Protein AF-B9LVD5-F1 (afdb_monomer)

Radius of gyration: 23.21 Å; Cα contacts (8 Å, |Δi|>4): 620; chains: 1; bounding box: 56×57×73 Å

Structure (mmCIF, N/CA/C/O backbone):
data_AF-B9LVD5-F1
#
_entry.id   AF-B9LVD5-F1
#
loop_
_atom_site.group_PDB
_atom_site.id
_atom_site.type_symbol
_atom_site.label_atom_id
_atom_site.label_alt_id
_atom_site.label_comp_id
_atom_site.label_asym_id
_atom_site.label_entity_id
_atom_site.label_seq_id
_atom_site.pdbx_PDB_ins_code
_atom_site.Cartn_x
_atom_site.Cartn_y
_atom_site.Cartn_z
_atom_site.occupancy
_atom_site.B_iso_or_equiv
_atom_site.auth_seq_id
_atom_site.auth_comp_id
_atom_site.auth_asym_id
_atom_site.auth_atom_id
_atom_site.pdbx_PDB_model_num
ATOM 1 N N . MET A 1 1 ? -1.605 -4.683 48.285 1.00 43.66 1 MET A N 1
ATOM 2 C CA . MET A 1 1 ? -1.103 -5.514 47.175 1.00 43.66 1 MET A CA 1
ATOM 3 C C . MET A 1 1 ? -0.164 -4.641 46.377 1.00 43.66 1 MET A C 1
ATOM 5 O O . MET A 1 1 ? -0.597 -3.600 45.903 1.00 43.66 1 MET A O 1
ATOM 9 N N . THR A 1 2 ? 1.121 -4.975 46.368 1.00 40.72 2 THR A N 1
ATOM 10 C CA . THR A 1 2 ? 2.119 -4.308 45.528 1.00 40.72 2 THR A CA 1
ATOM 11 C C . THR A 1 2 ? 1.838 -4.645 44.053 1.00 40.72 2 THR A C 1
ATOM 13 O O . THR A 1 2 ? 1.336 -5.735 43.780 1.00 40.72 2 THR A O 1
ATOM 16 N N . PRO A 1 3 ? 2.132 -3.749 43.094 1.00 53.78 3 PRO A N 1
ATOM 17 C CA . PRO A 1 3 ? 1.898 -3.981 41.660 1.00 53.78 3 PRO A CA 1
ATOM 18 C C . PRO A 1 3 ? 2.677 -5.166 41.053 1.00 53.78 3 PRO A C 1
ATOM 20 O O . PRO A 1 3 ? 2.445 -5.523 39.902 1.00 53.78 3 PRO A O 1
ATOM 23 N N . GLU A 1 4 ? 3.600 -5.766 41.809 1.00 55.09 4 GLU A N 1
ATOM 24 C CA . GLU A 1 4 ? 4.576 -6.754 41.332 1.00 55.09 4 GLU A CA 1
ATOM 25 C C . GLU A 1 4 ? 4.024 -8.184 41.165 1.00 55.09 4 GLU A C 1
ATOM 27 O O . GLU A 1 4 ? 4.672 -8.997 40.514 1.00 55.09 4 GLU A O 1
ATOM 32 N N . ASP A 1 5 ? 2.814 -8.487 41.656 1.00 57.00 5 ASP A N 1
ATOM 33 C CA . ASP A 1 5 ? 2.265 -9.858 41.693 1.00 57.00 5 ASP A CA 1
ATOM 34 C C . ASP A 1 5 ? 0.988 -10.053 40.851 1.00 57.00 5 ASP A C 1
ATOM 36 O O . ASP A 1 5 ? 0.112 -10.849 41.200 1.00 57.00 5 ASP A O 1
ATOM 40 N N . THR A 1 6 ? 0.828 -9.336 39.735 1.00 61.34 6 THR A N 1
ATOM 41 C CA . THR A 1 6 ? -0.291 -9.627 38.819 1.00 61.34 6 THR A CA 1
ATOM 42 C C . THR A 1 6 ? 0.095 -10.818 37.930 1.00 61.34 6 THR A C 1
ATOM 44 O O . THR A 1 6 ? 1.022 -10.686 37.129 1.00 61.34 6 THR A O 1
ATOM 47 N N . PRO A 1 7 ? -0.554 -11.995 38.039 1.00 77.69 7 PRO A N 1
ATOM 48 C CA . PRO A 1 7 ? -0.164 -13.162 37.258 1.00 77.69 7 PRO A CA 1
ATOM 49 C C . PRO A 1 7 ? -0.415 -12.907 35.768 1.00 77.69 7 PRO A C 1
ATOM 51 O O . PRO A 1 7 ? -1.550 -12.705 35.334 1.00 77.69 7 PRO A O 1
ATOM 54 N N . PHE A 1 8 ? 0.650 -12.933 34.968 1.00 81.19 8 PHE A N 1
ATOM 55 C CA . PHE A 1 8 ? 0.532 -12.849 33.517 1.00 81.19 8 PHE A CA 1
ATOM 56 C C . PHE A 1 8 ? -0.168 -14.097 32.979 1.00 81.19 8 PHE A C 1
ATOM 58 O O . PHE A 1 8 ? 0.230 -15.227 33.262 1.00 81.19 8 PHE A O 1
ATOM 65 N N . THR A 1 9 ? -1.204 -13.892 32.168 1.00 84.81 9 THR A N 1
ATOM 66 C CA . THR A 1 9 ? -1.872 -14.981 31.452 1.00 84.81 9 THR A CA 1
ATOM 67 C C . THR A 1 9 ? -1.320 -15.050 30.036 1.00 84.81 9 THR A C 1
ATOM 69 O O . THR A 1 9 ? -1.501 -14.125 29.248 1.00 84.81 9 THR A O 1
ATOM 72 N N . LEU A 1 10 ? -0.655 -16.156 29.700 1.00 87.00 10 LEU A N 1
ATOM 73 C CA . LEU A 1 10 ? -0.240 -16.431 28.328 1.00 87.00 10 LEU A CA 1
ATOM 74 C C . LEU A 1 10 ? -1.420 -17.027 27.558 1.00 87.00 10 LEU A C 1
ATOM 76 O O . LEU A 1 10 ? -1.945 -18.077 27.930 1.00 87.00 10 LEU A O 1
ATOM 80 N N . ARG A 1 11 ? -1.810 -16.384 26.456 1.00 90.06 11 ARG A N 1
ATOM 81 C CA . ARG A 1 11 ? -2.826 -16.901 25.537 1.00 90.06 11 ARG A CA 1
ATOM 82 C C . ARG A 1 11 ? -2.262 -16.966 24.123 1.00 90.06 11 ARG A C 1
ATOM 84 O O . ARG A 1 11 ? -1.772 -15.967 23.609 1.00 90.06 11 ARG A O 1
ATOM 91 N N . HIS A 1 12 ? -2.373 -18.132 23.492 1.00 88.50 12 HIS A N 1
ATOM 92 C CA . HIS A 1 12 ? -2.153 -18.276 22.056 1.00 88.50 12 HIS A CA 1
ATOM 93 C C . HIS A 1 12 ? -3.402 -17.790 21.314 1.00 88.50 12 HIS A C 1
ATOM 95 O O . HIS A 1 12 ? -4.514 -18.235 21.614 1.00 88.50 12 HIS A O 1
ATOM 101 N N . ILE A 1 13 ? -3.225 -16.847 20.392 1.00 88.38 13 ILE A N 1
ATOM 102 C CA . ILE A 1 13 ? -4.281 -16.386 19.491 1.00 88.38 13 ILE A CA 1
ATOM 103 C C . ILE A 1 13 ? -4.056 -17.094 18.158 1.00 88.38 13 ILE A C 1
ATOM 105 O O . ILE A 1 13 ? -2.978 -16.981 17.581 1.00 88.38 13 ILE A O 1
ATOM 109 N N . GLU A 1 14 ? -5.065 -17.827 17.695 1.00 86.31 14 GLU A N 1
ATOM 110 C CA . GLU A 1 14 ? -5.019 -18.511 16.402 1.00 86.31 14 GLU A CA 1
ATOM 111 C C . GLU A 1 14 ? -4.915 -17.509 15.243 1.00 86.31 14 GLU A C 1
ATOM 113 O O . GLU A 1 14 ? -5.445 -16.396 15.319 1.00 86.31 14 GLU A O 1
ATOM 118 N N . GLU A 1 15 ? -4.252 -17.912 14.155 1.00 85.00 15 GLU A N 1
ATOM 119 C CA . GLU A 1 15 ? -4.123 -17.067 12.967 1.00 85.00 15 GLU A CA 1
ATOM 120 C C . GLU A 1 15 ? -5.511 -16.701 12.412 1.00 85.00 15 GLU A C 1
ATOM 122 O O . GLU A 1 15 ? -6.329 -17.590 12.149 1.00 85.00 15 GLU A O 1
ATOM 127 N N . PRO A 1 16 ? -5.803 -15.405 12.204 1.00 85.00 16 PRO A N 1
ATOM 128 C CA . PRO A 1 16 ? -7.103 -14.994 11.708 1.00 85.00 16 PRO A CA 1
ATOM 129 C C . PRO A 1 16 ? -7.286 -15.421 10.251 1.00 85.00 16 PRO A C 1
ATOM 131 O O . PRO A 1 16 ? -6.414 -15.231 9.401 1.00 85.00 16 PRO A O 1
ATOM 134 N N . GLU A 1 17 ? -8.469 -15.940 9.938 1.00 87.38 17 GLU A N 1
ATOM 135 C CA . GLU A 1 17 ? -8.855 -16.195 8.557 1.00 87.38 17 GLU A CA 1
ATOM 136 C C . GLU A 1 17 ? -9.124 -14.889 7.797 1.00 87.38 17 GLU A C 1
ATOM 138 O O . GLU A 1 17 ? -9.754 -13.954 8.305 1.00 87.38 17 GLU A O 1
ATOM 143 N N . ILE A 1 18 ? -8.714 -14.855 6.531 1.00 87.56 18 ILE A N 1
ATOM 144 C CA . ILE A 1 18 ? -9.042 -13.792 5.578 1.00 87.56 18 ILE A CA 1
ATOM 145 C C . ILE A 1 18 ? -9.936 -14.334 4.462 1.00 87.56 18 ILE A C 1
ATOM 147 O O . ILE A 1 18 ? -9.870 -15.504 4.087 1.00 87.56 18 ILE A O 1
ATOM 151 N N . GLN A 1 19 ? -10.804 -13.471 3.944 1.00 86.81 19 GLN A N 1
ATOM 152 C CA . GLN A 1 19 ? -11.858 -13.810 2.997 1.00 86.81 19 GLN A CA 1
ATOM 153 C C . GLN A 1 19 ? -11.480 -13.447 1.554 1.00 86.81 19 GLN A C 1
ATOM 155 O O . GLN A 1 19 ? -11.113 -12.308 1.250 1.00 86.81 19 GLN A O 1
ATOM 160 N N . PHE A 1 20 ? -11.692 -14.406 0.658 1.00 89.00 20 PHE A N 1
ATOM 161 C CA . PHE A 1 20 ? -11.558 -14.309 -0.796 1.00 89.00 20 PHE A CA 1
ATOM 162 C C . PHE A 1 20 ? -12.936 -14.396 -1.464 1.00 89.00 20 PHE A C 1
ATOM 164 O O . PHE A 1 20 ? -13.962 -14.343 -0.786 1.00 89.00 20 PHE A O 1
ATOM 171 N N . GLU A 1 21 ? -12.985 -14.486 -2.793 1.00 78.94 21 GLU A N 1
ATOM 172 C CA . GLU A 1 21 ? -14.253 -14.603 -3.524 1.00 78.94 21 GLU A CA 1
ATOM 173 C C . GLU A 1 21 ? -14.959 -15.933 -3.227 1.00 78.94 21 GLU A C 1
ATOM 175 O O . GLU A 1 21 ? -16.149 -15.944 -2.922 1.00 78.94 21 GLU A O 1
ATOM 180 N N . GLY A 1 22 ? -14.204 -17.037 -3.231 1.00 82.12 22 GLY A N 1
ATOM 181 C CA . GLY A 1 22 ? -14.736 -18.395 -3.076 1.00 82.12 22 GLY A CA 1
ATOM 182 C C . GLY A 1 22 ? -14.527 -19.066 -1.714 1.00 82.12 22 GLY A C 1
ATOM 183 O O . GLY A 1 22 ? -14.902 -20.227 -1.570 1.00 82.12 22 GLY A O 1
ATOM 184 N N . GLY A 1 23 ? -13.916 -18.404 -0.723 1.00 87.75 23 GLY A N 1
ATOM 185 C CA . GLY A 1 23 ? -13.647 -19.033 0.577 1.00 87.75 23 GLY A CA 1
ATOM 186 C C . GLY A 1 23 ? -12.746 -18.233 1.516 1.00 87.75 23 GLY A C 1
ATOM 187 O O . GLY A 1 23 ? -12.463 -17.056 1.277 1.00 87.75 23 GLY A O 1
ATOM 188 N N . THR A 1 24 ? -12.307 -18.879 2.596 1.00 89.19 24 THR A N 1
ATOM 189 C CA . THR A 1 24 ? -11.373 -18.333 3.591 1.00 89.19 24 THR A CA 1
ATOM 190 C C . THR A 1 24 ? -10.056 -19.103 3.611 1.00 89.19 24 THR A C 1
ATOM 192 O O . THR A 1 24 ? -9.988 -20.270 3.218 1.00 89.19 24 THR A O 1
ATOM 195 N N . GLU A 1 25 ? -8.984 -18.426 4.014 1.00 91.25 25 GLU A N 1
ATOM 196 C CA . GLU A 1 25 ? -7.650 -19.007 4.182 1.00 91.25 25 GLU A CA 1
ATOM 197 C C . GLU A 1 25 ? -6.858 -18.178 5.205 1.00 91.25 25 GLU A C 1
ATOM 199 O O . GLU A 1 25 ? -7.120 -16.986 5.349 1.00 91.25 25 GLU A O 1
ATOM 204 N N . THR A 1 26 ? -5.878 -18.767 5.895 1.00 89.25 26 THR A N 1
ATOM 205 C CA . THR A 1 26 ? -5.005 -18.012 6.824 1.00 89.25 26 THR A CA 1
ATOM 206 C C . THR A 1 26 ? -3.854 -17.314 6.095 1.00 89.25 26 THR A C 1
ATOM 208 O O . THR A 1 26 ? -3.391 -16.244 6.478 1.00 89.25 26 THR A O 1
ATOM 211 N N . SER A 1 27 ? -3.405 -17.892 4.975 1.00 89.12 27 SER A N 1
ATOM 212 C CA . SER A 1 27 ? -2.316 -17.364 4.154 1.00 89.12 27 SER A CA 1
ATOM 213 C C . SER A 1 27 ? -2.823 -16.599 2.921 1.00 89.12 27 SER A C 1
ATOM 215 O O . SER A 1 27 ? -3.445 -17.202 2.038 1.00 89.12 27 SER A O 1
ATOM 217 N N . PRO A 1 28 ? -2.448 -15.313 2.753 1.00 90.69 28 PRO A N 1
ATOM 218 C CA . PRO A 1 28 ? -2.854 -14.504 1.604 1.00 90.69 28 PRO A CA 1
ATOM 219 C C . PRO A 1 28 ? -2.513 -15.110 0.241 1.00 90.69 28 PRO A C 1
ATOM 221 O O . PRO A 1 28 ? -3.343 -15.150 -0.664 1.00 90.69 28 PRO A O 1
ATOM 224 N N . LYS A 1 29 ? -1.289 -15.628 0.089 1.00 92.62 29 LYS A N 1
ATOM 225 C CA . LYS A 1 29 ? -0.818 -16.191 -1.186 1.00 92.62 29 LYS A CA 1
ATOM 226 C C . LYS A 1 29 ? -1.524 -17.504 -1.517 1.00 92.62 29 LYS A C 1
ATOM 228 O O . LYS A 1 29 ? -1.910 -17.710 -2.662 1.00 92.62 29 LYS A O 1
ATOM 233 N N . ARG A 1 30 ? -1.718 -18.380 -0.521 1.00 91.25 30 ARG A N 1
ATOM 234 C CA . ARG A 1 30 ? -2.454 -19.642 -0.711 1.00 91.25 30 ARG A CA 1
ATOM 235 C C . ARG A 1 30 ? -3.910 -19.376 -1.071 1.00 91.25 30 ARG A C 1
ATOM 237 O O . ARG A 1 30 ? -4.429 -20.017 -1.980 1.00 91.25 30 ARG A O 1
ATOM 244 N N . GLY A 1 31 ? -4.535 -18.403 -0.413 1.00 92.19 31 GLY A N 1
ATOM 245 C CA . GLY A 1 31 ? -5.915 -18.033 -0.690 1.00 92.19 31 GLY A CA 1
ATOM 246 C C . GLY A 1 31 ? -6.086 -17.450 -2.091 1.00 92.19 31 GLY A C 1
ATOM 247 O O . GLY A 1 31 ? -6.985 -17.877 -2.806 1.00 92.19 31 GLY A O 1
ATOM 248 N N . LEU A 1 32 ? -5.157 -16.600 -2.550 1.00 92.56 32 LEU A N 1
ATOM 249 C CA . LEU A 1 32 ? -5.154 -16.105 -3.934 1.00 92.56 32 LEU A CA 1
ATOM 250 C C . LEU A 1 32 ? -4.979 -17.217 -4.977 1.00 92.56 32 LEU A C 1
ATOM 252 O O . LEU A 1 32 ? -5.573 -17.138 -6.046 1.00 92.56 32 LEU A O 1
ATOM 256 N N . ILE A 1 33 ? -4.180 -18.249 -4.693 1.00 92.62 33 ILE A N 1
ATOM 257 C CA . ILE A 1 33 ? -4.046 -19.406 -5.594 1.00 92.62 33 ILE A CA 1
ATOM 258 C C . ILE A 1 33 ? -5.329 -20.239 -5.616 1.00 92.62 33 ILE A C 1
ATOM 260 O O . ILE A 1 33 ? -5.714 -20.742 -6.666 1.00 92.62 33 ILE A O 1
ATOM 264 N N . ARG A 1 34 ? -5.965 -20.435 -4.458 1.00 92.69 34 ARG A N 1
ATOM 265 C CA . ARG A 1 34 ? -7.106 -21.347 -4.322 1.00 92.69 34 ARG A CA 1
ATOM 266 C C . ARG A 1 34 ? -8.422 -20.722 -4.780 1.00 92.69 34 ARG A C 1
ATOM 268 O O . ARG A 1 34 ? -9.220 -21.403 -5.411 1.00 92.69 34 ARG A O 1
ATOM 275 N N . TYR A 1 35 ? -8.648 -19.461 -4.431 1.00 92.50 35 TYR A N 1
ATOM 276 C CA . TYR A 1 35 ? -9.939 -18.788 -4.585 1.00 92.50 35 TYR A CA 1
ATOM 277 C C . TYR A 1 35 ? -9.890 -17.568 -5.502 1.00 92.50 35 TYR A C 1
ATOM 279 O O . TYR A 1 35 ? -10.945 -17.039 -5.833 1.00 92.50 35 TYR A O 1
ATOM 287 N N . GLY A 1 36 ? -8.696 -17.113 -5.885 1.00 91.38 36 GLY A N 1
ATOM 288 C CA . GLY A 1 36 ? -8.530 -15.881 -6.644 1.00 91.38 36 GLY A CA 1
ATOM 289 C C . GLY A 1 36 ? -8.796 -14.609 -5.825 1.00 91.38 36 GLY A C 1
ATOM 290 O O . GLY A 1 36 ? -9.238 -14.659 -4.671 1.00 91.38 36 GLY A O 1
ATOM 291 N N . PRO A 1 37 ? -8.462 -13.440 -6.393 1.00 90.50 37 PRO A N 1
ATOM 292 C CA . PRO A 1 37 ? -8.815 -12.154 -5.810 1.00 90.50 37 PRO A CA 1
ATOM 293 C C . PRO A 1 37 ? -10.317 -11.880 -5.917 1.00 90.50 37 PRO A C 1
ATOM 295 O O . PRO A 1 37 ? -10.980 -12.386 -6.809 1.00 90.50 37 PRO A O 1
ATOM 298 N N . ARG A 1 38 ? -10.835 -10.985 -5.070 1.00 86.19 38 ARG A N 1
ATOM 299 C CA . ARG A 1 38 ? -12.208 -10.475 -5.186 1.00 86.19 38 ARG A CA 1
ATOM 300 C C . ARG A 1 38 ? -12.262 -9.367 -6.220 1.00 86.19 38 ARG A C 1
ATOM 302 O O . ARG A 1 38 ? -11.870 -8.233 -5.931 1.00 86.19 38 ARG A O 1
ATOM 309 N N . LEU A 1 39 ? -12.744 -9.687 -7.407 1.00 84.75 39 LEU A N 1
ATOM 310 C CA . LEU A 1 39 ? -12.850 -8.740 -8.509 1.00 84.75 39 LEU A CA 1
ATOM 311 C C . LEU A 1 39 ? -14.223 -8.055 -8.501 1.00 84.75 39 LEU A C 1
ATOM 313 O O . LEU A 1 39 ? -15.193 -8.597 -7.979 1.00 84.75 39 LEU A O 1
ATOM 317 N N . TYR A 1 40 ? -14.295 -6.817 -8.992 1.00 82.06 40 TYR A N 1
ATOM 318 C CA . TYR A 1 40 ? -15.554 -6.054 -8.993 1.00 82.06 40 TYR A CA 1
ATOM 319 C C . TYR A 1 40 ? -16.457 -6.360 -10.183 1.00 82.06 40 TYR A C 1
ATOM 321 O O . TYR A 1 40 ? -17.671 -6.222 -10.077 1.00 82.06 40 TYR A O 1
ATOM 329 N N . GLU A 1 41 ? -15.864 -6.716 -11.319 1.00 82.19 41 GLU A N 1
ATOM 330 C CA . GLU A 1 41 ? -16.593 -7.041 -12.544 1.00 82.19 41 GLU A CA 1
ATOM 331 C C . GLU A 1 41 ? -16.409 -8.529 -12.825 1.00 82.19 41 GLU A C 1
ATOM 333 O O . GLU A 1 41 ? -15.374 -9.101 -12.492 1.00 82.19 41 GLU A O 1
ATOM 338 N N . GLU A 1 42 ? -17.393 -9.154 -13.460 1.00 79.69 42 GLU A N 1
ATOM 339 C CA . GLU A 1 42 ? -17.242 -10.532 -13.911 1.00 79.69 42 GLU A CA 1
ATOM 340 C C . GLU A 1 42 ? -16.331 -10.604 -15.147 1.00 79.69 42 GLU A C 1
ATOM 342 O O . GLU A 1 42 ? -16.365 -9.749 -16.037 1.00 79.69 42 GLU A O 1
ATOM 347 N N . GLY A 1 43 ? -15.533 -11.669 -15.236 1.00 85.38 43 GLY A N 1
ATOM 348 C CA . GLY A 1 43 ? -14.699 -11.966 -16.399 1.00 85.38 43 GLY A CA 1
ATOM 349 C C . GLY A 1 43 ? -13.212 -11.693 -16.190 1.00 85.38 43 GLY A C 1
ATOM 350 O O . GLY A 1 43 ? -12.706 -11.665 -15.077 1.00 85.38 43 GLY A O 1
ATOM 351 N N . HIS A 1 44 ? -12.462 -11.601 -17.288 1.00 87.88 44 HIS A N 1
ATOM 352 C CA . HIS A 1 44 ? -11.005 -11.486 -17.233 1.00 87.88 44 HIS A CA 1
ATOM 353 C C . HIS A 1 44 ? -10.542 -10.033 -17.168 1.00 87.88 44 HIS A C 1
ATOM 355 O O . HIS A 1 44 ? -10.869 -9.240 -18.056 1.00 87.88 44 HIS A O 1
ATOM 361 N N . HIS A 1 45 ? -9.685 -9.698 -16.201 1.00 89.56 45 HIS A N 1
ATOM 362 C CA . HIS A 1 45 ? -9.255 -8.315 -16.010 1.00 89.56 45 HIS A CA 1
ATOM 363 C C . HIS A 1 45 ? -7.878 -8.054 -16.586 1.00 89.56 45 HIS A C 1
ATOM 365 O O . HIS A 1 45 ? -6.922 -8.794 -16.378 1.00 89.56 45 HIS A O 1
ATOM 371 N N . THR A 1 46 ? -7.761 -6.923 -17.273 1.00 92.81 46 THR A N 1
ATOM 372 C CA . THR A 1 46 ? -6.481 -6.415 -17.758 1.00 92.81 46 THR A CA 1
ATOM 373 C C . THR A 1 46 ? -6.140 -5.108 -17.055 1.00 92.81 46 THR A C 1
ATOM 375 O O . THR A 1 46 ? -6.862 -4.115 -17.193 1.00 92.81 46 THR A O 1
ATOM 378 N N . ILE A 1 47 ? -5.016 -5.103 -16.340 1.00 93.69 47 ILE A N 1
ATOM 379 C CA . ILE A 1 47 ? -4.429 -3.919 -15.712 1.00 93.69 47 ILE A CA 1
ATOM 380 C C . ILE A 1 47 ? -3.544 -3.223 -16.746 1.00 93.69 47 ILE A C 1
ATOM 382 O O . ILE A 1 47 ? -2.498 -3.733 -17.143 1.00 93.69 47 ILE A O 1
ATOM 386 N N . LYS A 1 48 ? -3.966 -2.044 -17.201 1.00 94.88 48 LYS A N 1
ATOM 387 C CA . LYS A 1 48 ? -3.188 -1.173 -18.088 1.00 94.88 48 LYS A CA 1
ATOM 388 C C . LYS A 1 48 ? -2.107 -0.463 -17.273 1.00 94.88 48 LYS A C 1
ATOM 390 O O . LYS A 1 48 ? -2.431 0.193 -16.287 1.00 94.88 48 LYS A O 1
ATOM 395 N N . LEU A 1 49 ? -0.846 -0.573 -17.675 1.00 96.38 49 LEU A N 1
ATOM 396 C CA . LEU A 1 49 ? 0.288 -0.132 -16.865 1.00 96.38 49 LEU A CA 1
ATOM 397 C C . LEU A 1 49 ? 1.194 0.833 -17.635 1.00 96.38 49 LEU A C 1
ATOM 399 O O . LEU A 1 49 ? 1.736 0.483 -18.685 1.00 96.38 49 LEU A O 1
ATOM 403 N N . GLY A 1 50 ? 1.377 2.036 -17.093 1.00 96.94 50 GLY A N 1
ATOM 404 C CA . GLY A 1 50 ? 2.413 2.971 -17.527 1.00 96.94 50 GLY A CA 1
ATOM 405 C C . GLY A 1 50 ? 3.733 2.711 -16.806 1.00 96.94 50 GLY A C 1
ATOM 406 O O . GLY A 1 50 ? 3.743 2.230 -15.673 1.00 96.94 50 GLY A O 1
ATOM 407 N N . ILE A 1 51 ? 4.856 3.014 -17.458 1.00 98.19 51 ILE A N 1
ATOM 408 C CA . ILE A 1 51 ? 6.193 2.823 -16.878 1.00 98.19 51 ILE A CA 1
ATOM 409 C C . ILE A 1 51 ? 7.046 4.057 -17.158 1.00 98.19 51 ILE A C 1
ATOM 411 O O . ILE A 1 51 ? 7.239 4.430 -18.314 1.00 98.19 51 ILE A O 1
ATOM 415 N N . ILE A 1 52 ? 7.610 4.644 -16.108 1.00 98.19 52 ILE A N 1
ATOM 416 C CA . ILE A 1 52 ? 8.584 5.734 -16.170 1.00 98.19 52 ILE A CA 1
ATOM 417 C C . ILE A 1 52 ? 9.887 5.229 -15.552 1.00 98.19 52 ILE A C 1
ATOM 419 O O . ILE A 1 52 ? 9.876 4.691 -14.449 1.00 98.19 52 ILE A O 1
ATOM 423 N N . GLY A 1 53 ? 11.012 5.384 -16.241 1.00 97.44 53 GLY A N 1
ATOM 424 C CA . GLY A 1 53 ? 12.315 4.973 -15.712 1.00 97.44 53 GLY A CA 1
ATOM 425 C C . GLY A 1 53 ? 13.435 5.123 -16.730 1.00 97.44 53 GLY A C 1
ATOM 426 O O . GLY A 1 53 ? 13.203 5.505 -17.876 1.00 97.44 53 GLY A O 1
ATOM 427 N N . ASP A 1 54 ? 14.668 4.827 -16.336 1.00 97.12 54 ASP A N 1
ATOM 428 C CA . ASP A 1 54 ? 15.770 4.742 -17.293 1.00 97.12 54 ASP A CA 1
ATOM 429 C C . ASP A 1 54 ? 15.685 3.448 -18.130 1.00 97.12 54 ASP A C 1
ATOM 431 O O . ASP A 1 54 ? 14.839 2.575 -17.911 1.00 97.12 54 ASP A O 1
ATOM 435 N N . ARG A 1 55 ? 16.576 3.314 -19.121 1.00 96.31 55 ARG A N 1
ATOM 436 C CA . ARG A 1 55 ? 16.579 2.159 -20.032 1.00 96.31 55 ARG A CA 1
ATOM 437 C C . ARG A 1 55 ? 16.733 0.833 -19.281 1.00 96.31 55 ARG A C 1
ATOM 439 O O . ARG A 1 55 ? 16.057 -0.128 -19.647 1.00 96.31 55 ARG A O 1
ATOM 446 N N . ASP A 1 56 ? 17.616 0.770 -18.285 1.00 95.81 56 ASP A N 1
ATOM 447 C CA . ASP A 1 56 ? 17.900 -0.472 -17.566 1.00 95.81 56 ASP A CA 1
ATOM 448 C C . ASP A 1 56 ? 16.724 -0.872 -16.674 1.00 95.81 56 ASP A C 1
ATOM 450 O O . ASP A 1 56 ? 16.270 -2.016 -16.731 1.00 95.81 56 ASP A O 1
ATOM 454 N N . SER A 1 57 ? 16.153 0.083 -15.934 1.00 96.31 57 SER A N 1
ATOM 455 C CA . SER A 1 57 ? 14.988 -0.182 -15.085 1.00 96.31 57 SER A CA 1
ATOM 456 C C . SER A 1 57 ? 13.768 -0.642 -15.883 1.00 96.31 57 SER A C 1
ATOM 458 O O . SER A 1 57 ? 13.124 -1.622 -15.507 1.00 96.31 57 SER A O 1
ATOM 460 N N . ILE A 1 58 ? 13.469 0.010 -17.016 1.00 96.94 58 ILE A N 1
ATOM 461 C CA . ILE A 1 58 ? 12.352 -0.391 -17.889 1.00 96.94 58 ILE A CA 1
ATOM 462 C C . ILE A 1 58 ? 12.566 -1.811 -18.416 1.00 96.94 58 ILE A C 1
ATOM 464 O O . ILE A 1 58 ? 11.620 -2.602 -18.444 1.00 96.94 58 ILE A O 1
ATOM 468 N N . ARG A 1 59 ? 13.795 -2.143 -18.831 1.00 96.50 59 ARG A N 1
ATOM 469 C CA . ARG A 1 59 ? 14.148 -3.483 -19.311 1.00 96.50 59 ARG A CA 1
ATOM 470 C C . ARG A 1 59 ? 13.909 -4.530 -18.220 1.00 96.50 59 ARG A C 1
ATOM 472 O O . ARG A 1 59 ? 13.130 -5.448 -18.452 1.00 96.50 59 ARG A O 1
ATOM 479 N N . ARG A 1 60 ? 14.487 -4.348 -17.026 1.00 96.88 60 ARG A N 1
ATOM 480 C CA . ARG A 1 60 ? 14.347 -5.286 -15.893 1.00 96.88 60 ARG A CA 1
ATOM 481 C C . ARG A 1 60 ? 12.901 -5.472 -15.446 1.00 96.88 60 ARG A C 1
ATOM 483 O O . ARG A 1 60 ? 12.486 -6.588 -15.159 1.00 96.88 60 ARG A O 1
ATOM 490 N N . LEU A 1 61 ? 12.127 -4.387 -15.384 1.00 96.94 61 LEU A N 1
ATOM 491 C CA . LEU A 1 61 ? 10.711 -4.475 -15.040 1.00 96.94 61 LEU A CA 1
ATOM 492 C C . LEU A 1 61 ? 9.926 -5.221 -16.124 1.00 96.94 61 LEU A C 1
ATOM 494 O O . LEU A 1 61 ? 9.080 -6.039 -15.794 1.00 96.94 61 LEU A O 1
ATOM 498 N N . THR A 1 62 ? 10.211 -4.969 -17.404 1.00 95.88 62 THR A N 1
ATOM 499 C CA . THR A 1 62 ? 9.547 -5.682 -18.508 1.00 95.88 62 THR A CA 1
ATOM 500 C C . THR A 1 62 ? 9.885 -7.176 -18.494 1.00 95.88 62 THR A C 1
ATOM 502 O O . THR A 1 62 ? 8.996 -7.985 -18.724 1.00 95.88 62 THR A O 1
ATOM 505 N N . GLU A 1 63 ? 11.133 -7.543 -18.186 1.00 95.56 63 GLU A N 1
ATOM 506 C CA . GLU A 1 63 ? 11.549 -8.941 -17.987 1.00 95.56 63 GLU A CA 1
ATOM 507 C C . GLU A 1 63 ? 10.767 -9.591 -16.837 1.00 95.56 63 GLU A C 1
ATOM 509 O O . GLU A 1 63 ? 10.171 -10.645 -17.026 1.00 95.56 63 GLU A O 1
ATOM 514 N N . LEU A 1 64 ? 10.666 -8.923 -15.680 1.00 96.31 64 LEU A N 1
ATOM 515 C CA . LEU A 1 64 ? 9.866 -9.427 -14.559 1.00 96.31 64 LEU A CA 1
ATOM 516 C C . LEU A 1 64 ? 8.382 -9.584 -14.925 1.00 96.31 64 LEU A C 1
ATOM 518 O O . LEU A 1 64 ? 7.772 -10.580 -14.554 1.00 96.31 64 LEU A O 1
ATOM 522 N N . LEU A 1 65 ? 7.796 -8.619 -15.641 1.00 95.81 65 LEU A N 1
ATOM 523 C CA . LEU A 1 65 ? 6.402 -8.700 -16.089 1.00 95.81 65 LEU A CA 1
ATOM 524 C C . LEU A 1 65 ? 6.176 -9.881 -17.039 1.00 95.81 65 LEU A C 1
ATOM 526 O O . LEU A 1 65 ? 5.123 -10.504 -16.970 1.00 95.81 65 LEU A O 1
ATOM 530 N N . HIS A 1 66 ? 7.154 -10.208 -17.885 1.00 95.06 66 HIS A N 1
ATOM 531 C CA . HIS A 1 66 ? 7.079 -11.380 -18.752 1.00 95.06 66 HIS A CA 1
ATOM 532 C C . HIS A 1 66 ? 7.155 -12.690 -17.954 1.00 95.06 66 HIS A C 1
ATOM 534 O O . HIS A 1 66 ? 6.339 -13.583 -18.164 1.00 95.06 66 HIS A O 1
ATOM 540 N N . ASP A 1 67 ? 8.053 -12.783 -16.969 1.00 94.75 67 ASP A N 1
ATOM 541 C CA . ASP A 1 67 ? 8.119 -13.951 -16.077 1.00 94.75 67 ASP A CA 1
ATOM 542 C C . ASP A 1 67 ? 6.803 -14.142 -15.298 1.00 94.75 67 ASP A C 1
ATOM 544 O O . ASP A 1 67 ? 6.351 -15.264 -15.062 1.00 94.75 67 ASP A O 1
ATOM 548 N N . MET A 1 68 ? 6.152 -13.036 -14.918 1.00 95.88 68 MET A N 1
ATOM 549 C CA . MET A 1 68 ? 4.840 -13.055 -14.270 1.00 95.88 68 MET A CA 1
ATOM 550 C C . MET A 1 68 ? 3.733 -13.598 -15.180 1.00 95.88 68 MET A C 1
ATOM 552 O O . MET A 1 68 ? 2.753 -14.110 -14.657 1.00 95.88 68 MET A O 1
ATOM 556 N N . GLU A 1 69 ? 3.848 -13.527 -16.507 1.00 94.31 69 GLU A N 1
ATOM 557 C CA . GLU A 1 69 ? 2.858 -14.135 -17.410 1.00 94.31 69 GLU A CA 1
ATOM 558 C C . GLU A 1 69 ? 2.906 -15.664 -17.344 1.00 94.31 69 GLU A C 1
ATOM 560 O O . GLU A 1 69 ? 1.862 -16.305 -17.271 1.00 94.31 69 GLU A O 1
ATOM 565 N N . VAL A 1 70 ? 4.105 -16.248 -17.297 1.00 92.56 70 VAL A N 1
ATOM 566 C CA . VAL A 1 70 ? 4.298 -17.708 -17.321 1.00 92.56 70 VAL A CA 1
ATOM 567 C C . VAL A 1 70 ? 4.092 -18.347 -15.943 1.00 92.56 70 VAL A C 1
ATOM 569 O O . VAL A 1 70 ? 3.578 -19.460 -15.849 1.00 92.56 70 VAL A O 1
ATOM 572 N N . GLY A 1 71 ? 4.470 -17.646 -14.871 1.00 91.94 71 GLY A N 1
ATOM 573 C CA . GLY A 1 71 ? 4.517 -18.186 -13.510 1.00 91.94 71 GLY A CA 1
ATOM 574 C C . GLY A 1 71 ? 5.952 -18.355 -13.012 1.00 91.94 71 GLY A C 1
ATOM 575 O O . GLY A 1 71 ? 6.892 -18.482 -13.793 1.00 91.94 71 GLY A O 1
ATOM 576 N N . ILE A 1 72 ? 6.141 -18.305 -11.689 1.00 93.12 72 ILE A N 1
ATOM 577 C CA . ILE A 1 72 ? 7.476 -18.228 -11.074 1.00 93.12 72 ILE A CA 1
ATOM 578 C C . ILE A 1 72 ? 7.553 -19.161 -9.869 1.00 93.12 72 ILE A C 1
ATOM 580 O O . ILE A 1 72 ? 6.890 -18.936 -8.853 1.00 93.12 72 ILE A O 1
ATOM 584 N N . HIS A 1 73 ? 8.403 -20.184 -9.952 1.00 90.44 73 HIS A N 1
ATOM 585 C CA . HIS A 1 73 ? 8.678 -21.078 -8.830 1.00 90.44 73 HIS A CA 1
ATOM 586 C C . HIS A 1 73 ? 9.805 -20.499 -7.958 1.00 90.44 73 HIS A C 1
ATOM 588 O O . HIS A 1 73 ? 10.823 -20.100 -8.508 1.00 90.44 73 HIS A O 1
ATOM 594 N N . PRO A 1 74 ? 9.694 -20.458 -6.619 1.00 84.62 74 PRO A N 1
ATOM 595 C CA . PRO A 1 74 ? 10.666 -19.794 -5.741 1.00 84.62 74 PRO A CA 1
ATOM 596 C C . PRO A 1 74 ? 11.981 -20.575 -5.533 1.00 84.62 74 PRO A C 1
ATOM 598 O O . PRO A 1 74 ? 12.770 -20.210 -4.661 1.00 84.62 74 PRO A O 1
ATOM 601 N N . GLY A 1 75 ? 12.236 -21.614 -6.336 1.00 82.00 75 GLY A N 1
ATOM 602 C CA . GLY A 1 75 ? 13.316 -22.590 -6.155 1.00 82.00 75 GLY A CA 1
ATOM 603 C C . GLY A 1 75 ? 12.831 -23.918 -5.557 1.00 82.00 75 GLY A C 1
ATOM 604 O O . GLY A 1 75 ? 11.631 -24.164 -5.489 1.00 82.00 75 GLY A O 1
ATOM 605 N N . THR A 1 76 ? 13.762 -24.783 -5.152 1.00 69.69 76 THR A N 1
ATOM 606 C CA . THR A 1 76 ? 13.519 -26.186 -4.751 1.00 69.69 76 THR A CA 1
ATOM 607 C C . THR A 1 76 ? 13.467 -26.427 -3.238 1.00 69.69 76 THR A C 1
ATOM 609 O O . THR A 1 76 ? 13.556 -27.571 -2.807 1.00 69.69 76 THR A O 1
ATOM 612 N N . SER A 1 77 ? 13.378 -25.390 -2.400 1.00 66.56 77 SER A N 1
ATOM 613 C CA . SER A 1 77 ? 13.366 -25.607 -0.947 1.00 66.56 77 SER A CA 1
ATOM 614 C C . SER A 1 77 ? 11.970 -25.942 -0.421 1.00 66.56 77 SER A C 1
ATOM 616 O O . SER A 1 77 ? 11.024 -25.227 -0.745 1.00 66.56 77 SER A O 1
ATOM 618 N N . ASP A 1 78 ? 11.881 -26.910 0.492 1.00 63.22 78 ASP A N 1
ATOM 619 C CA . ASP A 1 78 ? 10.642 -27.375 1.147 1.00 63.22 78 ASP A CA 1
ATOM 620 C C . ASP A 1 78 ? 10.053 -26.388 2.175 1.00 63.22 78 ASP A C 1
ATOM 622 O O . ASP A 1 78 ? 9.352 -26.768 3.111 1.00 63.22 78 ASP A O 1
ATOM 626 N N . ASN A 1 79 ? 10.352 -25.095 2.053 1.00 75.50 79 ASN A N 1
ATOM 627 C CA . ASN A 1 79 ? 9.862 -24.098 2.991 1.00 75.50 79 ASN A CA 1
ATOM 628 C C . ASN A 1 79 ? 8.378 -23.779 2.699 1.00 75.50 79 ASN A C 1
ATOM 630 O O . ASN A 1 79 ? 8.098 -23.213 1.638 1.00 75.50 79 ASN A O 1
ATOM 634 N N . PRO A 1 80 ? 7.442 -24.020 3.642 1.00 69.12 80 PRO A N 1
ATOM 635 C CA . PRO A 1 80 ? 6.007 -23.778 3.438 1.00 69.12 80 PRO A CA 1
ATOM 636 C C . PRO A 1 80 ? 5.657 -22.323 3.088 1.00 69.12 80 PRO A C 1
ATOM 638 O O . PRO A 1 80 ? 4.627 -22.045 2.476 1.00 69.12 80 PRO A O 1
ATOM 641 N N . TRP A 1 81 ? 6.528 -21.375 3.443 1.00 71.38 81 TRP A N 1
ATOM 642 C CA . TRP A 1 81 ? 6.356 -19.945 3.178 1.00 71.38 81 TRP A CA 1
ATOM 643 C C . TRP A 1 81 ? 6.765 -19.536 1.755 1.00 71.38 81 TRP A C 1
ATOM 645 O O . TRP A 1 81 ? 6.541 -18.393 1.334 1.00 71.38 81 TRP A O 1
ATOM 655 N N . GLN A 1 82 ? 7.369 -20.448 0.991 1.00 82.81 82 GLN A N 1
ATOM 656 C CA . GLN A 1 82 ? 7.751 -20.234 -0.401 1.00 82.81 82 GLN A CA 1
ATOM 657 C C . GLN A 1 82 ? 6.629 -20.652 -1.346 1.00 82.81 82 GLN A C 1
ATOM 659 O O . GLN A 1 82 ? 6.680 -21.671 -2.023 1.00 82.81 82 GLN A O 1
ATOM 664 N N . VAL A 1 83 ? 5.606 -19.806 -1.408 1.00 88.31 83 VAL A N 1
ATOM 665 C CA . VAL A 1 83 ? 4.462 -20.021 -2.294 1.00 88.31 83 VAL A CA 1
ATOM 666 C C . VAL A 1 83 ? 4.808 -19.584 -3.729 1.00 88.31 83 VAL A C 1
ATOM 668 O O . VAL A 1 83 ? 5.179 -18.414 -3.919 1.00 88.31 83 VAL A O 1
ATOM 671 N N . PRO A 1 84 ? 4.678 -20.468 -4.740 1.00 92.31 84 PRO A N 1
ATOM 672 C CA . PRO A 1 84 ? 4.938 -20.125 -6.133 1.00 92.31 84 PRO A CA 1
ATOM 673 C C . PRO A 1 84 ? 3.970 -19.078 -6.657 1.00 92.31 84 PRO A C 1
ATOM 675 O O . PRO A 1 84 ? 2.826 -18.995 -6.225 1.00 92.31 84 PRO A O 1
ATOM 678 N N . TYR A 1 85 ? 4.447 -18.251 -7.581 1.00 95.31 85 TYR A N 1
ATOM 679 C CA . TYR A 1 85 ? 3.605 -17.289 -8.270 1.00 95.31 85 TYR A CA 1
ATOM 680 C C . TYR A 1 85 ? 2.874 -18.004 -9.416 1.00 95.31 85 TYR A C 1
ATOM 682 O O . TYR A 1 85 ? 3.548 -18.539 -10.300 1.00 95.31 85 TYR A O 1
ATOM 690 N N . PRO A 1 86 ? 1.529 -18.019 -9.430 1.00 94.44 86 PRO A N 1
ATOM 691 C CA . PRO A 1 86 ? 0.743 -18.885 -10.315 1.00 94.44 86 PRO A CA 1
ATOM 692 C C . PRO A 1 86 ? 0.725 -18.444 -11.787 1.00 94.44 86 PRO A C 1
ATOM 694 O O . PRO A 1 86 ? 0.118 -19.117 -12.613 1.00 94.44 86 PRO A O 1
ATOM 697 N N . GLY A 1 87 ? 1.361 -17.318 -12.113 1.00 95.38 87 GLY A N 1
ATOM 698 C CA . GLY A 1 87 ? 1.316 -16.722 -13.443 1.00 95.38 87 GLY A CA 1
ATOM 699 C C . GLY A 1 87 ? 0.105 -15.809 -13.633 1.00 95.38 87 GLY A C 1
ATOM 700 O O . GLY A 1 87 ? -0.771 -15.713 -12.768 1.00 95.38 87 GLY A O 1
ATOM 701 N N . LEU A 1 88 ? 0.050 -15.132 -14.773 1.00 94.50 88 LEU A N 1
ATOM 702 C CA . LEU A 1 88 ? -1.040 -14.247 -15.176 1.00 94.50 88 LEU A CA 1
ATOM 703 C C . LEU A 1 88 ? -1.750 -14.837 -16.397 1.00 94.50 88 LEU A C 1
ATOM 705 O O . LEU A 1 88 ? -1.191 -15.617 -17.159 1.00 94.50 88 LEU A O 1
ATOM 709 N N . GLY A 1 89 ? -3.006 -14.462 -16.590 1.00 92.00 89 GLY A N 1
ATOM 710 C CA . GLY A 1 89 ? -3.827 -14.883 -17.716 1.00 92.00 89 GLY A CA 1
ATOM 711 C C . GLY A 1 89 ? -5.209 -15.361 -17.291 1.00 92.00 89 GLY A C 1
ATOM 712 O O . GLY A 1 89 ? -5.552 -15.390 -16.112 1.00 92.00 89 GLY A O 1
ATOM 713 N N . LYS A 1 90 ? -6.019 -15.736 -18.284 1.00 88.94 90 LYS A N 1
ATOM 714 C CA . LYS A 1 90 ? -7.401 -16.210 -18.090 1.00 88.94 90 LYS A CA 1
ATOM 715 C C . LYS A 1 90 ? -7.488 -17.544 -17.354 1.00 88.94 90 LYS A C 1
ATOM 717 O O . LYS A 1 90 ? -8.453 -17.786 -16.648 1.00 88.94 90 LYS A O 1
ATOM 722 N N . SER A 1 91 ? -6.499 -18.411 -17.556 1.00 87.62 91 SER A N 1
ATOM 723 C CA . SER A 1 91 ? -6.411 -19.728 -16.921 1.00 87.62 91 SER A CA 1
ATOM 724 C C . SER A 1 91 ? -5.699 -19.697 -15.570 1.00 87.62 91 SER A C 1
ATOM 726 O O . SER A 1 91 ? -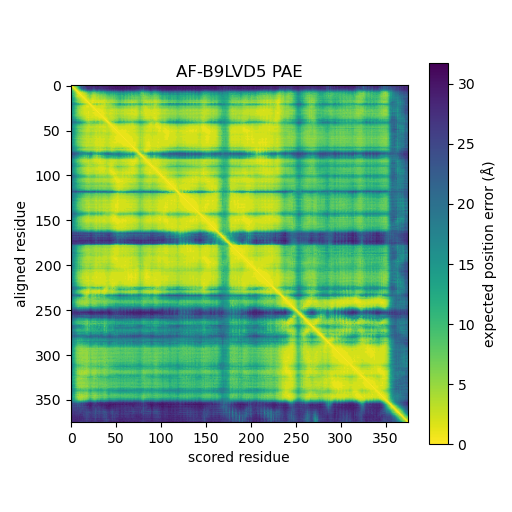5.660 -20.715 -14.886 1.00 87.62 91 SER A O 1
ATOM 728 N N . SER A 1 92 ? -5.097 -18.561 -15.199 1.00 92.12 92 SER A N 1
ATOM 729 C CA . SER A 1 92 ? -4.484 -18.395 -13.885 1.00 92.12 92 SER A CA 1
ATOM 730 C C . SER A 1 92 ? -5.578 -18.211 -12.831 1.00 92.12 92 SER A C 1
ATOM 732 O O . SER A 1 92 ? -6.552 -17.506 -13.106 1.00 92.12 92 SER A O 1
ATOM 734 N N . PRO A 1 93 ? -5.407 -18.741 -11.606 1.00 90.62 93 PRO A N 1
ATOM 735 C CA . PRO A 1 93 ? -6.320 -18.476 -10.493 1.00 90.62 93 PRO A CA 1
ATOM 736 C C . PRO A 1 93 ? -6.433 -16.988 -10.144 1.00 90.62 93 PRO A C 1
ATOM 738 O O . PRO A 1 93 ? -7.412 -16.568 -9.538 1.00 90.62 93 PRO A O 1
ATOM 741 N N . LEU A 1 94 ? -5.460 -16.165 -10.548 1.00 91.44 94 LEU A N 1
ATOM 742 C CA . LEU A 1 94 ? -5.560 -14.718 -10.388 1.00 91.44 94 LEU A CA 1
ATOM 743 C C . LEU A 1 94 ? -6.562 -14.096 -11.366 1.00 91.44 94 LEU A C 1
ATOM 745 O O . LEU A 1 94 ? -7.126 -13.056 -11.053 1.00 91.44 94 LEU A O 1
ATOM 749 N N . ASN A 1 95 ? -6.768 -14.698 -12.542 1.00 91.75 95 ASN A N 1
ATOM 750 C CA . ASN A 1 95 ? -7.622 -14.181 -13.615 1.00 91.75 95 ASN A CA 1
ATOM 751 C C . ASN A 1 95 ? -7.298 -12.717 -14.019 1.00 91.75 95 ASN A C 1
ATOM 753 O O . ASN A 1 95 ? -8.162 -11.924 -14.405 1.00 91.75 95 ASN A O 1
ATOM 757 N N . LEU A 1 96 ? -6.011 -12.358 -13.952 1.00 92.38 96 LEU A N 1
ATOM 758 C CA . LEU A 1 96 ? -5.476 -11.030 -14.265 1.00 92.38 96 LEU A CA 1
ATOM 759 C C . LEU A 1 96 ? -4.476 -11.107 -15.416 1.00 92.38 96 LEU A C 1
ATOM 761 O O . LEU A 1 96 ? -3.702 -12.051 -15.485 1.00 92.38 96 LEU A O 1
ATOM 765 N N . SER A 1 97 ? -4.422 -10.076 -16.253 1.00 94.38 97 SER A N 1
ATOM 766 C CA . SER A 1 97 ? -3.321 -9.804 -17.185 1.00 94.38 97 SER A CA 1
ATOM 767 C C . SER A 1 97 ? -2.794 -8.389 -16.974 1.00 94.38 97 SER A C 1
ATOM 769 O O . SER A 1 97 ? -3.549 -7.487 -16.605 1.00 94.38 97 SER A O 1
ATOM 771 N N . ILE A 1 98 ? -1.512 -8.158 -17.252 1.00 94.75 98 ILE A N 1
ATOM 772 C CA . ILE A 1 98 ? -0.910 -6.821 -17.196 1.00 94.75 98 ILE A CA 1
ATOM 773 C C . ILE A 1 98 ? -0.553 -6.383 -18.613 1.00 94.75 98 ILE A C 1
ATOM 775 O O . ILE A 1 98 ? 0.183 -7.057 -19.321 1.00 94.75 98 ILE A O 1
ATOM 779 N N . ASN A 1 99 ? -1.054 -5.223 -19.030 1.00 94.31 99 ASN A N 1
ATOM 780 C CA . ASN A 1 99 ? -0.764 -4.646 -20.336 1.00 94.31 99 ASN A CA 1
ATOM 781 C C . ASN A 1 99 ? 0.094 -3.385 -20.194 1.00 94.31 99 ASN A C 1
ATOM 783 O O . ASN A 1 99 ? -0.418 -2.291 -19.944 1.00 94.31 99 ASN A O 1
ATOM 787 N N . ALA A 1 100 ? 1.400 -3.543 -20.407 1.00 92.94 100 ALA A N 1
ATOM 788 C CA . ALA A 1 100 ? 2.374 -2.454 -20.402 1.00 92.94 100 ALA A CA 1
ATOM 789 C C . ALA A 1 100 ? 2.732 -1.997 -21.831 1.00 92.94 100 ALA A C 1
ATOM 791 O O . ALA A 1 100 ? 3.842 -2.251 -22.326 1.00 92.94 100 ALA A O 1
ATOM 792 N N . LYS A 1 101 ? 1.790 -1.332 -22.522 1.00 88.88 101 LYS A N 1
ATOM 793 C CA . LYS A 1 101 ? 1.985 -0.838 -23.902 1.00 88.88 101 LYS A CA 1
ATOM 794 C C . LYS A 1 101 ? 3.199 0.083 -24.010 1.00 88.88 101 LYS A C 1
ATOM 796 O O . LYS A 1 101 ? 3.450 0.904 -23.135 1.00 88.88 101 LYS A O 1
ATOM 801 N N . LYS A 1 102 ? 3.906 0.022 -25.146 1.00 88.25 102 LYS A N 1
ATOM 802 C CA . LYS A 1 102 ? 5.044 0.916 -25.437 1.00 88.25 102 LYS A CA 1
ATOM 803 C C . LYS A 1 102 ? 4.663 2.405 -25.415 1.00 88.25 102 LYS A C 1
ATOM 805 O O . LYS A 1 102 ? 5.506 3.213 -25.054 1.00 88.25 102 LYS A O 1
ATOM 810 N N . GLY A 1 103 ? 3.414 2.748 -25.751 1.00 89.31 103 GLY A N 1
ATOM 811 C CA . GLY A 1 103 ? 2.913 4.130 -25.732 1.00 89.31 103 GLY A CA 1
ATOM 812 C C . GLY A 1 103 ? 2.931 4.784 -24.345 1.00 89.31 103 GLY A C 1
ATOM 813 O O . GLY A 1 103 ? 3.229 5.967 -24.240 1.00 89.31 103 GLY A O 1
ATOM 814 N N . TRP A 1 104 ? 2.735 4.005 -23.276 1.00 94.12 104 TRP A N 1
ATOM 815 C CA . TRP A 1 104 ? 2.782 4.499 -21.893 1.00 94.12 104 TRP A CA 1
ATOM 816 C C . TRP A 1 104 ? 4.159 4.335 -21.238 1.00 94.12 104 TRP A C 1
ATOM 818 O O . TRP A 1 104 ? 4.284 4.428 -20.016 1.00 94.12 104 TRP A O 1
ATOM 828 N N . ARG A 1 105 ? 5.204 4.054 -22.031 1.00 96.00 105 ARG A N 1
ATOM 829 C CA . ARG A 1 105 ? 6.583 3.969 -21.539 1.00 96.00 105 ARG A CA 1
ATOM 830 C C . ARG A 1 105 ? 7.286 5.299 -21.749 1.00 96.00 105 ARG A C 1
ATOM 832 O O . ARG A 1 105 ? 7.407 5.781 -22.875 1.00 96.00 105 ARG A O 1
ATOM 839 N N . ARG A 1 106 ? 7.809 5.864 -20.669 1.00 96.94 106 ARG A N 1
ATOM 840 C CA . ARG A 1 106 ? 8.567 7.113 -20.672 1.00 96.94 106 ARG A CA 1
ATOM 841 C C . ARG A 1 106 ? 9.980 6.841 -20.192 1.00 96.94 106 ARG A C 1
ATOM 843 O O . ARG A 1 106 ? 10.206 6.467 -19.045 1.00 96.94 106 ARG A O 1
ATOM 850 N N . GLN A 1 107 ? 10.930 6.976 -21.112 1.00 97.12 107 GLN A N 1
ATOM 851 C CA . GLN A 1 107 ? 12.334 6.756 -20.803 1.00 97.12 107 GLN A CA 1
ATOM 852 C C . GLN A 1 107 ? 12.980 8.058 -20.320 1.00 97.12 107 GLN A C 1
ATOM 854 O O . GLN A 1 107 ? 13.125 8.999 -21.105 1.00 97.12 107 GLN A O 1
ATOM 859 N N . ILE A 1 108 ? 13.471 8.058 -19.083 1.00 96.56 108 ILE A N 1
ATOM 860 C CA . ILE A 1 108 ? 14.356 9.099 -18.557 1.00 96.56 108 ILE A CA 1
ATOM 861 C C . ILE A 1 108 ? 15.713 8.940 -19.253 1.00 96.56 108 ILE A C 1
ATOM 863 O O . ILE A 1 108 ? 16.364 7.892 -19.161 1.00 96.56 108 ILE A O 1
ATOM 867 N N . ARG A 1 109 ? 16.131 9.943 -20.035 1.00 96.06 109 ARG A N 1
ATOM 868 C CA . ARG A 1 109 ? 17.362 9.846 -20.834 1.00 96.06 109 ARG A CA 1
ATOM 869 C C . ARG A 1 109 ? 18.578 10.158 -19.969 1.00 96.06 109 ARG A C 1
ATOM 871 O O . ARG A 1 109 ? 18.495 10.901 -18.999 1.00 96.06 109 ARG A O 1
ATOM 878 N N . ARG A 1 110 ? 19.752 9.680 -20.394 1.00 94.31 110 ARG A N 1
ATOM 879 C CA . ARG A 1 110 ? 21.026 9.921 -19.689 1.00 94.31 110 ARG A CA 1
ATOM 880 C C . ARG A 1 110 ? 21.320 11.411 -19.466 1.00 94.31 110 ARG A C 1
ATOM 882 O O . ARG A 1 110 ? 21.809 11.770 -18.407 1.00 94.31 110 ARG A O 1
ATOM 889 N N . ARG A 1 111 ? 20.951 12.278 -20.417 1.00 94.19 111 ARG A N 1
ATOM 890 C CA . ARG A 1 111 ? 21.065 13.743 -20.271 1.00 94.19 111 ARG A CA 1
ATOM 891 C C . ARG A 1 111 ? 20.198 14.305 -19.135 1.00 94.19 111 ARG A C 1
ATOM 893 O O . ARG A 1 111 ? 20.613 15.233 -18.454 1.00 94.19 111 ARG A O 1
ATOM 900 N N . ASP A 1 112 ? 19.008 13.739 -18.932 1.00 93.94 112 ASP A N 1
ATOM 901 C CA . ASP A 1 112 ? 18.065 14.198 -17.913 1.00 93.94 112 ASP A CA 1
ATOM 902 C C . ASP A 1 112 ? 18.564 13.743 -16.531 1.00 93.94 112 ASP A C 1
ATOM 904 O O . ASP A 1 112 ? 18.576 14.530 -15.589 1.00 93.94 112 ASP A O 1
ATOM 908 N N . ILE A 1 113 ? 19.102 12.517 -16.445 1.00 93.25 113 ILE A N 1
ATOM 909 C CA . ILE A 1 113 ? 19.782 11.997 -15.247 1.00 93.25 113 ILE A CA 1
ATOM 910 C C . ILE A 1 113 ? 20.989 12.874 -14.887 1.00 93.25 113 ILE A C 1
ATOM 912 O O . ILE A 1 113 ? 21.080 13.335 -13.758 1.00 93.25 113 ILE A O 1
ATOM 916 N N . GLN A 1 114 ? 21.866 13.190 -15.845 1.00 93.12 114 GLN A N 1
ATOM 917 C CA . GLN A 1 114 ? 23.021 14.074 -15.617 1.00 93.12 114 GLN A CA 1
ATOM 918 C C . GLN A 1 114 ? 22.612 15.476 -15.143 1.00 93.12 114 GLN A C 1
ATOM 920 O O . GLN A 1 114 ? 23.279 16.075 -14.300 1.00 93.12 114 GLN A O 1
ATOM 925 N N . SER A 1 115 ? 21.498 16.006 -15.656 1.00 91.12 115 SER A N 1
ATOM 926 C CA . SER A 1 115 ? 20.952 17.283 -15.191 1.00 91.12 115 SER A CA 1
ATOM 927 C C . SER A 1 115 ? 20.495 17.209 -13.730 1.00 91.12 115 SER A C 1
ATOM 929 O O . SER A 1 115 ? 20.712 18.160 -12.972 1.00 91.12 115 SER A O 1
ATOM 931 N N . VAL A 1 116 ? 19.876 16.094 -13.332 1.00 89.38 116 VAL A N 1
ATOM 932 C CA . VAL A 1 116 ? 19.459 15.830 -11.948 1.00 89.38 116 VAL A CA 1
ATOM 933 C C . VAL A 1 116 ? 20.672 15.655 -11.036 1.00 89.38 116 VAL A C 1
ATOM 935 O O . VAL A 1 116 ? 20.689 16.242 -9.964 1.00 89.38 116 VAL A O 1
ATOM 938 N N . THR A 1 117 ? 21.706 14.919 -11.450 1.00 89.06 117 THR A N 1
ATOM 939 C CA . THR A 1 117 ? 22.870 14.605 -10.598 1.00 89.06 117 THR A CA 1
ATOM 940 C C . THR A 1 117 ? 23.930 15.709 -10.534 1.00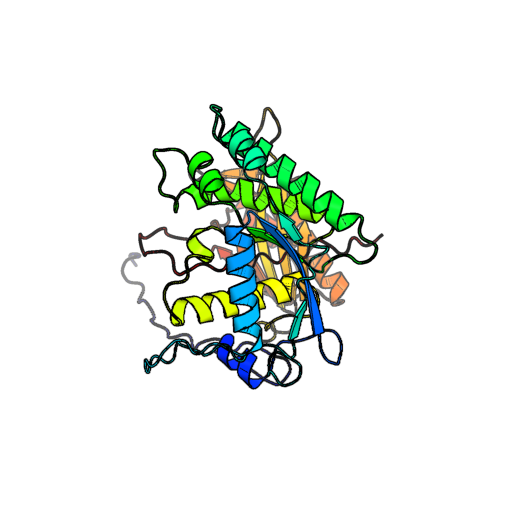 89.06 117 THR A C 1
ATOM 942 O O . THR A 1 117 ? 24.883 15.599 -9.762 1.00 89.06 117 THR A O 1
ATOM 945 N N . SER A 1 118 ? 23.781 16.787 -11.312 1.00 88.31 118 SER A N 1
ATOM 946 C CA . SER A 1 118 ? 24.704 17.930 -11.296 1.00 88.31 118 SER A CA 1
ATOM 947 C C . SER A 1 118 ? 24.864 18.547 -9.894 1.00 88.31 118 SER A C 1
ATOM 949 O O . SER A 1 118 ? 23.955 18.486 -9.061 1.00 88.31 118 SER A O 1
ATOM 951 N N . LYS A 1 119 ? 26.041 19.138 -9.622 1.00 79.19 119 LYS A N 1
ATOM 952 C CA . LYS A 1 119 ? 26.416 19.673 -8.298 1.00 79.19 119 LYS A CA 1
ATOM 953 C C . LYS A 1 119 ? 25.360 20.660 -7.783 1.00 79.19 119 LYS A C 1
ATOM 955 O O . LYS A 1 119 ? 25.236 21.768 -8.293 1.00 79.19 119 LYS A O 1
ATOM 960 N N . SER A 1 120 ? 24.585 20.213 -6.802 1.00 83.38 120 SER A N 1
ATOM 961 C CA . SER A 1 120 ? 23.494 20.934 -6.143 1.00 83.38 120 SER A CA 1
ATOM 962 C C . SER A 1 120 ? 23.111 20.194 -4.858 1.00 83.38 120 SER A C 1
ATOM 964 O O . SER A 1 120 ? 23.643 19.111 -4.588 1.00 83.38 120 SER A O 1
ATOM 966 N N . THR A 1 121 ? 22.225 20.778 -4.052 1.00 84.00 121 THR A N 1
ATOM 967 C CA . THR A 1 121 ? 21.770 20.149 -2.805 1.00 84.00 121 THR A CA 1
ATOM 968 C C . THR A 1 121 ? 20.912 18.903 -3.095 1.00 84.00 121 THR A C 1
ATOM 970 O O . THR A 1 121 ? 20.251 18.855 -4.136 1.00 84.00 121 THR A O 1
ATOM 973 N N . PRO A 1 122 ? 20.858 17.887 -2.207 1.00 82.06 122 PRO A N 1
ATOM 974 C CA . PRO A 1 122 ? 19.970 16.729 -2.378 1.00 82.06 122 PRO A CA 1
ATOM 975 C C . PRO A 1 122 ? 18.506 17.109 -2.653 1.00 82.06 122 PRO A C 1
ATOM 977 O O . PRO A 1 122 ? 17.869 16.502 -3.517 1.00 82.06 122 PRO A O 1
ATOM 980 N N . ARG A 1 123 ? 18.010 18.165 -1.991 1.00 81.62 123 ARG A N 1
ATOM 981 C CA . ARG A 1 123 ? 16.665 18.722 -2.188 1.00 81.62 123 ARG A CA 1
ATOM 982 C C . ARG A 1 123 ? 16.463 19.235 -3.615 1.00 81.62 123 ARG A C 1
ATOM 984 O O . ARG A 1 123 ? 15.506 18.834 -4.267 1.00 81.62 123 ARG A O 1
ATOM 991 N N . ASP A 1 124 ? 17.390 20.033 -4.146 1.00 85.06 124 ASP A N 1
ATOM 992 C CA . ASP A 1 124 ? 17.301 20.533 -5.528 1.00 85.06 124 ASP A CA 1
ATOM 993 C C . ASP A 1 124 ? 17.318 19.397 -6.557 1.00 85.06 124 ASP A C 1
ATOM 995 O O . ASP A 1 124 ? 16.609 19.440 -7.568 1.00 85.06 124 ASP A O 1
ATOM 999 N N . ARG A 1 125 ? 18.126 18.359 -6.309 1.00 87.94 125 ARG A N 1
ATOM 1000 C CA . ARG A 1 125 ? 18.176 17.162 -7.163 1.00 87.94 125 ARG A CA 1
ATOM 1001 C C . ARG A 1 125 ? 16.835 16.429 -7.148 1.00 87.94 125 ARG A C 1
ATOM 1003 O O . ARG A 1 125 ? 16.332 16.058 -8.210 1.00 87.94 125 ARG A O 1
ATOM 1010 N N . MET A 1 126 ? 16.224 16.306 -5.970 1.00 85.38 126 MET A N 1
ATOM 1011 C CA . MET A 1 126 ? 14.895 15.721 -5.802 1.00 85.38 126 MET A CA 1
ATOM 1012 C C . MET A 1 126 ? 13.827 16.497 -6.578 1.00 85.38 126 MET A C 1
ATOM 1014 O O . MET A 1 126 ? 13.079 15.905 -7.356 1.00 85.38 126 MET A O 1
ATOM 1018 N N . GLU A 1 127 ? 13.799 17.825 -6.440 1.00 88.50 127 GLU A N 1
ATOM 1019 C CA . GLU A 1 127 ? 12.868 18.698 -7.167 1.00 88.50 127 GLU A CA 1
ATOM 1020 C C . GLU A 1 127 ? 12.985 18.532 -8.683 1.00 88.50 127 GLU A C 1
ATOM 1022 O O . GLU A 1 127 ? 11.988 18.400 -9.398 1.00 88.50 127 GLU A O 1
ATOM 1027 N N . ARG A 1 128 ? 14.219 18.481 -9.198 1.00 91.56 128 ARG A N 1
ATOM 1028 C CA . ARG A 1 128 ? 14.464 18.268 -10.630 1.00 91.56 128 ARG A CA 1
ATOM 1029 C C . ARG A 1 128 ? 13.956 16.907 -11.089 1.00 91.56 128 ARG A C 1
ATOM 1031 O O . ARG A 1 128 ? 13.344 16.827 -12.154 1.00 91.56 128 ARG A O 1
ATOM 1038 N N . PHE A 1 129 ? 14.180 15.853 -10.306 1.00 93.00 129 PHE A N 1
ATOM 1039 C CA . PHE A 1 129 ? 13.666 14.523 -10.625 1.00 93.00 129 PHE A CA 1
ATOM 1040 C C . PHE A 1 129 ? 12.133 14.494 -10.626 1.00 93.00 129 PHE A C 1
ATOM 1042 O O . PHE A 1 129 ? 11.526 14.013 -11.582 1.00 93.00 129 PHE A O 1
ATOM 1049 N N . LEU A 1 130 ? 11.495 15.081 -9.614 1.00 92.81 130 LEU A N 1
ATOM 1050 C CA . LEU A 1 130 ? 10.038 15.175 -9.527 1.00 92.81 130 LEU A CA 1
ATOM 1051 C C . LEU A 1 130 ? 9.437 15.973 -10.684 1.00 92.81 130 LEU A C 1
ATOM 1053 O O . LEU A 1 130 ? 8.411 15.572 -11.227 1.00 92.81 130 LEU A O 1
ATOM 1057 N N . LYS A 1 131 ? 10.105 17.039 -11.137 1.00 94.62 131 LYS A N 1
ATOM 1058 C CA . LYS A 1 131 ? 9.705 17.793 -12.333 1.00 94.62 131 LYS A CA 1
ATOM 1059 C C . LYS A 1 131 ? 9.743 16.938 -13.604 1.00 94.62 131 LYS A C 1
ATOM 1061 O O . LYS A 1 131 ? 8.865 17.078 -14.455 1.00 94.62 131 LYS A O 1
ATOM 1066 N N . LEU A 1 132 ? 10.730 16.047 -13.741 1.00 95.44 132 LEU A N 1
ATOM 1067 C CA . LEU A 1 132 ? 10.787 15.093 -14.857 1.00 95.44 132 LEU A CA 1
ATOM 1068 C C . LEU A 1 132 ? 9.638 14.082 -14.783 1.00 95.44 132 LEU A C 1
ATOM 1070 O O . LEU A 1 132 ? 8.943 13.887 -15.778 1.00 95.44 132 LEU A O 1
ATOM 1074 N N . VAL A 1 133 ? 9.413 13.489 -13.607 1.00 96.25 133 VAL A N 1
ATOM 1075 C CA . VAL A 1 133 ? 8.331 12.517 -13.385 1.00 96.25 133 VAL A CA 1
ATOM 1076 C C . VAL A 1 133 ? 6.966 13.149 -13.658 1.00 96.25 133 VAL A C 1
ATOM 1078 O O . VAL A 1 133 ? 6.179 12.576 -14.404 1.00 96.25 133 VAL A O 1
ATOM 1081 N N . ARG A 1 134 ? 6.713 14.355 -13.134 1.00 96.69 134 ARG A N 1
ATOM 1082 C CA . ARG A 1 134 ? 5.491 15.135 -13.381 1.00 96.69 134 ARG A CA 1
ATOM 1083 C C . ARG A 1 134 ? 5.241 15.339 -14.871 1.00 96.69 134 ARG A C 1
ATOM 1085 O O . ARG A 1 134 ? 4.183 14.969 -15.364 1.00 96.69 134 ARG A O 1
ATOM 1092 N N . LYS A 1 135 ? 6.246 15.825 -15.603 1.00 96.31 135 LYS A N 1
ATOM 1093 C CA . LYS A 1 135 ? 6.154 16.016 -17.056 1.00 96.31 135 LYS A CA 1
ATOM 1094 C C . LYS A 1 135 ? 5.809 14.718 -17.794 1.00 96.31 135 LYS A C 1
ATOM 1096 O O . LYS A 1 135 ? 5.034 14.740 -18.745 1.00 96.31 135 LYS A O 1
ATOM 1101 N N . ASP A 1 136 ? 6.417 13.598 -17.413 1.00 96.56 136 ASP A N 1
ATOM 1102 C CA . ASP A 1 136 ? 6.149 12.314 -18.063 1.00 96.56 136 ASP A CA 1
ATOM 1103 C C . ASP A 1 136 ? 4.756 11.759 -17.717 1.00 96.56 136 ASP A C 1
ATOM 1105 O O . ASP A 1 136 ? 4.117 11.179 -18.595 1.00 96.56 136 ASP A O 1
ATOM 1109 N N . ILE A 1 137 ? 4.257 11.985 -16.495 1.00 96.00 137 ILE A N 1
ATOM 1110 C CA . ILE A 1 137 ? 2.878 11.653 -16.100 1.00 96.00 137 ILE A CA 1
ATOM 1111 C C . ILE A 1 137 ? 1.871 12.496 -16.894 1.00 96.00 137 ILE A C 1
ATOM 1113 O O . ILE A 1 137 ? 0.966 11.920 -17.488 1.00 96.00 137 ILE A O 1
ATOM 1117 N N . GLU A 1 138 ? 2.072 13.812 -17.009 1.00 94.62 138 GLU A N 1
ATOM 1118 C CA . GLU A 1 138 ? 1.209 14.709 -17.804 1.00 94.62 138 GLU A 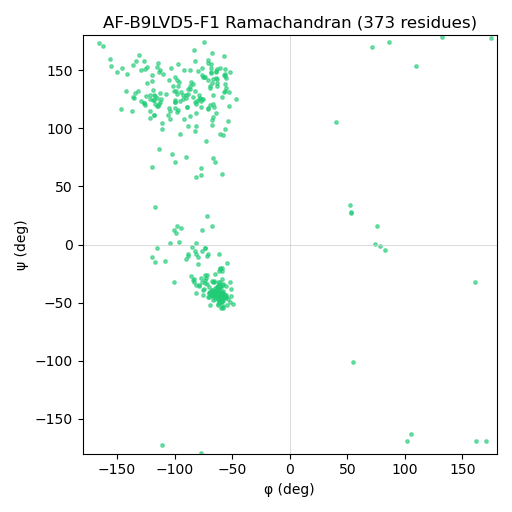CA 1
ATOM 1119 C C . GLU A 1 138 ? 1.130 14.288 -19.282 1.00 94.62 138 GLU A C 1
ATOM 1121 O O . GLU A 1 138 ? 0.105 14.450 -19.941 1.00 94.62 138 GLU A O 1
ATOM 1126 N N . ILE A 1 139 ? 2.214 13.737 -19.840 1.00 93.69 139 ILE A N 1
ATOM 1127 C CA . ILE A 1 139 ? 2.208 13.208 -21.211 1.00 93.69 139 ILE A CA 1
ATOM 1128 C C . ILE A 1 139 ? 1.352 11.940 -21.307 1.00 93.69 139 ILE A C 1
ATOM 1130 O O . ILE A 1 139 ? 0.637 11.776 -22.292 1.00 93.69 139 ILE A O 1
ATOM 1134 N N . ILE A 1 140 ? 1.434 11.046 -20.316 1.00 93.94 140 ILE A N 1
ATOM 1135 C CA . ILE A 1 140 ? 0.629 9.815 -20.268 1.00 93.94 140 ILE A CA 1
ATOM 1136 C C . ILE A 1 140 ? -0.855 10.146 -20.056 1.00 93.94 140 ILE A C 1
ATOM 1138 O O . ILE A 1 140 ? -1.711 9.522 -20.674 1.00 93.94 140 ILE A O 1
ATOM 1142 N N . GLU A 1 141 ? -1.159 11.133 -19.214 1.00 92.50 141 GLU A N 1
ATOM 1143 C CA . GLU A 1 141 ? -2.521 11.581 -18.908 1.00 92.50 141 GLU A CA 1
ATOM 1144 C C . GLU A 1 141 ? -3.267 12.091 -20.151 1.00 92.50 141 GLU A C 1
ATOM 1146 O O . GLU A 1 141 ? -4.463 11.846 -20.301 1.00 92.50 141 GLU A O 1
ATOM 1151 N N . ARG A 1 142 ? -2.553 12.750 -21.074 1.00 90.25 142 ARG A N 1
ATOM 1152 C CA . ARG A 1 142 ? -3.103 13.268 -22.341 1.00 90.25 142 ARG A CA 1
ATOM 1153 C C . ARG A 1 142 ? -3.464 12.181 -23.358 1.00 90.25 142 ARG A C 1
ATOM 1155 O O . ARG A 1 142 ? -4.025 12.508 -24.404 1.00 90.25 142 ARG A O 1
ATOM 1162 N N . ASP A 1 143 ? -3.116 10.919 -23.110 1.00 88.69 143 ASP A N 1
ATOM 1163 C CA . ASP A 1 143 ? -3.534 9.815 -23.972 1.00 88.69 143 ASP A CA 1
ATOM 1164 C C . ASP A 1 143 ? -5.054 9.605 -23.869 1.00 88.69 143 ASP A C 1
ATOM 1166 O O . ASP A 1 143 ? -5.635 9.624 -22.787 1.00 88.69 143 ASP A O 1
ATOM 1170 N N . SER A 1 144 ? -5.693 9.348 -25.012 1.00 82.19 144 SER A N 1
ATOM 1171 C CA . SER A 1 144 ? -7.110 8.977 -25.105 1.00 82.19 144 SER A CA 1
ATOM 1172 C C . SER A 1 144 ? -7.498 7.801 -24.203 1.00 82.19 144 SER A C 1
ATOM 1174 O O . SER A 1 144 ? -8.629 7.730 -23.722 1.00 82.19 144 SER A O 1
ATOM 1176 N N . VAL A 1 145 ? -6.570 6.864 -23.977 1.00 88.12 145 VAL A N 1
ATOM 1177 C CA . VAL A 1 145 ? -6.755 5.740 -23.065 1.00 88.12 145 VAL A CA 1
ATOM 1178 C C . VAL A 1 145 ? -5.663 5.801 -22.012 1.00 88.12 145 VAL A C 1
ATOM 1180 O O . VAL A 1 145 ? -4.507 5.485 -22.283 1.00 88.12 145 VAL A O 1
ATOM 1183 N N . GLN A 1 146 ? -6.052 6.138 -20.789 1.00 90.00 146 GLN A N 1
ATOM 1184 C CA . GLN A 1 146 ? -5.129 6.212 -19.664 1.00 90.00 146 GLN A CA 1
ATOM 1185 C C . GLN A 1 146 ? -4.830 4.816 -19.082 1.00 90.00 146 GLN A C 1
ATOM 1187 O O . GLN A 1 146 ? -5.679 3.909 -19.139 1.00 90.00 146 GLN A O 1
ATOM 1192 N N . PRO A 1 147 ? -3.622 4.605 -18.529 1.00 94.38 147 PRO A N 1
ATOM 1193 C CA . PRO A 1 147 ? -3.323 3.407 -17.762 1.00 94.38 147 PRO A CA 1
ATOM 1194 C C . PRO A 1 147 ? -4.054 3.413 -16.412 1.00 94.38 147 PRO A C 1
ATOM 1196 O O . PRO A 1 147 ? -4.384 4.458 -15.867 1.00 94.38 147 PRO A O 1
ATOM 1199 N N . ASN A 1 148 ? -4.265 2.226 -15.841 1.00 94.00 148 ASN A N 1
ATOM 1200 C CA . ASN A 1 148 ? -4.847 2.068 -14.508 1.00 94.00 148 ASN A CA 1
ATOM 1201 C C . ASN A 1 148 ? -3.865 2.454 -13.391 1.00 94.00 148 ASN A C 1
ATOM 1203 O O . ASN A 1 148 ? -4.291 2.793 -12.295 1.00 94.00 148 ASN A O 1
ATOM 1207 N N . ALA A 1 149 ? -2.560 2.357 -13.648 1.00 95.25 149 ALA A N 1
ATOM 1208 C CA . ALA A 1 149 ? -1.512 2.807 -12.739 1.00 95.25 149 ALA A CA 1
ATOM 1209 C C . ALA A 1 149 ? -0.219 3.109 -13.510 1.00 95.25 149 ALA A C 1
ATOM 1211 O O . ALA A 1 149 ? 0.000 2.584 -14.607 1.00 95.25 149 ALA A O 1
ATOM 1212 N N . ILE A 1 150 ? 0.668 3.908 -12.917 1.00 96.88 150 ILE A N 1
ATOM 1213 C CA . ILE A 1 150 ? 2.013 4.189 -13.436 1.00 96.88 150 ILE A CA 1
ATOM 1214 C C . ILE A 1 150 ? 3.058 3.684 -12.442 1.00 96.88 150 ILE A C 1
ATOM 1216 O O . ILE A 1 150 ? 3.043 4.045 -11.265 1.00 96.88 150 ILE A O 1
ATOM 1220 N N . ILE A 1 151 ? 4.006 2.878 -12.916 1.00 96.88 151 ILE A N 1
ATOM 1221 C CA . ILE A 1 151 ? 5.205 2.538 -12.150 1.00 96.88 151 ILE A CA 1
ATOM 1222 C C . ILE A 1 151 ? 6.303 3.548 -12.454 1.00 96.88 151 ILE A C 1
ATOM 1224 O O . ILE A 1 151 ? 6.683 3.729 -13.609 1.00 96.88 151 ILE A O 1
ATOM 1228 N N . VAL A 1 152 ?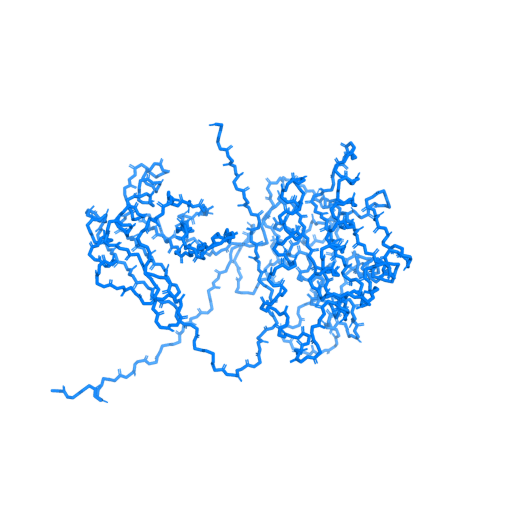 6.846 4.160 -11.407 1.00 97.00 152 VAL A N 1
ATOM 1229 C CA . VAL A 1 152 ? 8.030 5.016 -11.478 1.00 97.00 152 VAL A CA 1
ATOM 1230 C C . VAL A 1 152 ? 9.216 4.228 -10.932 1.00 97.00 152 VAL A C 1
ATOM 1232 O O . VAL A 1 152 ? 9.308 3.965 -9.733 1.00 97.00 152 VAL A O 1
ATOM 1235 N N . CYS A 1 153 ? 10.123 3.821 -11.813 1.00 96.38 153 CYS A N 1
ATOM 1236 C CA . CYS A 1 153 ? 11.392 3.214 -11.442 1.00 96.38 153 CYS A CA 1
ATOM 1237 C C . CYS A 1 153 ? 12.441 4.309 -11.254 1.00 96.38 153 CYS A C 1
ATOM 1239 O O . CYS A 1 153 ? 12.771 5.024 -12.202 1.00 96.38 153 CYS A O 1
ATOM 1241 N N . ILE A 1 154 ? 12.979 4.429 -10.041 1.00 93.38 154 ILE A N 1
ATOM 1242 C CA . ILE A 1 154 ? 14.038 5.401 -9.759 1.00 93.38 154 ILE A CA 1
ATOM 1243 C C . ILE A 1 154 ? 15.350 4.871 -10.355 1.00 93.38 154 ILE A C 1
ATOM 1245 O O . ILE A 1 154 ? 15.739 3.755 -10.009 1.00 93.38 154 ILE A O 1
ATOM 1249 N N . PRO A 1 155 ? 16.053 5.635 -11.211 1.00 93.81 155 PRO A N 1
ATOM 1250 C CA . PRO A 1 155 ? 17.385 5.253 -11.674 1.00 93.81 155 PRO A CA 1
ATOM 1251 C C . PRO A 1 155 ? 18.387 5.208 -10.511 1.00 93.81 155 PRO A C 1
ATOM 1253 O O . PRO A 1 155 ? 18.351 6.078 -9.643 1.00 93.81 155 PRO A O 1
ATOM 1256 N N . GLN A 1 156 ? 19.323 4.251 -10.519 1.00 90.56 156 GLN A N 1
ATOM 1257 C CA . GLN A 1 156 ? 20.338 4.113 -9.459 1.00 90.56 156 GLN A CA 1
ATOM 1258 C C . GLN A 1 156 ? 21.114 5.421 -9.232 1.00 90.56 156 GLN A C 1
ATOM 1260 O O . GLN A 1 156 ? 21.180 5.898 -8.107 1.00 90.56 156 GLN A O 1
ATOM 1265 N N . GLU A 1 157 ? 21.574 6.062 -10.312 1.00 90.88 157 GLU A N 1
ATOM 1266 C CA . GLU A 1 157 ? 22.311 7.336 -10.257 1.00 90.88 157 GLU A CA 1
ATOM 1267 C C . GLU A 1 157 ? 21.513 8.463 -9.562 1.00 90.88 157 GLU A C 1
ATOM 1269 O O . GLU A 1 157 ? 22.091 9.298 -8.870 1.00 90.88 157 GLU A O 1
ATOM 1274 N N . VAL A 1 158 ? 20.183 8.492 -9.728 1.00 89.94 158 VAL A N 1
ATOM 1275 C CA . VAL A 1 158 ? 19.310 9.476 -9.061 1.00 89.94 158 VAL A CA 1
ATOM 1276 C C . VAL A 1 158 ? 19.138 9.123 -7.590 1.00 89.94 158 VAL A C 1
ATOM 1278 O O . VAL A 1 158 ? 19.211 10.010 -6.746 1.00 89.94 158 VAL A O 1
ATOM 1281 N N . MET A 1 159 ? 18.928 7.841 -7.280 1.00 86.75 159 MET A N 1
ATOM 1282 C CA . MET A 1 159 ? 18.788 7.387 -5.898 1.00 86.75 159 MET A CA 1
ATOM 1283 C C . MET A 1 159 ? 20.043 7.731 -5.091 1.00 86.75 159 MET A C 1
ATOM 1285 O O . MET A 1 159 ? 19.932 8.333 -4.028 1.00 86.75 159 MET A O 1
ATOM 1289 N N . ASP A 1 160 ? 21.224 7.433 -5.630 1.00 86.44 160 ASP A N 1
ATOM 1290 C CA . ASP A 1 160 ? 22.505 7.698 -4.970 1.00 86.44 160 ASP A CA 1
ATOM 1291 C C . ASP A 1 160 ? 22.731 9.201 -4.781 1.00 86.44 160 ASP A C 1
ATOM 1293 O O . ASP A 1 160 ? 23.067 9.646 -3.689 1.00 86.44 160 ASP A O 1
ATOM 1297 N N . ALA A 1 161 ? 22.460 10.015 -5.806 1.00 83.75 161 ALA A N 1
ATOM 1298 C CA . ALA A 1 161 ? 22.621 11.464 -5.705 1.00 83.75 161 ALA 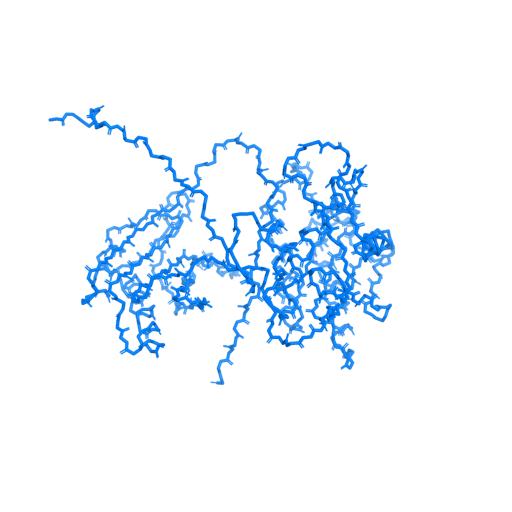A CA 1
ATOM 1299 C C . ALA A 1 161 ? 21.618 12.115 -4.734 1.00 83.75 161 ALA A C 1
ATOM 1301 O O . ALA A 1 161 ? 21.922 13.131 -4.111 1.00 83.75 161 ALA A O 1
ATOM 1302 N N . CYS A 1 162 ? 20.413 11.572 -4.590 1.00 78.88 162 CYS A N 1
ATOM 1303 C CA . CYS A 1 162 ? 19.414 12.093 -3.657 1.00 78.88 162 CYS A CA 1
ATOM 1304 C C . CYS A 1 162 ? 19.573 11.551 -2.226 1.00 78.88 162 CYS A C 1
ATOM 1306 O O . CYS A 1 162 ? 18.825 11.977 -1.354 1.00 78.88 162 CYS A O 1
ATOM 1308 N N . THR A 1 163 ? 20.534 10.655 -1.978 1.00 73.38 163 THR A N 1
ATOM 1309 C CA . THR A 1 163 ? 20.850 10.109 -0.650 1.00 73.38 163 THR A CA 1
ATOM 1310 C C . THR A 1 163 ? 21.956 10.939 0.019 1.00 73.38 163 THR A C 1
ATOM 1312 O O . THR A 1 163 ? 23.023 11.087 -0.577 1.00 73.38 163 THR A O 1
ATOM 1315 N N . PRO A 1 164 ? 21.766 11.480 1.236 1.00 66.94 164 PRO A N 1
ATOM 1316 C CA . PRO A 1 164 ? 22.854 12.106 1.995 1.00 66.94 164 PRO A CA 1
ATOM 1317 C C . PRO A 1 164 ? 23.962 11.100 2.370 1.00 66.94 164 PRO A C 1
ATOM 1319 O O . PRO A 1 164 ? 23.664 9.975 2.757 1.00 66.94 164 PRO A O 1
ATOM 1322 N N . GLU A 1 165 ? 25.238 11.512 2.332 1.00 57.97 165 GLU A N 1
ATOM 1323 C CA . GLU A 1 165 ? 26.415 10.633 2.544 1.00 57.97 165 GLU A CA 1
ATOM 1324 C C . GLU A 1 165 ? 26.465 9.938 3.924 1.00 57.97 165 GLU A C 1
ATOM 1326 O O . GLU A 1 165 ? 27.097 8.896 4.064 1.00 57.97 165 GLU A O 1
ATOM 1331 N N . ASN A 1 166 ? 25.762 10.476 4.929 1.00 55.38 166 ASN A N 1
ATOM 1332 C CA . ASN A 1 166 ? 25.726 9.952 6.304 1.00 55.38 166 ASN A CA 1
ATOM 1333 C C . ASN A 1 166 ? 24.492 9.083 6.612 1.00 55.38 166 ASN A C 1
ATOM 1335 O O . ASN A 1 166 ? 24.228 8.775 7.777 1.00 55.38 166 ASN A O 1
ATOM 1339 N N . GLN A 1 167 ? 23.703 8.714 5.602 1.00 55.19 167 GLN A N 1
ATOM 1340 C CA . GLN A 1 167 ? 22.526 7.867 5.776 1.00 55.19 167 GLN A CA 1
ATOM 1341 C C . GLN A 1 167 ? 22.672 6.573 4.977 1.00 55.19 167 GLN A C 1
ATOM 1343 O O . GLN A 1 167 ? 22.979 6.585 3.787 1.00 55.19 167 GLN A O 1
ATOM 1348 N N . ASP A 1 168 ? 22.381 5.443 5.623 1.00 47.03 168 ASP A N 1
ATOM 1349 C CA . ASP A 1 168 ? 22.157 4.191 4.907 1.00 47.03 168 ASP A CA 1
ATOM 1350 C C . ASP A 1 168 ? 21.021 4.372 3.894 1.00 47.03 168 ASP A C 1
ATOM 1352 O O . ASP A 1 168 ? 20.007 5.009 4.194 1.00 47.03 168 ASP A O 1
ATOM 1356 N N . HIS A 1 169 ? 21.099 3.698 2.742 1.00 49.78 169 HIS A N 1
ATOM 1357 C CA . HIS A 1 169 ? 19.986 3.643 1.780 1.00 49.78 169 HIS A CA 1
ATOM 1358 C C . HIS A 1 169 ? 18.661 3.139 2.407 1.00 49.78 169 HIS A C 1
ATOM 1360 O O . HIS A 1 169 ? 17.586 3.306 1.820 1.00 49.78 169 HIS A O 1
ATOM 1366 N N . ALA A 1 170 ? 18.730 2.515 3.592 1.00 40.94 170 ALA A N 1
ATOM 1367 C CA . ALA A 1 170 ? 17.598 2.125 4.427 1.00 40.94 170 ALA A CA 1
ATOM 1368 C C . ALA A 1 170 ? 16.987 3.286 5.244 1.00 40.94 170 ALA A C 1
ATOM 1370 O O . ALA A 1 170 ? 15.769 3.317 5.393 1.00 40.94 170 ALA A O 1
ATOM 1371 N N . ARG A 1 171 ? 17.784 4.256 5.721 1.00 34.41 171 ARG A N 1
ATOM 1372 C CA . ARG A 1 171 ? 17.334 5.393 6.555 1.00 34.41 171 ARG A CA 1
ATOM 1373 C C . ARG A 1 171 ? 16.693 6.534 5.767 1.00 34.41 171 ARG A C 1
ATOM 1375 O O . ARG A 1 171 ? 15.865 7.251 6.313 1.00 34.41 171 ARG A O 1
ATOM 1382 N N . ILE A 1 172 ? 16.892 6.572 4.451 1.00 40.88 172 ILE A N 1
ATOM 1383 C CA . ILE A 1 172 ? 16.045 7.342 3.521 1.00 40.88 172 ILE A CA 1
ATOM 1384 C C . ILE A 1 172 ? 14.622 6.759 3.438 1.00 40.88 172 ILE A C 1
ATOM 1386 O O . ILE A 1 172 ? 13.905 7.002 2.478 1.00 40.88 172 ILE A O 1
ATOM 1390 N N . GLN A 1 173 ? 14.174 5.899 4.350 1.00 37.16 173 GLN A N 1
ATOM 1391 C CA . GLN A 1 173 ? 12.740 5.679 4.515 1.00 37.16 173 GLN A CA 1
ATOM 1392 C C . GLN A 1 173 ? 12.088 6.833 5.286 1.00 37.16 173 GLN A C 1
ATOM 1394 O O . GLN A 1 173 ? 10.957 7.173 4.945 1.00 37.16 173 GLN A O 1
ATOM 1399 N N . SER A 1 174 ? 12.810 7.526 6.183 1.00 34.28 174 SER A N 1
ATOM 1400 C CA . SER A 1 174 ? 12.270 8.725 6.842 1.00 34.28 174 SER A CA 1
ATOM 1401 C C . SER A 1 174 ? 12.237 9.937 5.897 1.00 34.28 174 SER A C 1
ATOM 1403 O O . SER A 1 174 ? 11.224 10.625 5.846 1.00 34.28 174 SER A O 1
ATOM 1405 N N . GLU A 1 175 ? 13.245 10.126 5.030 1.00 40.72 175 GLU A N 1
ATOM 1406 C CA . GLU A 1 175 ? 13.223 11.143 3.951 1.00 40.72 175 GLU A CA 1
ATOM 1407 C C . GLU A 1 175 ? 12.545 10.659 2.652 1.00 40.72 175 GLU A C 1
ATOM 1409 O O . GLU A 1 175 ? 11.971 11.439 1.895 1.00 40.72 175 GLU A O 1
ATOM 1414 N N . GLY A 1 176 ? 12.547 9.355 2.374 1.00 41.62 176 GLY A N 1
ATOM 1415 C CA . GLY A 1 176 ? 11.851 8.751 1.229 1.00 41.62 176 GLY A CA 1
ATOM 1416 C C . GLY A 1 176 ? 10.344 8.637 1.430 1.00 41.62 176 GLY A C 1
ATOM 1417 O O . GLY A 1 176 ? 9.640 8.291 0.475 1.00 41.62 176 GLY A O 1
ATOM 1418 N N . SER A 1 177 ? 9.857 8.970 2.630 1.00 51.62 177 SER A N 1
ATOM 1419 C CA . SER A 1 177 ? 8.473 9.378 2.848 1.00 51.62 177 SER A CA 1
ATOM 1420 C C . SER A 1 177 ? 8.134 10.570 1.941 1.00 51.62 177 SER A C 1
ATOM 1422 O O . SER A 1 177 ? 7.139 10.494 1.227 1.00 51.62 177 SER A O 1
ATOM 1424 N N . ASP A 1 178 ? 9.010 11.576 1.801 1.00 67.81 178 ASP A N 1
ATOM 1425 C CA . ASP A 1 178 ? 8.750 12.768 0.984 1.00 67.81 178 ASP A CA 1
ATOM 1426 C C . ASP A 1 178 ? 8.717 12.446 -0.517 1.00 67.81 178 ASP A C 1
ATOM 1428 O O . ASP A 1 178 ? 7.713 12.691 -1.181 1.00 67.81 178 ASP A O 1
ATOM 1432 N N . LEU A 1 179 ? 9.743 11.783 -1.074 1.00 77.94 179 LEU A N 1
ATOM 1433 C CA . LEU A 1 179 ? 9.747 11.440 -2.508 1.00 77.94 179 LEU A CA 1
ATOM 1434 C C . LEU A 1 179 ? 8.554 10.556 -2.898 1.00 77.94 179 LEU A C 1
ATOM 1436 O O . LEU A 1 179 ? 7.887 10.801 -3.908 1.00 77.94 179 LEU A O 1
ATOM 1440 N N . ARG A 1 180 ? 8.275 9.514 -2.103 1.00 80.50 180 ARG A N 1
ATOM 1441 C CA . ARG A 1 180 ? 7.133 8.618 -2.330 1.00 80.50 180 ARG A CA 1
ATOM 1442 C C . ARG A 1 180 ? 5.824 9.398 -2.245 1.00 80.50 180 ARG A C 1
ATOM 1444 O O . ARG A 1 180 ? 4.980 9.223 -3.122 1.00 80.50 180 ARG A O 1
ATOM 1451 N N . ASN A 1 181 ? 5.652 10.236 -1.224 1.00 81.00 181 ASN A N 1
ATOM 1452 C CA . ASN A 1 181 ? 4.434 11.016 -1.022 1.00 81.00 181 ASN A CA 1
ATOM 1453 C C . ASN A 1 181 ? 4.246 12.045 -2.135 1.00 81.00 181 ASN A C 1
ATOM 1455 O O . ASN A 1 181 ? 3.158 12.134 -2.691 1.00 81.00 181 ASN A O 1
ATOM 1459 N N . ARG A 1 182 ? 5.305 12.723 -2.574 1.00 85.56 182 ARG A N 1
ATOM 1460 C CA . ARG A 1 182 ? 5.246 13.688 -3.676 1.00 85.56 182 ARG A CA 1
ATOM 1461 C C . ARG A 1 182 ? 4.960 13.042 -5.026 1.00 85.56 182 ARG A C 1
ATOM 1463 O O . ARG A 1 182 ? 4.151 13.568 -5.781 1.00 85.56 182 ARG A O 1
ATOM 1470 N N . ILE A 1 183 ? 5.529 11.870 -5.325 1.00 89.50 183 ILE A N 1
ATOM 1471 C CA . ILE A 1 183 ? 5.155 11.104 -6.532 1.00 89.50 183 ILE A CA 1
ATOM 1472 C C . ILE A 1 183 ? 3.705 10.623 -6.456 1.00 89.50 183 ILE A C 1
ATOM 1474 O O . ILE A 1 183 ? 3.008 10.622 -7.474 1.00 89.50 183 ILE A O 1
ATOM 1478 N N . LYS A 1 184 ? 3.236 10.220 -5.268 1.00 87.00 184 LYS A N 1
ATOM 1479 C CA . LYS A 1 184 ? 1.817 9.917 -5.062 1.00 87.00 184 LYS A CA 1
ATOM 1480 C C . LYS A 1 184 ? 0.979 11.148 -5.378 1.00 87.00 184 LYS A C 1
ATOM 1482 O O . LYS A 1 184 ? 0.139 11.022 -6.256 1.00 87.00 184 LYS A O 1
ATOM 1487 N N . LEU A 1 185 ? 1.263 12.307 -4.768 1.00 86.44 185 LEU A N 1
ATOM 1488 C CA . LEU A 1 185 ? 0.566 13.586 -4.990 1.00 86.44 185 LEU A CA 1
ATOM 1489 C C . LEU A 1 185 ? 0.488 13.959 -6.474 1.00 86.44 185 LEU A C 1
ATOM 1491 O O . LEU A 1 185 ? -0.610 14.181 -6.972 1.00 86.44 185 LEU A O 1
ATOM 1495 N N . ILE A 1 186 ? 1.611 13.906 -7.198 1.00 90.12 186 ILE A N 1
ATOM 1496 C CA . ILE A 1 186 ? 1.647 14.139 -8.653 1.00 90.12 186 ILE A CA 1
ATOM 1497 C C . ILE A 1 186 ? 0.686 13.190 -9.387 1.00 90.12 186 ILE A C 1
ATOM 1499 O O . ILE A 1 186 ? -0.066 13.611 -10.261 1.00 90.12 186 ILE A O 1
ATOM 1503 N N . GLY A 1 187 ? 0.689 11.902 -9.031 1.00 90.88 187 GLY A N 1
ATOM 1504 C CA . GLY A 1 187 ? -0.251 10.928 -9.589 1.00 90.88 187 GLY A CA 1
ATOM 1505 C C . GLY A 1 187 ? -1.711 11.239 -9.251 1.00 90.88 187 GLY A C 1
ATOM 1506 O O . GLY A 1 187 ? -2.587 11.055 -10.089 1.00 90.88 187 GLY A O 1
ATOM 1507 N N . MET A 1 188 ? -1.983 11.746 -8.046 1.00 87.44 188 MET A N 1
ATOM 1508 C CA . MET A 1 188 ? -3.335 12.118 -7.606 1.00 87.44 188 MET A CA 1
ATOM 1509 C C . MET A 1 188 ? -3.876 13.310 -8.387 1.00 87.44 188 MET A C 1
ATOM 1511 O O . MET A 1 188 ? -5.031 13.282 -8.802 1.00 87.44 188 MET A O 1
ATOM 1515 N N . GLU A 1 189 ? -3.037 14.323 -8.609 1.00 88.38 189 GLU A N 1
ATOM 1516 C CA . GLU A 1 189 ? -3.358 15.492 -9.434 1.00 88.38 189 GLU A CA 1
ATOM 1517 C C . GLU A 1 189 ? -3.721 15.066 -10.865 1.00 88.38 189 GLU A C 1
ATOM 1519 O O . GLU A 1 189 ? -4.723 15.530 -11.402 1.00 88.38 189 GLU A O 1
ATOM 1524 N N . ALA A 1 190 ? -2.984 14.100 -11.426 1.00 89.44 190 ALA A N 1
ATOM 1525 C CA . ALA A 1 190 ? -3.263 13.499 -12.734 1.00 89.44 190 ALA A CA 1
ATOM 1526 C C . ALA A 1 190 ? -4.348 12.400 -12.709 1.00 89.44 190 ALA A C 1
ATOM 1528 O O . ALA A 1 190 ? -4.607 11.767 -13.730 1.00 89.44 190 ALA A O 1
ATOM 1529 N N . ARG A 1 191 ? -4.951 12.113 -11.544 1.00 90.25 191 ARG A N 1
ATOM 1530 C CA . ARG A 1 191 ? -5.931 11.029 -11.314 1.00 90.25 191 ARG A CA 1
ATOM 1531 C C . ARG A 1 191 ? -5.470 9.633 -11.764 1.00 90.25 191 ARG A C 1
ATOM 1533 O O . ARG A 1 191 ? -6.296 8.767 -12.046 1.00 90.25 191 ARG A O 1
ATOM 1540 N N . ILE A 1 192 ? -4.160 9.383 -11.780 1.00 92.44 192 ILE A N 1
ATOM 1541 C CA . ILE A 1 192 ? -3.564 8.088 -12.122 1.00 92.44 192 ILE A CA 1
ATOM 1542 C C . ILE A 1 192 ? -2.718 7.591 -10.937 1.00 92.44 192 ILE A C 1
ATOM 1544 O O . ILE A 1 192 ? -1.686 8.188 -10.618 1.00 92.44 192 ILE A O 1
ATOM 1548 N N . PRO A 1 193 ? -3.096 6.473 -10.290 1.00 93.50 193 PRO A N 1
ATOM 1549 C CA . PRO A 1 193 ? -2.334 5.896 -9.186 1.00 93.50 193 PRO A CA 1
ATOM 1550 C C . PRO A 1 193 ? -0.876 5.602 -9.557 1.00 93.50 193 PRO A C 1
ATOM 1552 O O . PRO A 1 193 ? -0.592 4.997 -10.594 1.00 93.50 193 PRO A O 1
ATOM 1555 N N . THR A 1 194 ? 0.062 5.963 -8.681 1.00 93.69 194 THR A N 1
ATOM 1556 C CA . THR A 1 194 ? 1.497 5.725 -8.892 1.00 93.69 194 THR A CA 1
ATOM 1557 C C . THR A 1 194 ? 2.055 4.662 -7.944 1.00 93.69 194 THR A C 1
ATOM 1559 O O . THR A 1 194 ? 1.625 4.502 -6.799 1.00 93.69 194 THR A O 1
ATOM 1562 N N . GLN A 1 195 ? 3.037 3.899 -8.425 1.00 91.38 195 GLN A N 1
ATOM 1563 C CA . GLN A 1 195 ? 3.813 2.943 -7.637 1.00 91.38 195 GLN A CA 1
ATOM 1564 C C . GLN A 1 195 ? 5.304 3.186 -7.859 1.00 91.38 195 GLN A C 1
ATOM 1566 O O . GLN A 1 195 ? 5.800 3.117 -8.979 1.00 91.38 195 GLN A O 1
ATOM 1571 N N . LEU A 1 196 ? 6.035 3.417 -6.775 1.00 92.69 196 LEU A N 1
ATOM 1572 C CA . LEU A 1 196 ? 7.480 3.594 -6.819 1.00 92.69 196 LEU A CA 1
ATOM 1573 C C . LEU A 1 196 ? 8.193 2.237 -6.767 1.00 92.69 196 LEU A C 1
ATOM 1575 O O . LEU A 1 196 ? 7.809 1.359 -5.988 1.00 92.69 196 LEU A O 1
ATOM 1579 N N . ILE A 1 197 ? 9.254 2.084 -7.556 1.00 92.75 197 ILE A N 1
ATOM 1580 C CA . ILE A 1 197 ? 10.168 0.939 -7.510 1.00 92.75 197 ILE A CA 1
ATOM 1581 C C . ILE A 1 197 ? 11.598 1.463 -7.338 1.00 92.75 197 ILE A C 1
ATOM 1583 O O . ILE A 1 197 ? 12.107 2.206 -8.180 1.00 92.75 197 ILE A O 1
ATOM 1587 N N . LYS A 1 198 ? 12.252 1.059 -6.240 1.00 91.25 198 LYS A N 1
ATOM 1588 C CA . LYS A 1 198 ? 13.669 1.359 -5.972 1.00 91.25 198 LYS A CA 1
ATOM 1589 C C . LYS A 1 198 ? 14.578 0.466 -6.835 1.00 91.25 198 LYS A C 1
ATOM 1591 O O . LYS A 1 198 ? 14.201 -0.683 -7.087 1.00 91.25 198 LYS A O 1
ATOM 1596 N N . PRO A 1 199 ? 15.801 0.902 -7.187 1.00 89.00 199 PRO A N 1
ATOM 1597 C CA . PRO A 1 199 ? 16.759 0.079 -7.932 1.00 89.00 199 PRO A CA 1
ATOM 1598 C C . PRO A 1 199 ? 16.988 -1.311 -7.316 1.00 89.00 199 PRO A C 1
ATOM 1600 O O . PRO A 1 199 ? 16.924 -2.332 -8.001 1.00 89.00 199 PRO A O 1
ATOM 1603 N N . SER A 1 200 ? 17.144 -1.368 -5.989 1.00 88.88 200 SER A N 1
ATOM 1604 C CA . SER A 1 200 ? 17.346 -2.608 -5.227 1.00 88.88 200 SER A CA 1
ATOM 1605 C C . SER A 1 200 ? 16.185 -3.601 -5.343 1.00 88.88 200 SER A C 1
ATOM 1607 O O . SER A 1 200 ? 16.378 -4.803 -5.170 1.00 88.88 200 SER A O 1
ATOM 1609 N N . THR A 1 201 ? 14.979 -3.128 -5.672 1.00 89.81 201 THR A N 1
ATOM 1610 C CA . THR A 1 201 ? 13.807 -3.987 -5.901 1.00 89.81 201 THR A CA 1
ATOM 1611 C C . THR A 1 201 ? 13.912 -4.738 -7.231 1.00 89.81 201 THR A C 1
ATOM 1613 O O . THR A 1 201 ? 13.469 -5.882 -7.307 1.00 89.81 201 THR A O 1
ATOM 1616 N N . LEU A 1 202 ? 14.532 -4.128 -8.250 1.00 92.12 202 LEU A N 1
ATOM 1617 C CA . LEU A 1 202 ? 14.769 -4.728 -9.572 1.00 92.12 202 LEU A CA 1
ATOM 1618 C C . LEU A 1 202 ? 16.087 -5.515 -9.653 1.00 92.12 202 LEU A C 1
ATOM 1620 O O . LEU A 1 202 ? 16.318 -6.240 -10.621 1.00 92.12 202 LEU A O 1
ATOM 1624 N N . ALA A 1 203 ? 16.949 -5.407 -8.640 1.00 92.44 203 ALA A N 1
ATOM 1625 C CA . ALA A 1 203 ? 18.178 -6.186 -8.506 1.00 92.44 203 ALA A CA 1
ATOM 1626 C C . ALA A 1 203 ? 17.893 -7.627 -8.024 1.00 92.44 203 ALA A C 1
ATOM 1628 O O . ALA A 1 203 ? 18.352 -8.053 -6.964 1.00 92.44 203 ALA A O 1
ATOM 1629 N N . ILE A 1 204 ? 17.103 -8.373 -8.800 1.00 92.50 204 ILE A N 1
ATOM 1630 C CA . ILE A 1 204 ? 16.692 -9.751 -8.504 1.00 92.50 204 ILE A CA 1
ATOM 1631 C C . ILE A 1 204 ? 17.848 -10.709 -8.814 1.00 92.50 204 ILE A C 1
ATOM 1633 O O . ILE A 1 204 ? 18.344 -10.742 -9.939 1.00 92.50 204 ILE A O 1
ATOM 1637 N N . ARG A 1 205 ? 18.264 -11.494 -7.814 1.00 92.50 205 ARG A N 1
ATOM 1638 C CA . ARG A 1 205 ? 19.368 -12.466 -7.915 1.00 92.50 205 ARG A CA 1
ATOM 1639 C C . ARG A 1 205 ? 18.936 -13.915 -7.696 1.00 92.50 205 ARG A C 1
ATOM 1641 O O . ARG A 1 205 ? 19.704 -14.816 -8.005 1.00 92.50 205 ARG A O 1
ATOM 1648 N N . THR A 1 206 ? 17.744 -14.143 -7.148 1.00 91.31 206 THR A N 1
ATOM 1649 C CA . THR A 1 206 ? 17.228 -15.486 -6.847 1.00 91.31 206 THR A CA 1
ATOM 1650 C C . THR A 1 206 ? 15.767 -15.624 -7.252 1.00 91.31 206 THR A C 1
ATOM 1652 O O . THR A 1 206 ? 15.019 -14.642 -7.256 1.00 91.31 206 THR A O 1
ATOM 1655 N N . ASP A 1 207 ? 15.327 -16.851 -7.522 1.00 90.69 207 ASP A N 1
ATOM 1656 C CA . ASP A 1 207 ? 13.929 -17.120 -7.873 1.00 90.69 207 ASP A CA 1
ATOM 1657 C C . ASP A 1 207 ? 12.974 -16.836 -6.711 1.00 90.69 207 ASP A C 1
ATOM 1659 O O . ASP A 1 207 ? 11.877 -16.314 -6.908 1.00 90.69 207 ASP A O 1
ATOM 1663 N N . ARG A 1 208 ? 13.431 -17.040 -5.468 1.00 89.69 208 ARG A N 1
ATOM 1664 C CA . ARG A 1 208 ? 12.706 -16.607 -4.266 1.00 89.69 208 ARG A CA 1
ATOM 1665 C C . ARG A 1 208 ? 12.445 -15.100 -4.270 1.00 89.69 208 ARG A C 1
ATOM 1667 O O . ARG A 1 208 ? 11.333 -14.667 -3.964 1.00 89.69 208 ARG A O 1
ATOM 1674 N N . GLN A 1 209 ? 13.456 -14.288 -4.597 1.00 91.12 209 GLN A N 1
ATOM 1675 C CA . GLN A 1 209 ? 13.271 -12.841 -4.731 1.00 91.12 209 GLN A CA 1
ATOM 1676 C C . GLN A 1 209 ? 12.300 -12.535 -5.868 1.00 91.12 209 GLN A C 1
ATOM 1678 O O . GLN A 1 209 ? 11.394 -11.727 -5.677 1.00 91.12 209 GLN A O 1
ATOM 1683 N N . ARG A 1 210 ? 12.444 -13.214 -7.008 1.00 93.62 210 ARG A N 1
ATOM 1684 C CA . ARG A 1 210 ? 11.588 -13.033 -8.182 1.00 93.62 210 ARG A CA 1
ATOM 1685 C C . ARG A 1 210 ? 10.111 -13.285 -7.867 1.00 93.62 210 ARG A C 1
ATOM 1687 O O . ARG A 1 210 ? 9.294 -12.388 -8.062 1.00 93.62 210 ARG A O 1
ATOM 1694 N N . ALA A 1 211 ? 9.786 -14.437 -7.280 1.00 93.25 211 ALA A N 1
ATOM 1695 C CA . ALA A 1 211 ? 8.427 -14.786 -6.864 1.00 93.25 211 ALA A CA 1
ATOM 1696 C C . ALA A 1 211 ? 7.880 -13.805 -5.813 1.00 93.25 211 ALA A C 1
ATOM 1698 O O . ALA A 1 211 ? 6.733 -13.371 -5.896 1.00 93.25 211 ALA A O 1
ATOM 1699 N N . SER A 1 212 ? 8.707 -13.395 -4.844 1.00 92.31 212 SER A N 1
ATOM 1700 C CA . SER A 1 212 ? 8.312 -12.402 -3.836 1.00 92.31 212 SER A CA 1
ATOM 1701 C C . SER A 1 212 ? 7.968 -11.043 -4.462 1.00 92.31 212 SER A C 1
ATOM 1703 O O . SER A 1 212 ? 6.928 -10.462 -4.148 1.00 92.31 212 SER A O 1
ATOM 1705 N N . ARG A 1 213 ? 8.786 -10.547 -5.403 1.00 94.25 213 ARG A N 1
ATOM 1706 C CA . ARG A 1 213 ? 8.503 -9.291 -6.118 1.00 94.25 213 ARG A CA 1
ATOM 1707 C C . ARG A 1 213 ? 7.257 -9.399 -6.993 1.00 94.25 213 ARG A C 1
ATOM 1709 O O . ARG A 1 213 ? 6.469 -8.459 -6.990 1.00 94.25 213 ARG A O 1
ATOM 1716 N N . ALA A 1 214 ? 7.048 -10.529 -7.669 1.00 95.12 214 ALA A N 1
ATOM 1717 C CA . ALA A 1 214 ? 5.845 -10.786 -8.460 1.00 95.12 214 ALA A CA 1
ATOM 1718 C C . ALA A 1 214 ? 4.568 -10.742 -7.605 1.00 95.12 214 ALA A C 1
ATOM 1720 O O . ALA A 1 214 ? 3.614 -10.043 -7.959 1.00 95.12 214 ALA A O 1
ATOM 1721 N N . TRP A 1 215 ? 4.571 -11.408 -6.443 1.00 94.44 215 TRP A N 1
ATOM 1722 C CA . TRP A 1 215 ? 3.469 -11.336 -5.480 1.00 94.44 215 TRP A CA 1
ATOM 1723 C C . TRP A 1 215 ? 3.201 -9.896 -5.039 1.00 94.44 215 TRP A C 1
ATOM 1725 O O . TRP A 1 215 ? 2.088 -9.400 -5.207 1.00 94.44 215 TRP A O 1
ATOM 1735 N N . ASN A 1 216 ? 4.224 -9.197 -4.548 1.00 93.00 216 ASN A N 1
ATOM 1736 C CA . ASN A 1 216 ? 4.066 -7.838 -4.026 1.00 93.00 216 ASN A CA 1
ATOM 1737 C C . ASN A 1 216 ? 3.582 -6.860 -5.105 1.00 93.00 216 ASN A C 1
ATOM 1739 O O . ASN A 1 216 ? 2.721 -6.020 -4.840 1.00 93.00 216 ASN A O 1
ATOM 1743 N N . LEU A 1 217 ? 4.102 -6.989 -6.330 1.00 93.75 217 LEU A N 1
ATOM 1744 C CA . LEU A 1 217 ? 3.693 -6.155 -7.453 1.00 93.75 217 LEU A CA 1
ATOM 1745 C C . LEU A 1 217 ? 2.237 -6.422 -7.843 1.00 93.75 217 LEU A C 1
ATOM 1747 O O . LEU A 1 217 ? 1.480 -5.477 -8.030 1.00 93.75 217 LEU A O 1
ATOM 1751 N N . THR A 1 218 ? 1.824 -7.688 -7.902 1.00 92.88 218 THR A N 1
ATOM 1752 C CA . THR A 1 218 ? 0.447 -8.072 -8.250 1.00 92.88 218 THR A CA 1
ATOM 1753 C C . THR A 1 218 ? -0.554 -7.529 -7.247 1.00 92.88 218 THR A C 1
ATOM 1755 O O . THR A 1 218 ? -1.502 -6.852 -7.633 1.00 92.88 218 THR A O 1
ATOM 1758 N N . VAL A 1 219 ? -0.320 -7.774 -5.957 1.00 91.25 219 VAL A N 1
ATOM 1759 C CA . VAL A 1 219 ? -1.220 -7.320 -4.892 1.00 91.25 219 VAL A CA 1
ATOM 1760 C C . VAL A 1 219 ? -1.267 -5.787 -4.877 1.00 91.25 219 VAL A C 1
ATOM 1762 O O . VAL A 1 219 ? -2.344 -5.194 -4.849 1.00 91.25 219 VAL A O 1
ATOM 1765 N N . GLY A 1 220 ? -0.108 -5.127 -5.002 1.00 89.94 220 GLY A N 1
ATOM 1766 C CA . GLY A 1 220 ? -0.013 -3.667 -5.037 1.00 89.94 220 GLY A CA 1
ATOM 1767 C C . GLY A 1 220 ? -0.666 -3.017 -6.262 1.00 89.94 220 GLY A C 1
ATOM 1768 O O . GLY A 1 220 ? -1.164 -1.894 -6.145 1.00 89.94 220 GLY A O 1
ATOM 1769 N N . LEU A 1 221 ? -0.667 -3.691 -7.416 1.00 91.00 221 LEU A N 1
ATOM 1770 C CA . LEU A 1 221 ? -1.355 -3.247 -8.631 1.00 91.00 221 LEU A CA 1
ATOM 1771 C C . LEU A 1 221 ? -2.853 -3.523 -8.571 1.00 91.00 221 LEU A C 1
ATOM 1773 O O . LEU A 1 221 ? -3.618 -2.692 -9.046 1.00 91.00 221 LEU A O 1
ATOM 1777 N N . LEU A 1 222 ? -3.284 -4.632 -7.971 1.00 88.31 222 LEU A N 1
ATOM 1778 C CA . LEU A 1 222 ? -4.700 -4.962 -7.859 1.00 88.31 222 LEU A CA 1
ATOM 1779 C C . LEU A 1 222 ? -5.453 -3.873 -7.081 1.00 88.31 222 LEU A C 1
ATOM 1781 O O . LEU A 1 222 ? -6.398 -3.303 -7.624 1.00 88.31 222 LEU A O 1
ATOM 1785 N N . TYR A 1 223 ? -4.930 -3.474 -5.912 1.00 84.62 223 TYR A N 1
ATOM 1786 C CA . TYR A 1 223 ? -5.464 -2.346 -5.134 1.00 84.62 223 TYR A CA 1
ATOM 1787 C C . TYR A 1 223 ? -5.499 -1.033 -5.928 1.00 84.62 223 TYR A C 1
ATOM 1789 O O . TYR A 1 223 ? -6.474 -0.292 -5.863 1.00 84.62 223 TYR A O 1
ATOM 1797 N N . LYS A 1 224 ? -4.435 -0.726 -6.682 1.00 86.19 224 LYS A N 1
ATOM 1798 C CA . LYS A 1 224 ? -4.324 0.547 -7.418 1.00 86.19 224 LYS A CA 1
ATOM 1799 C C . LYS A 1 224 ? -5.166 0.587 -8.680 1.00 86.19 224 LYS A C 1
ATOM 1801 O O . LYS A 1 224 ? -5.640 1.643 -9.062 1.00 86.19 224 LYS A O 1
ATOM 1806 N N . SER A 1 225 ? -5.347 -0.554 -9.330 1.00 83.31 225 SER A N 1
ATOM 1807 C CA . SER A 1 225 ? -6.076 -0.641 -10.589 1.00 83.31 225 SER A CA 1
ATOM 1808 C C . SER A 1 225 ? -7.583 -0.453 -10.432 1.00 83.31 225 SER A C 1
ATOM 1810 O O . SER A 1 225 ? -8.271 -0.356 -11.446 1.00 83.31 225 SER A O 1
ATOM 1812 N N . GLN A 1 226 ? -8.080 -0.442 -9.185 1.00 76.38 226 GLN A N 1
ATOM 1813 C CA . GLN A 1 226 ? -9.501 -0.394 -8.837 1.00 76.38 226 GLN A CA 1
ATOM 1814 C C . GLN A 1 226 ? -10.323 -1.496 -9.526 1.00 76.38 226 GLN A C 1
ATOM 1816 O O . GLN A 1 226 ? -11.510 -1.329 -9.774 1.00 76.38 226 GLN A O 1
ATOM 1821 N N . ARG A 1 227 ? -9.699 -2.637 -9.849 1.00 75.88 227 ARG A N 1
ATOM 1822 C CA . ARG A 1 227 ? -10.379 -3.807 -10.434 1.00 75.88 227 ARG A CA 1
ATOM 1823 C C . ARG A 1 227 ? -10.895 -4.790 -9.388 1.00 75.88 227 ARG A C 1
ATOM 1825 O O . ARG A 1 227 ? -11.652 -5.692 -9.729 1.00 75.88 227 ARG A O 1
ATOM 1832 N N . GLY A 1 228 ? -10.472 -4.632 -8.138 1.00 80.12 228 GLY A N 1
ATOM 1833 C CA . GLY A 1 228 ? -10.857 -5.503 -7.042 1.00 80.12 228 GLY A CA 1
ATOM 1834 C C . GLY A 1 228 ? -9.918 -5.390 -5.849 1.00 80.12 228 GLY A C 1
ATOM 1835 O O . GLY A 1 228 ? -9.050 -4.517 -5.790 1.00 80.12 228 GLY A O 1
ATOM 1836 N N . HIS A 1 229 ? -10.079 -6.324 -4.920 1.00 84.06 229 HIS A N 1
ATOM 1837 C CA . HIS A 1 229 ? -9.250 -6.474 -3.735 1.00 84.06 229 HIS A CA 1
ATOM 1838 C C . HIS A 1 229 ? -8.648 -7.883 -3.674 1.00 84.06 229 HIS A C 1
ATOM 1840 O O . HIS A 1 229 ? -9.352 -8.858 -3.931 1.00 84.06 229 HIS A O 1
ATOM 1846 N N . PRO A 1 230 ? -7.373 -8.026 -3.285 1.00 86.81 230 PRO A N 1
ATOM 1847 C CA . PRO A 1 230 ? -6.744 -9.332 -3.106 1.00 86.81 230 PRO A CA 1
ATOM 1848 C C . PRO A 1 230 ? -7.486 -10.239 -2.111 1.00 86.81 230 PRO A C 1
ATOM 1850 O O . PRO A 1 230 ? -7.716 -11.408 -2.396 1.00 86.81 230 PRO A O 1
ATOM 1853 N N . TRP A 1 231 ? -7.872 -9.690 -0.960 1.00 88.19 231 TRP A N 1
ATOM 1854 C CA . TRP A 1 231 ? -8.644 -10.342 0.100 1.00 88.19 231 TRP A CA 1
ATOM 1855 C C . TRP A 1 231 ? -9.249 -9.268 1.015 1.00 88.19 231 TRP A C 1
ATOM 1857 O O . TRP A 1 231 ? -8.911 -8.084 0.905 1.00 88.19 231 TRP A O 1
ATOM 1867 N N . LYS A 1 232 ? -10.141 -9.668 1.923 1.00 79.56 232 LYS A N 1
ATOM 1868 C CA . LYS A 1 232 ? -10.632 -8.837 3.034 1.00 79.56 232 LYS A CA 1
ATOM 1869 C C . LYS A 1 232 ? -10.448 -9.563 4.362 1.00 79.56 232 LYS A C 1
ATOM 1871 O O . LYS A 1 232 ? -10.349 -10.786 4.392 1.00 79.56 232 LYS A O 1
ATOM 1876 N N . THR A 1 233 ? -10.405 -8.819 5.458 1.00 73.31 233 THR A N 1
ATOM 1877 C CA . THR A 1 233 ? -10.532 -9.400 6.796 1.00 73.31 233 THR A CA 1
ATOM 1878 C C . THR A 1 233 ? -11.881 -10.107 6.938 1.00 73.31 233 THR A C 1
ATOM 1880 O O . THR A 1 233 ? -12.852 -9.774 6.248 1.00 73.31 233 THR A O 1
ATOM 1883 N N . ARG A 1 234 ? -11.934 -11.127 7.801 1.00 67.94 234 ARG A N 1
ATOM 1884 C CA . ARG A 1 234 ? -13.192 -11.779 8.172 1.00 67.94 234 ARG A CA 1
ATOM 1885 C C . ARG A 1 234 ? -14.173 -10.736 8.725 1.00 67.94 234 ARG A C 1
ATOM 1887 O O . ARG A 1 234 ? -13.763 -9.740 9.311 1.00 67.94 234 ARG A O 1
ATOM 1894 N N . GLN A 1 235 ? -15.457 -10.965 8.453 1.00 68.31 235 GLN A N 1
ATOM 1895 C CA . GLN A 1 235 ? -16.555 -10.032 8.702 1.00 68.31 235 GLN A CA 1
ATOM 1896 C C . GLN A 1 235 ? -16.487 -9.422 10.108 1.00 68.31 235 GLN A C 1
ATOM 1898 O O . GLN A 1 235 ? -16.452 -10.155 11.094 1.00 68.31 235 GLN A O 1
ATOM 1903 N N . ILE A 1 236 ? -16.483 -8.087 10.164 1.00 74.31 236 ILE A N 1
ATOM 1904 C CA . ILE A 1 236 ? -16.685 -7.327 11.399 1.00 74.31 236 ILE A CA 1
ATOM 1905 C C . ILE A 1 236 ? -18.093 -7.641 11.918 1.00 74.31 236 ILE A C 1
ATOM 1907 O O . ILE A 1 236 ? -19.034 -7.704 11.121 1.00 74.31 236 ILE A O 1
ATOM 1911 N N . GLU A 1 237 ? -18.221 -7.866 13.227 1.00 81.50 237 GLU A N 1
ATOM 1912 C CA . GLU A 1 237 ? -19.508 -8.140 13.873 1.00 81.50 237 GLU A CA 1
ATOM 1913 C C . GLU A 1 237 ? -20.513 -7.014 13.597 1.00 81.50 237 GLU A C 1
ATOM 1915 O O . GLU A 1 237 ? -20.169 -5.830 13.566 1.00 81.50 237 GLU A O 1
ATOM 1920 N N . ASP A 1 238 ? -21.761 -7.395 13.325 1.00 83.44 238 ASP A N 1
ATOM 1921 C CA . ASP A 1 238 ? -22.806 -6.422 13.024 1.00 83.44 238 ASP A CA 1
ATOM 1922 C C . ASP A 1 238 ? -23.120 -5.579 14.266 1.00 83.44 238 ASP A C 1
ATOM 1924 O O . ASP A 1 238 ? -23.072 -6.075 15.390 1.00 83.44 238 ASP A O 1
ATOM 1928 N N . GLY A 1 239 ? -23.387 -4.289 14.071 1.00 88.69 239 GLY A N 1
ATOM 1929 C CA . GLY A 1 239 ? -23.518 -3.335 15.176 1.00 88.69 239 GLY A CA 1
ATOM 1930 C C . GLY A 1 239 ? -22.191 -2.853 15.781 1.00 88.69 239 GLY A C 1
ATOM 1931 O O . GLY A 1 239 ? -22.223 -2.013 16.677 1.00 88.69 239 GLY A O 1
ATOM 1932 N N . HIS A 1 240 ? -21.024 -3.320 15.314 1.00 91.19 240 HIS A N 1
ATOM 1933 C CA . HIS A 1 240 ? -19.725 -2.812 15.777 1.00 91.19 240 HIS A CA 1
ATOM 1934 C C . HIS A 1 240 ? -19.143 -1.773 14.810 1.00 91.19 240 HIS A C 1
ATOM 1936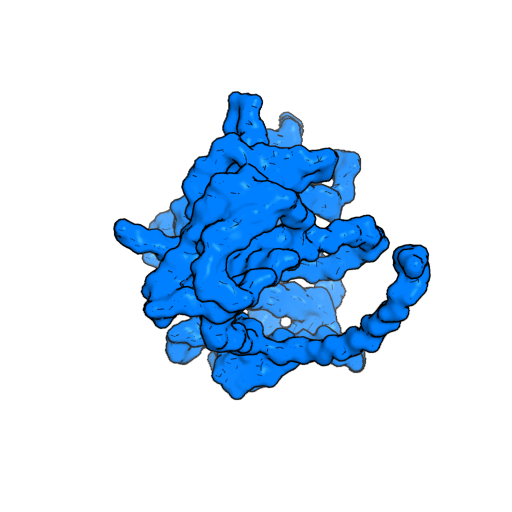 O O . HIS A 1 240 ? -19.227 -1.919 13.585 1.00 91.19 240 HIS A O 1
ATOM 1942 N N . CYS A 1 241 ? -18.519 -0.739 15.371 1.00 90.50 241 CYS A N 1
ATOM 1943 C CA . CYS A 1 241 ? -17.774 0.288 14.651 1.00 90.50 241 CYS A CA 1
ATOM 1944 C C . CYS A 1 241 ? -16.314 0.267 15.112 1.00 90.50 241 CYS A C 1
ATOM 1946 O O . CYS A 1 241 ? -16.039 0.391 16.303 1.00 90.50 241 CYS A O 1
ATOM 1948 N N . TYR A 1 242 ? -15.379 0.116 14.175 1.00 91.31 242 TYR A N 1
ATOM 1949 C CA . TYR A 1 242 ? -13.950 0.246 14.455 1.00 91.31 242 TYR A CA 1
ATOM 1950 C C . TYR A 1 242 ? -13.438 1.488 13.745 1.00 91.31 242 TYR A C 1
ATOM 1952 O O . TYR A 1 242 ? -13.669 1.638 12.549 1.00 91.31 242 TYR A O 1
ATOM 1960 N N . ALA A 1 243 ? -12.713 2.350 14.441 1.00 91.19 243 ALA A N 1
ATOM 1961 C CA . ALA A 1 243 ? -12.051 3.494 13.843 1.00 91.19 243 ALA A CA 1
ATOM 1962 C C . ALA A 1 243 ? -10.573 3.548 14.238 1.00 91.19 243 ALA A C 1
ATOM 1964 O O . ALA A 1 243 ? -10.184 3.081 15.304 1.00 91.19 243 ALA A O 1
ATOM 1965 N N . GLY A 1 244 ? -9.735 4.091 13.361 1.00 89.50 244 GLY A N 1
ATOM 1966 C CA . GLY A 1 244 ? -8.341 4.413 13.661 1.00 89.50 244 GLY A CA 1
ATOM 1967 C C . GLY A 1 244 ? -8.083 5.897 13.451 1.00 89.50 244 GLY A C 1
ATOM 1968 O O . GLY A 1 244 ? -8.413 6.412 12.386 1.00 89.50 244 GLY A O 1
ATOM 1969 N N . LEU A 1 245 ? -7.495 6.568 14.438 1.00 86.81 245 LEU A N 1
ATOM 1970 C CA . LEU A 1 245 ? -7.087 7.965 14.357 1.00 86.81 245 LEU A CA 1
ATOM 1971 C C . LEU A 1 245 ? -5.629 8.083 13.942 1.00 86.81 245 LEU A C 1
ATOM 1973 O O . LEU A 1 245 ? -4.733 7.466 14.517 1.00 86.81 245 LEU A O 1
ATOM 1977 N N . SER A 1 246 ? -5.405 8.934 12.953 1.00 82.62 246 SER A N 1
ATOM 1978 C CA . SER A 1 246 ? -4.086 9.392 12.539 1.00 82.62 246 SER A CA 1
ATOM 1979 C C . SER A 1 246 ? -4.114 10.902 12.361 1.00 82.62 246 SER A C 1
ATOM 1981 O O . SER A 1 246 ? -5.177 11.491 12.185 1.00 82.62 246 SER A O 1
ATOM 1983 N N . PHE A 1 247 ? -2.954 11.540 12.424 1.00 78.06 247 PHE A N 1
ATOM 1984 C CA . PHE A 1 247 ? -2.853 12.993 12.423 1.00 78.06 247 PHE A CA 1
ATOM 1985 C C . PHE A 1 247 ? -2.036 13.457 11.232 1.00 78.06 247 PHE A C 1
ATOM 1987 O O . PHE A 1 247 ? -1.042 12.827 10.863 1.00 78.06 247 PHE A O 1
ATOM 1994 N N . TYR A 1 248 ? -2.463 14.562 10.629 1.00 68.00 248 TYR A N 1
ATOM 1995 C CA . TYR A 1 248 ? -1.794 15.151 9.480 1.00 68.00 248 TYR A CA 1
ATOM 1996 C C . TYR A 1 248 ? -1.228 16.533 9.818 1.00 68.00 248 TYR A C 1
ATOM 1998 O O . TYR A 1 248 ? -1.956 17.425 10.264 1.00 68.00 248 TYR A O 1
ATOM 2006 N N . ARG A 1 249 ? 0.077 16.704 9.562 1.00 67.06 249 ARG A N 1
ATOM 2007 C CA . ARG A 1 249 ? 0.777 17.993 9.636 1.00 67.06 249 ARG A CA 1
ATOM 2008 C C . ARG A 1 249 ? 0.769 18.658 8.264 1.00 67.06 249 ARG A C 1
ATOM 2010 O O . ARG A 1 249 ? 1.174 18.033 7.280 1.00 67.06 249 ARG A O 1
ATOM 2017 N N . GLU A 1 250 ? 0.350 19.915 8.194 1.00 57.75 250 GLU A N 1
ATOM 2018 C CA . GLU A 1 250 ? 0.490 20.723 6.984 1.00 57.75 250 GLU A CA 1
ATOM 2019 C C . GLU A 1 250 ? 1.709 21.635 7.152 1.00 57.75 250 GLU A C 1
ATOM 2021 O O . GLU A 1 250 ? 1.759 22.446 8.070 1.00 57.75 250 GLU A O 1
ATOM 2026 N N . ARG A 1 251 ? 2.724 21.468 6.296 1.00 51.12 251 ARG A N 1
ATOM 2027 C CA . ARG A 1 251 ? 3.915 22.327 6.310 1.00 51.12 251 ARG A CA 1
ATOM 2028 C C . ARG A 1 251 ? 3.622 23.611 5.544 1.00 51.12 251 ARG A C 1
ATOM 2030 O O . ARG A 1 251 ? 3.769 23.614 4.322 1.00 51.12 251 ARG A O 1
ATOM 2037 N N . ASP A 1 252 ? 3.282 24.677 6.257 1.00 44.50 252 ASP A N 1
ATOM 2038 C CA . ASP A 1 252 ? 3.405 26.044 5.742 1.00 44.50 252 ASP A CA 1
ATOM 2039 C C . ASP A 1 252 ? 4.713 26.690 6.224 1.00 44.50 252 ASP A C 1
ATOM 2041 O O . ASP A 1 252 ? 5.301 26.285 7.230 1.00 44.50 252 ASP A O 1
ATOM 2045 N N . GLU A 1 253 ? 5.211 27.677 5.472 1.00 44.12 253 GLU A N 1
ATOM 2046 C CA . GLU A 1 253 ? 6.436 28.433 5.773 1.00 44.12 253 GLU A CA 1
ATOM 2047 C C . GLU A 1 253 ? 6.266 29.292 7.044 1.00 44.12 253 GLU A C 1
ATOM 2049 O O . GLU A 1 253 ? 6.116 30.508 6.972 1.00 44.12 253 GLU A O 1
ATOM 2054 N N . GLY A 1 254 ? 6.287 28.670 8.224 1.00 47.94 254 GLY A N 1
ATOM 2055 C CA . GLY A 1 254 ? 6.345 29.390 9.498 1.00 47.94 254 GLY A CA 1
ATOM 2056 C C . GLY A 1 254 ? 5.905 28.605 10.727 1.00 47.94 254 GLY A C 1
ATOM 2057 O O . GLY A 1 254 ? 6.492 28.822 11.779 1.00 47.94 254 GLY A O 1
ATOM 2058 N N . ASP A 1 255 ? 4.955 27.675 10.592 1.00 52.16 255 ASP A N 1
ATOM 2059 C CA . ASP A 1 255 ? 4.350 26.961 11.723 1.00 52.16 255 ASP A CA 1
ATOM 2060 C C . ASP A 1 255 ? 3.978 25.518 11.324 1.00 52.16 255 ASP A C 1
ATOM 2062 O O . ASP A 1 255 ? 3.136 25.296 10.453 1.00 52.16 255 ASP A O 1
ATOM 2066 N N . ASP A 1 256 ? 4.614 24.526 11.960 1.00 50.84 256 ASP A N 1
ATOM 2067 C CA . ASP A 1 256 ? 4.408 23.081 11.730 1.00 50.84 256 ASP A CA 1
ATOM 2068 C C . ASP A 1 256 ? 3.156 22.604 12.499 1.00 50.84 256 ASP A C 1
ATOM 2070 O O . ASP A 1 256 ? 3.221 21.763 13.393 1.00 50.84 256 ASP A O 1
ATOM 2074 N N . VAL A 1 257 ? 2.002 23.217 12.217 1.00 57.97 257 VAL A N 1
ATOM 2075 C CA . VAL A 1 257 ? 0.760 22.984 12.971 1.00 57.97 257 VAL A CA 1
ATOM 2076 C C . VAL A 1 257 ? 0.051 21.742 12.438 1.00 57.97 257 VAL A C 1
ATOM 2078 O O . VAL A 1 257 ? -0.230 21.614 11.243 1.00 57.97 257 VAL A O 1
ATOM 2081 N N . ILE A 1 258 ? -0.274 20.815 13.338 1.00 60.66 258 ILE A N 1
ATOM 2082 C CA . ILE A 1 258 ? -1.167 19.698 13.028 1.00 60.66 258 ILE A CA 1
ATOM 2083 C C . ILE A 1 258 ? -2.551 20.270 12.775 1.00 60.66 258 ILE A C 1
ATOM 2085 O O . ILE A 1 258 ? -3.115 20.936 13.635 1.00 60.66 258 ILE A O 1
ATOM 2089 N N . ARG A 1 259 ? -3.090 20.027 11.579 1.00 62.81 259 ARG A N 1
ATOM 2090 C CA . ARG A 1 259 ? -4.356 20.638 11.170 1.00 62.81 259 ARG A CA 1
ATOM 2091 C C . ARG A 1 259 ? -5.534 19.696 11.307 1.00 62.81 259 ARG A C 1
ATOM 2093 O O . ARG A 1 259 ? -6.612 20.187 11.574 1.00 62.81 259 ARG A O 1
ATOM 2100 N N . ALA A 1 260 ? -5.388 18.385 11.127 1.00 61.12 260 ALA A N 1
ATOM 2101 C CA . ALA A 1 260 ? -6.562 17.511 11.093 1.00 61.12 260 ALA A CA 1
ATOM 2102 C C . ALA A 1 260 ? -6.286 16.095 11.597 1.00 61.12 260 ALA A C 1
ATOM 2104 O O . ALA A 1 260 ? -5.201 15.537 11.386 1.00 61.12 260 ALA A O 1
ATOM 2105 N N . ALA A 1 261 ? -7.317 15.503 12.197 1.00 70.75 261 ALA A N 1
ATOM 2106 C CA . ALA A 1 261 ? -7.404 14.077 12.449 1.00 70.75 261 ALA A CA 1
ATOM 2107 C C . ALA A 1 261 ? -8.049 13.383 11.237 1.00 70.75 261 ALA A C 1
ATOM 2109 O O . ALA A 1 261 ? -9.065 13.820 10.695 1.00 70.75 261 ALA A O 1
ATOM 2110 N N . LEU A 1 262 ? -7.444 12.284 10.801 1.00 75.19 262 LEU A N 1
ATOM 2111 C CA . LEU A 1 262 ? -7.999 11.360 9.823 1.00 75.19 262 LEU A CA 1
ATOM 2112 C C . LEU A 1 262 ? -8.492 10.125 10.570 1.00 75.19 262 LEU A C 1
ATOM 2114 O O . LEU A 1 262 ? -7.692 9.382 11.145 1.00 75.19 262 LEU A O 1
ATOM 2118 N N . ALA A 1 263 ? -9.803 9.909 10.535 1.00 79.94 263 ALA A N 1
ATOM 2119 C CA . ALA A 1 263 ? -10.455 8.744 11.105 1.00 79.94 263 ALA A CA 1
ATOM 2120 C C . ALA A 1 263 ? -10.728 7.704 10.013 1.00 79.94 263 ALA A C 1
ATOM 2122 O O . ALA A 1 263 ? -11.514 7.919 9.092 1.00 79.94 263 ALA A O 1
ATOM 2123 N N . HIS A 1 264 ? -10.071 6.554 10.109 1.00 78.94 264 HIS A N 1
ATOM 2124 C CA . HIS A 1 264 ? -10.318 5.402 9.247 1.00 78.94 264 HIS A CA 1
ATOM 2125 C C . HIS A 1 264 ? -11.414 4.546 9.870 1.00 78.94 264 HIS A C 1
ATOM 2127 O O . HIS A 1 264 ? -11.135 3.817 10.817 1.00 78.94 264 HIS A O 1
ATOM 2133 N N . VAL A 1 265 ? -12.643 4.641 9.367 1.00 80.12 265 VAL A N 1
ATOM 2134 C CA . VAL A 1 265 ? -13.823 3.968 9.924 1.00 80.12 265 VAL A CA 1
ATOM 2135 C C . VAL A 1 265 ? -14.109 2.684 9.154 1.00 80.12 265 VAL A C 1
ATOM 2137 O O . VAL A 1 265 ? -14.209 2.687 7.927 1.00 80.12 265 VAL A O 1
ATOM 2140 N N . PHE A 1 266 ? -14.281 1.586 9.882 1.00 78.62 266 PHE A N 1
ATOM 2141 C CA . PHE A 1 266 ? -14.571 0.253 9.377 1.00 78.62 266 PHE A CA 1
ATOM 2142 C C . PHE A 1 266 ? -15.893 -0.253 9.963 1.00 78.62 266 PHE A C 1
ATOM 2144 O O . PHE A 1 266 ? -16.053 -0.349 11.183 1.00 78.62 266 PHE A O 1
ATOM 2151 N N . HIS A 1 267 ? -16.824 -0.642 9.091 1.00 74.50 267 HIS A N 1
ATOM 2152 C CA . HIS A 1 267 ? -18.077 -1.281 9.494 1.00 74.50 267 HIS A CA 1
ATOM 2153 C C . HIS A 1 267 ? -18.487 -2.372 8.502 1.00 74.50 267 HIS A C 1
ATOM 2155 O O . HIS A 1 267 ? -18.518 -2.166 7.285 1.00 74.50 267 HIS A O 1
ATOM 2161 N N . GLY A 1 268 ? -18.854 -3.554 8.998 1.00 73.31 268 GLY A N 1
ATOM 2162 C CA . GLY A 1 268 ? -19.230 -4.688 8.149 1.00 73.31 268 GLY A CA 1
ATOM 2163 C C . GLY A 1 268 ? -18.142 -5.050 7.127 1.00 73.31 268 GLY A C 1
ATOM 2164 O O . GLY A 1 268 ? -17.178 -5.737 7.459 1.00 73.31 268 GLY A O 1
ATOM 2165 N N . ARG A 1 269 ? -18.313 -4.624 5.865 1.00 63.38 269 ARG A N 1
ATOM 2166 C CA . ARG A 1 269 ? -17.347 -4.836 4.766 1.00 63.38 269 ARG A CA 1
ATOM 2167 C C . ARG A 1 269 ? -16.729 -3.545 4.228 1.00 63.38 269 ARG A C 1
ATOM 2169 O O . ARG A 1 269 ? -15.884 -3.635 3.330 1.00 63.38 269 ARG A O 1
ATOM 2176 N N . ASP A 1 270 ? -17.138 -2.393 4.732 1.00 64.50 270 ASP A N 1
ATOM 2177 C CA . ASP A 1 270 ? -16.792 -1.088 4.183 1.00 64.50 270 ASP A CA 1
ATOM 2178 C C . ASP A 1 270 ? -15.709 -0.419 5.027 1.00 64.50 270 ASP A C 1
ATOM 2180 O O . ASP A 1 270 ? -15.572 -0.683 6.223 1.00 64.50 270 ASP A O 1
ATOM 2184 N N . HIS A 1 271 ? -14.922 0.425 4.368 1.00 72.12 271 HIS A N 1
ATOM 2185 C CA . HIS A 1 271 ? -13.908 1.266 4.985 1.00 72.12 271 HIS A CA 1
ATOM 2186 C C . HIS A 1 271 ? -14.004 2.654 4.362 1.00 72.12 271 HIS A C 1
ATOM 2188 O O . HIS A 1 271 ? -13.931 2.773 3.134 1.00 72.12 271 HIS A O 1
ATOM 2194 N N . ILE A 1 272 ? -14.128 3.680 5.194 1.00 74.75 272 ILE A N 1
ATOM 2195 C CA . ILE A 1 272 ? -14.075 5.077 4.774 1.00 74.75 272 ILE A CA 1
ATOM 2196 C C . ILE A 1 272 ? -12.994 5.818 5.554 1.00 74.75 272 ILE A C 1
ATOM 2198 O O . ILE A 1 272 ? -12.678 5.473 6.689 1.00 74.75 272 ILE A O 1
ATOM 2202 N N . ILE A 1 273 ? -12.446 6.858 4.938 1.00 76.75 273 ILE A N 1
ATOM 2203 C CA . ILE A 1 273 ? -11.589 7.828 5.610 1.00 76.75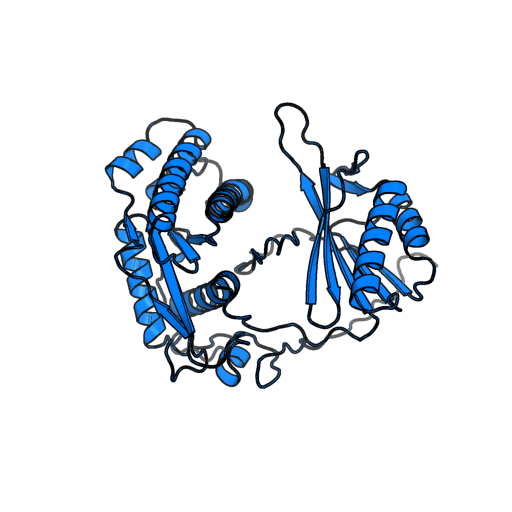 273 ILE A CA 1
ATOM 2204 C C . ILE A 1 273 ? -12.419 9.093 5.794 1.00 76.75 273 ILE A C 1
ATOM 2206 O O . ILE A 1 273 ? -12.839 9.695 4.805 1.00 76.75 273 ILE A O 1
ATOM 2210 N N . LEU A 1 274 ? -12.652 9.475 7.044 1.00 77.06 274 LEU A N 1
ATOM 2211 C CA . LEU A 1 274 ? -13.231 10.755 7.425 1.00 77.06 274 LEU A CA 1
ATOM 2212 C C . LEU A 1 274 ? -12.093 11.699 7.801 1.00 77.06 274 LEU A C 1
ATOM 2214 O O . LEU A 1 274 ? -11.146 11.303 8.481 1.00 77.06 274 LEU A O 1
ATOM 2218 N N . GLN A 1 275 ? -12.179 12.937 7.336 1.00 75.38 275 GLN A N 1
ATOM 2219 C CA . GLN A 1 275 ? -11.267 13.998 7.732 1.00 75.38 275 GLN A CA 1
ATOM 2220 C C . GLN A 1 275 ? -12.027 14.948 8.652 1.00 75.38 275 GLN A C 1
ATOM 2222 O O . GLN A 1 275 ? -13.129 15.380 8.305 1.00 75.38 275 GLN A O 1
ATOM 2227 N N . SER A 1 276 ? -11.447 15.248 9.813 1.00 69.06 276 SER A N 1
ATOM 2228 C CA . SER A 1 276 ? -11.975 16.284 10.693 1.00 69.06 276 SER A CA 1
ATOM 2229 C C . SER A 1 276 ? -11.800 17.660 10.052 1.00 69.06 276 SER A C 1
ATOM 2231 O O . SER A 1 276 ? -10.875 17.881 9.260 1.00 69.06 276 SER A O 1
ATOM 2233 N N . ASP A 1 277 ? -12.637 18.611 10.457 1.00 69.25 277 ASP A N 1
ATOM 2234 C CA . ASP A 1 277 ? -12.329 20.025 10.249 1.00 69.25 277 ASP A CA 1
ATOM 2235 C C . ASP A 1 277 ? -10.985 20.386 10.907 1.00 69.25 277 ASP A C 1
ATOM 2237 O O . ASP A 1 277 ? -10.490 19.625 11.753 1.00 69.25 277 ASP A O 1
ATOM 2241 N N . PRO A 1 278 ? -10.363 21.518 10.518 1.00 67.56 278 PRO A N 1
ATOM 2242 C CA . PRO A 1 278 ? -9.132 21.964 11.137 1.00 67.56 278 PRO A CA 1
ATOM 2243 C C . PRO A 1 278 ? -9.264 22.049 12.660 1.00 67.56 278 PRO A C 1
ATOM 2245 O O . PRO A 1 278 ? -10.092 22.803 13.163 1.00 67.56 278 PRO A O 1
ATOM 2248 N N . LEU A 1 279 ? -8.447 21.284 13.378 1.00 70.88 279 LEU A N 1
ATOM 2249 C CA . LEU A 1 279 ? -8.446 21.204 14.832 1.00 70.88 279 LEU A CA 1
ATOM 2250 C C . LEU A 1 279 ? -7.440 22.230 15.369 1.00 70.88 279 LEU A C 1
ATOM 2252 O O . LEU A 1 279 ? -6.238 22.043 15.177 1.00 70.88 279 LEU A O 1
ATOM 2256 N N . PRO A 1 280 ? -7.896 23.337 15.980 1.00 58.72 280 PRO A N 1
ATOM 2257 C CA . PRO A 1 280 ? -7.012 24.434 16.368 1.00 58.72 280 PRO A CA 1
ATOM 2258 C C . PRO A 1 280 ? -6.106 24.088 17.560 1.00 58.72 280 PRO A C 1
ATOM 2260 O O . PRO A 1 280 ? -5.011 24.634 17.651 1.00 58.72 280 PRO A O 1
ATOM 2263 N N . ASP A 1 281 ? -6.533 23.157 18.419 1.00 69.69 281 ASP A N 1
ATOM 2264 C CA . ASP A 1 281 ? -5.920 22.886 19.724 1.00 69.69 281 ASP A CA 1
ATOM 2265 C C . ASP A 1 281 ? -5.403 21.439 19.820 1.00 69.69 281 ASP A C 1
ATOM 2267 O O . ASP A 1 281 ? -5.930 20.614 20.569 1.00 69.69 281 ASP A O 1
ATOM 2271 N N . ILE A 1 282 ? -4.381 21.105 19.025 1.00 74.75 282 ILE A N 1
ATOM 2272 C CA . ILE A 1 282 ? -3.649 19.834 19.147 1.00 74.75 282 ILE A CA 1
ATOM 2273 C C . ILE A 1 282 ? -2.355 20.085 19.916 1.00 74.75 282 ILE A C 1
ATOM 2275 O O . ILE A 1 282 ? -1.537 20.912 19.513 1.00 74.75 282 ILE A O 1
ATOM 2279 N N . THR A 1 283 ? -2.156 19.340 21.002 1.00 78.50 283 THR A N 1
ATOM 2280 C CA . THR A 1 283 ? -0.920 19.378 21.795 1.00 78.50 283 THR A CA 1
ATOM 2281 C C . THR A 1 283 ? -0.027 18.206 21.413 1.00 78.50 283 THR A C 1
ATOM 2283 O O . THR A 1 283 ? -0.526 17.120 21.137 1.00 78.50 283 THR A O 1
ATOM 2286 N N . GLU A 1 284 ? 1.290 18.399 21.400 1.00 78.56 284 GLU A N 1
ATOM 2287 C CA . GLU A 1 284 ? 2.247 17.305 21.220 1.00 78.56 284 GLU A CA 1
ATOM 2288 C C . GLU A 1 284 ? 2.918 16.942 22.547 1.00 78.56 284 GLU A C 1
ATOM 2290 O O . GLU A 1 284 ? 3.225 17.821 23.355 1.00 78.56 284 GLU A O 1
ATOM 2295 N N . ASP A 1 285 ? 3.138 15.646 22.774 1.00 77.94 285 ASP A N 1
ATOM 2296 C CA . ASP A 1 285 ? 3.943 15.164 23.896 1.00 77.94 285 ASP A CA 1
ATOM 2297 C C . ASP A 1 285 ? 5.458 15.329 23.641 1.00 77.94 285 ASP A C 1
ATOM 2299 O O . ASP A 1 285 ? 5.902 15.809 22.596 1.00 77.94 285 ASP A O 1
ATOM 2303 N N . GLU A 1 286 ? 6.281 14.906 24.603 1.00 71.00 286 GLU A N 1
ATOM 2304 C CA . GLU A 1 286 ? 7.749 14.953 24.507 1.00 71.00 286 GLU A CA 1
ATOM 2305 C C . GLU A 1 286 ? 8.335 14.135 23.340 1.00 71.00 286 GLU A C 1
ATOM 2307 O O . GLU A 1 286 ? 9.454 14.403 22.897 1.00 71.00 286 GLU A O 1
ATOM 2312 N N . ASN A 1 287 ? 7.572 13.175 22.813 1.00 68.06 287 ASN A N 1
ATOM 2313 C CA . ASN A 1 287 ? 7.935 12.332 21.677 1.00 68.06 287 ASN A CA 1
ATOM 2314 C C . ASN A 1 287 ? 7.371 12.871 20.348 1.00 68.06 287 ASN A C 1
ATOM 2316 O O . ASN A 1 287 ? 7.565 12.253 19.299 1.00 68.06 287 ASN A O 1
ATOM 2320 N N . GLY A 1 288 ? 6.689 14.022 20.368 1.00 71.50 288 GLY A N 1
ATOM 2321 C CA . GLY A 1 288 ? 6.037 14.617 19.204 1.00 71.50 288 GLY A CA 1
ATOM 2322 C C . GLY A 1 288 ? 4.727 13.929 18.812 1.00 71.50 288 GLY A C 1
ATOM 2323 O O . GLY A 1 288 ? 4.263 14.113 17.683 1.00 71.50 288 GLY A O 1
ATOM 2324 N N . SER A 1 289 ? 4.139 13.118 19.696 1.00 79.75 289 SER A N 1
ATOM 2325 C CA . SER A 1 289 ? 2.850 12.471 19.459 1.00 79.75 289 SER A CA 1
ATOM 2326 C C . SER A 1 289 ? 1.706 13.460 19.695 1.00 79.75 289 SER A C 1
ATOM 2328 O O . SER A 1 289 ? 1.649 14.074 20.757 1.00 79.75 289 SER A O 1
ATOM 2330 N N . PRO A 1 290 ? 0.767 13.606 18.749 1.00 82.56 290 PRO A N 1
ATOM 2331 C CA . PRO A 1 290 ? -0.384 14.491 18.907 1.00 82.56 290 PRO A CA 1
ATOM 2332 C C . PRO A 1 290 ? -1.447 13.973 19.872 1.00 82.56 290 PRO A C 1
ATOM 2334 O O . PRO A 1 290 ? -1.799 12.788 19.872 1.00 82.56 290 PRO A O 1
ATOM 2337 N N . HIS A 1 291 ? -2.050 14.909 20.596 1.00 87.06 291 HIS A N 1
ATOM 2338 C CA . HIS A 1 291 ? -3.166 14.727 21.513 1.00 87.06 291 HIS A CA 1
ATOM 2339 C C . HIS A 1 291 ? -4.245 15.772 21.247 1.00 87.06 291 HIS A C 1
ATOM 2341 O O . HIS A 1 291 ? -3.961 16.960 21.078 1.00 87.06 291 HIS A O 1
ATOM 2347 N N . LEU A 1 292 ? -5.484 15.293 21.155 1.00 88.75 292 LEU A N 1
ATOM 2348 C CA . LEU A 1 292 ? -6.665 16.120 20.953 1.00 88.75 292 LEU A CA 1
ATOM 2349 C C . LEU A 1 292 ? -7.046 16.815 22.266 1.00 88.75 292 LEU A C 1
ATOM 2351 O O . LEU A 1 292 ? -6.914 16.227 23.338 1.00 88.75 292 LEU A O 1
ATOM 2355 N N . SER A 1 293 ? -7.569 18.036 22.174 1.00 90.56 293 SER A N 1
ATOM 2356 C CA . SER A 1 293 ? -8.335 18.630 23.271 1.00 90.56 293 SER A CA 1
ATOM 2357 C C . SER A 1 293 ? -9.655 17.879 23.481 1.00 90.56 293 SER A C 1
ATOM 2359 O O . SER A 1 293 ? -10.112 17.146 22.596 1.00 90.56 293 SER A O 1
ATOM 2361 N N . TYR A 1 294 ? -10.306 18.104 24.624 1.00 92.69 294 TYR A N 1
ATOM 2362 C CA . TYR A 1 294 ? -11.642 17.567 24.915 1.00 92.69 294 TYR A CA 1
ATOM 2363 C C . TYR A 1 294 ? -12.644 17.830 23.773 1.00 92.69 294 TYR A C 1
ATOM 2365 O O . TYR A 1 294 ? -13.261 16.897 23.259 1.00 92.69 294 TYR A O 1
ATOM 2373 N N . GLU A 1 295 ? -12.754 19.083 23.313 1.00 90.56 295 GLU A N 1
ATOM 2374 C CA . GLU A 1 295 ? -13.714 19.469 22.265 1.00 90.56 295 GLU A CA 1
ATOM 2375 C C . GLU A 1 295 ? -13.394 18.795 20.926 1.00 90.56 295 GLU A C 1
ATOM 2377 O O . GLU A 1 295 ? -14.286 18.303 20.235 1.00 90.56 295 GLU A O 1
ATOM 2382 N N . ALA A 1 296 ? -12.107 18.708 20.574 1.00 88.31 296 ALA A N 1
ATOM 2383 C CA . ALA A 1 296 ? -11.669 18.054 19.348 1.00 88.31 296 ALA A CA 1
ATOM 2384 C C . ALA A 1 296 ? -11.932 16.539 19.384 1.00 88.31 296 ALA A C 1
ATOM 2386 O O . ALA A 1 296 ? -12.396 15.960 18.400 1.00 88.31 296 ALA A O 1
ATOM 2387 N N . ALA A 1 297 ? -11.667 15.891 20.520 1.00 91.62 297 ALA A N 1
ATOM 2388 C CA . ALA A 1 297 ? -11.936 14.472 20.720 1.00 91.62 297 ALA A CA 1
ATOM 2389 C C . ALA A 1 297 ? -13.439 14.171 20.641 1.00 91.62 297 ALA A C 1
ATOM 2391 O O . ALA A 1 297 ? -13.844 13.216 19.970 1.00 91.62 297 ALA A O 1
ATOM 2392 N N . ARG A 1 298 ? -14.264 15.036 21.245 1.00 93.19 298 ARG A N 1
ATOM 2393 C CA . ARG A 1 298 ? -15.720 14.950 21.175 1.00 93.19 298 ARG A CA 1
ATOM 2394 C C . ARG A 1 298 ? -16.231 15.101 19.741 1.00 93.19 298 ARG A C 1
ATOM 2396 O O . ARG A 1 298 ? -16.946 14.227 19.255 1.00 93.19 298 ARG A O 1
ATOM 2403 N N . GLN A 1 299 ? -15.799 16.145 19.032 1.00 90.19 299 GLN A N 1
ATOM 2404 C CA . GLN A 1 299 ? -16.186 16.394 17.639 1.00 90.19 299 GLN A CA 1
ATOM 2405 C C . GLN A 1 299 ? -15.829 15.212 16.725 1.00 90.19 299 GLN A C 1
ATOM 2407 O O . GLN A 1 299 ? -16.642 14.785 15.906 1.00 90.19 299 GLN A O 1
ATOM 2412 N N . VAL A 1 300 ? -14.621 14.655 16.865 1.00 89.81 300 VAL A N 1
ATOM 2413 C CA . VAL A 1 300 ? -14.178 13.495 16.076 1.00 89.81 300 VAL A CA 1
ATOM 2414 C C . VAL A 1 300 ? -15.030 12.259 16.381 1.00 89.81 300 VAL A C 1
ATOM 2416 O O . VAL A 1 300 ? -15.421 11.544 15.456 1.00 89.81 300 VAL A O 1
ATOM 2419 N N . GLY A 1 301 ? -15.342 12.008 17.656 1.00 92.62 301 GLY A N 1
ATOM 2420 C CA . GLY A 1 301 ? -16.228 10.917 18.065 1.00 92.62 301 GLY A CA 1
ATOM 2421 C C . GLY A 1 301 ? -17.633 11.051 17.471 1.00 92.62 301 GLY A C 1
ATOM 2422 O O . GLY A 1 301 ? -18.125 10.106 16.850 1.00 92.62 301 GLY A O 1
ATOM 2423 N N . GLU A 1 302 ? -18.243 12.234 17.594 1.00 92.94 302 GLU A N 1
ATOM 2424 C CA . GLU A 1 302 ? -19.567 12.547 17.040 1.00 92.94 302 GLU A CA 1
ATOM 2425 C C . GLU A 1 302 ? -19.581 12.343 15.518 1.00 92.94 302 GLU A C 1
ATOM 2427 O O . GLU A 1 302 ? -20.421 11.603 15.008 1.00 92.94 302 GLU A O 1
ATOM 2432 N N . GLN A 1 303 ? -18.588 12.878 14.799 1.00 90.62 303 GLN A N 1
ATOM 2433 C CA . GLN A 1 303 ? -18.482 12.753 13.341 1.00 90.62 303 GLN A CA 1
ATOM 2434 C C . GLN A 1 303 ? -18.412 11.286 12.876 1.00 90.62 303 GLN A C 1
ATOM 2436 O O . GLN A 1 303 ? -19.031 10.908 11.875 1.00 90.62 303 GLN A O 1
ATOM 2441 N N . ILE A 1 304 ? -17.664 10.435 13.589 1.00 91.56 304 ILE A N 1
ATOM 2442 C CA . ILE A 1 304 ? -17.556 9.003 13.271 1.00 91.56 304 ILE A CA 1
ATOM 2443 C C . ILE A 1 304 ? -18.893 8.289 13.506 1.00 91.56 304 ILE A C 1
ATOM 2445 O O . ILE A 1 304 ? -19.310 7.472 12.675 1.00 91.56 304 ILE A O 1
ATOM 2449 N N . LEU A 1 305 ? -19.562 8.575 14.626 1.00 92.31 305 LEU A N 1
ATOM 2450 C CA . LEU A 1 305 ? -20.833 7.941 14.975 1.00 92.31 305 LEU A CA 1
ATOM 2451 C C . LEU A 1 305 ? -21.975 8.393 14.068 1.00 92.31 305 LEU A C 1
ATOM 2453 O O . LEU A 1 305 ? -22.746 7.546 13.620 1.00 92.31 305 LEU A O 1
ATOM 2457 N N . GLU A 1 306 ? -22.050 9.681 13.741 1.00 91.88 306 GLU A N 1
ATOM 2458 C CA . GLU A 1 306 ? -23.011 10.223 12.777 1.00 91.88 306 GLU A CA 1
ATOM 2459 C C . GLU A 1 306 ? -22.839 9.574 11.406 1.00 91.88 306 GLU A C 1
ATOM 2461 O O . GLU A 1 306 ? -23.818 9.159 10.784 1.00 91.88 306 GLU A O 1
ATOM 2466 N N . TYR A 1 307 ? -21.591 9.416 10.949 1.00 89.25 307 TYR A N 1
ATOM 2467 C CA . TYR A 1 307 ? -21.319 8.701 9.708 1.00 89.25 307 TYR A CA 1
ATOM 2468 C C . TYR A 1 307 ? -21.815 7.250 9.775 1.00 89.25 307 TYR A C 1
ATOM 2470 O O . TYR A 1 307 ? -22.493 6.786 8.856 1.00 89.25 307 TYR A O 1
ATOM 2478 N N . TYR A 1 308 ? -21.501 6.525 10.853 1.00 89.44 308 TYR A N 1
ATOM 2479 C CA . TYR A 1 308 ? -21.952 5.143 11.023 1.00 89.44 308 TYR A CA 1
ATOM 2480 C C . TYR A 1 308 ? -23.483 5.046 11.010 1.00 89.44 308 TYR A C 1
ATOM 2482 O O . TYR A 1 308 ? -24.050 4.221 10.289 1.00 89.44 308 TYR A O 1
ATOM 2490 N N . GLU A 1 309 ? -24.152 5.904 11.778 1.00 91.31 309 GLU A N 1
ATOM 2491 C CA . GLU A 1 309 ? -25.607 5.948 11.899 1.00 91.31 309 GLU A CA 1
ATOM 2492 C C . GLU A 1 309 ? -26.270 6.308 10.567 1.00 91.31 309 GLU A C 1
ATOM 2494 O O . GLU A 1 309 ? -27.240 5.661 10.177 1.00 91.31 309 GLU A O 1
ATOM 2499 N N . ALA A 1 310 ? -25.699 7.232 9.793 1.00 89.69 310 ALA A N 1
ATOM 2500 C CA . ALA A 1 310 ? -26.176 7.543 8.448 1.00 89.69 310 ALA A CA 1
ATOM 2501 C C . ALA A 1 310 ? -26.095 6.336 7.492 1.00 89.69 310 ALA A C 1
ATOM 2503 O O . ALA A 1 310 ? -26.953 6.182 6.622 1.00 89.69 310 ALA A O 1
ATOM 2504 N N . GLN A 1 311 ? -25.090 5.464 7.647 1.00 85.12 311 GLN A N 1
ATOM 2505 C CA . GLN A 1 311 ? -24.933 4.263 6.814 1.00 85.12 311 GLN A CA 1
ATOM 2506 C C . GLN A 1 311 ? -25.771 3.067 7.288 1.00 85.12 311 GLN A C 1
ATOM 2508 O O . GLN A 1 311 ? -26.167 2.232 6.471 1.00 85.12 311 GLN A O 1
ATOM 2513 N N . LYS A 1 312 ? -26.004 2.930 8.598 1.00 87.56 312 LYS A N 1
ATOM 2514 C CA . LYS A 1 312 ? -26.651 1.748 9.201 1.00 87.56 312 LYS A CA 1
ATOM 2515 C C . LYS A 1 312 ? -28.069 1.992 9.704 1.00 87.56 312 LYS A C 1
ATOM 2517 O O . LYS A 1 312 ? -28.789 1.029 9.949 1.00 87.56 312 LYS A O 1
ATOM 2522 N N . GLY A 1 313 ? -28.479 3.249 9.826 1.00 89.19 313 GLY A N 1
ATOM 2523 C CA . GLY A 1 313 ? -29.759 3.668 10.395 1.00 89.19 313 GLY A CA 1
ATOM 2524 C C . GLY A 1 313 ? -29.837 3.551 11.920 1.00 89.19 313 GLY A C 1
ATOM 2525 O O . GLY A 1 313 ? -30.882 3.850 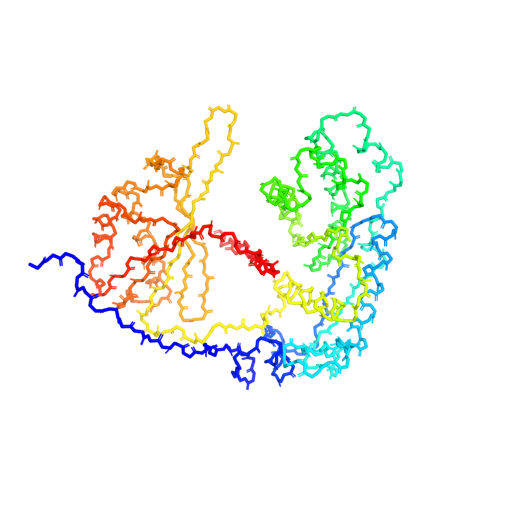12.489 1.00 89.19 313 GLY A O 1
ATOM 2526 N N . THR A 1 314 ? -28.768 3.097 12.580 1.00 91.81 314 THR A N 1
ATOM 2527 C CA . THR A 1 314 ? -28.679 2.942 14.036 1.00 91.81 314 THR A CA 1
ATOM 2528 C C . THR A 1 314 ? -27.262 3.236 14.513 1.00 91.81 314 THR A C 1
ATOM 2530 O O . THR A 1 314 ? -26.299 2.954 13.794 1.00 91.81 314 THR A O 1
ATOM 2533 N N . ARG A 1 315 ? -27.118 3.708 15.755 1.00 92.25 315 ARG A N 1
ATOM 2534 C CA . ARG A 1 315 ? -25.817 3.783 16.436 1.00 92.25 315 ARG A CA 1
ATOM 2535 C C . ARG A 1 315 ? -25.202 2.392 16.653 1.00 92.25 315 ARG A C 1
ATOM 2537 O O . ARG A 1 315 ? -25.945 1.411 16.777 1.00 92.25 315 ARG A O 1
ATOM 2544 N N . PRO A 1 316 ? -23.863 2.279 16.699 1.00 93.75 316 PRO A N 1
ATOM 2545 C CA . PRO A 1 316 ? -23.213 1.015 17.006 1.00 93.75 316 PRO A CA 1
ATOM 2546 C C . PRO A 1 316 ? -23.463 0.624 18.468 1.00 93.75 316 PRO A C 1
ATOM 2548 O O . PRO A 1 316 ? -23.535 1.477 19.351 1.00 93.75 316 PRO A O 1
ATOM 2551 N N . SER A 1 317 ? -23.549 -0.676 18.745 1.00 94.56 317 SER A N 1
ATOM 2552 C CA . SER A 1 317 ? -23.544 -1.184 20.120 1.00 94.56 317 SER A CA 1
ATOM 2553 C C . SER A 1 317 ? -22.154 -1.100 20.745 1.00 94.56 317 SER A C 1
ATOM 2555 O O . SER A 1 317 ? -22.047 -0.906 21.949 1.00 94.56 317 SER A O 1
ATOM 2557 N N . ARG A 1 318 ? -21.101 -1.223 19.932 1.00 94.94 318 ARG A N 1
ATOM 2558 C CA . ARG A 1 318 ? -19.706 -1.148 20.370 1.00 94.94 318 ARG A CA 1
ATOM 2559 C C . ARG A 1 318 ? -18.898 -0.257 19.441 1.00 94.94 318 ARG A C 1
ATOM 2561 O O . ARG A 1 318 ? -18.928 -0.457 18.224 1.00 94.94 318 ARG A O 1
ATOM 2568 N N . PHE A 1 319 ? -18.149 0.675 20.014 1.00 94.62 319 PHE A N 1
ATOM 2569 C CA . PHE A 1 319 ? -17.222 1.537 19.297 1.00 94.62 319 PHE A CA 1
ATOM 2570 C C . PHE A 1 319 ? -15.793 1.310 19.791 1.00 94.62 319 PHE A C 1
ATOM 2572 O O . PHE A 1 319 ? -15.514 1.411 20.980 1.00 94.62 319 PHE A O 1
ATOM 2579 N N . VAL A 1 320 ? -14.891 0.984 18.867 1.00 94.69 320 VAL A N 1
ATOM 2580 C CA . VAL A 1 320 ? -13.472 0.752 19.151 1.00 94.69 320 VAL A CA 1
ATOM 2581 C C . VAL A 1 320 ? -12.649 1.792 18.414 1.00 94.69 320 VAL A C 1
ATOM 2583 O O . VAL A 1 320 ? -12.695 1.849 17.184 1.00 94.69 320 VAL A O 1
ATOM 2586 N N . LEU A 1 321 ? -11.864 2.576 19.145 1.00 93.69 321 LEU A N 1
ATOM 2587 C CA . LEU A 1 321 ? -11.012 3.616 18.588 1.00 93.69 321 LEU A CA 1
ATOM 2588 C C . LEU A 1 321 ? -9.539 3.288 18.823 1.00 93.69 321 LEU A C 1
ATOM 2590 O O . LEU A 1 321 ? -9.083 3.185 19.961 1.00 93.69 321 LEU A O 1
ATOM 2594 N N . HIS A 1 322 ? -8.791 3.149 17.732 1.00 92.88 322 HIS A N 1
ATOM 2595 C CA . HIS A 1 322 ? -7.350 2.943 17.756 1.00 92.88 322 HIS A CA 1
ATOM 2596 C C . HIS A 1 322 ? -6.602 4.262 17.572 1.00 92.88 322 HIS A C 1
ATOM 2598 O O . HIS A 1 322 ? -6.973 5.062 16.714 1.00 92.88 322 HIS A O 1
ATOM 2604 N N . LYS A 1 323 ? -5.506 4.456 18.304 1.00 89.00 323 LYS A N 1
ATOM 2605 C CA . LYS A 1 323 ? -4.589 5.595 18.135 1.00 89.00 323 LYS A CA 1
ATOM 2606 C C . LYS A 1 323 ? -3.134 5.128 18.313 1.00 89.00 323 LYS A C 1
ATOM 2608 O O . LYS A 1 323 ? -2.902 4.220 19.110 1.00 89.00 323 LYS A O 1
ATOM 2613 N N . PRO A 1 324 ? -2.146 5.708 17.602 1.00 83.31 324 PRO A N 1
ATOM 2614 C CA . PRO A 1 324 ? -0.732 5.349 17.768 1.00 83.31 324 PRO A CA 1
ATOM 2615 C C . PRO A 1 324 ? -0.089 5.882 19.061 1.00 83.31 324 PRO A C 1
ATOM 2617 O O . PRO A 1 324 ? 1.076 5.611 19.316 1.00 83.31 324 PRO A O 1
ATOM 2620 N N . SER A 1 325 ? -0.820 6.654 19.869 1.00 85.12 325 SER A N 1
ATOM 2621 C CA . SER A 1 325 ? -0.369 7.156 21.167 1.00 85.12 325 SER A CA 1
ATOM 2622 C C . SER A 1 325 ? -1.421 6.901 22.242 1.00 85.12 325 SER A C 1
ATOM 2624 O O . SER A 1 325 ? -2.581 6.590 21.947 1.00 85.12 325 SER A O 1
ATOM 2626 N N . VAL A 1 326 ? -1.003 6.995 23.503 1.00 88.69 326 VAL A N 1
ATOM 2627 C CA . VAL A 1 326 ? -1.890 6.841 24.659 1.00 88.69 326 VAL A CA 1
ATOM 2628 C C . VAL A 1 326 ? -2.948 7.947 24.642 1.00 88.69 326 VAL A C 1
ATOM 2630 O O . VAL A 1 326 ? -2.648 9.099 24.343 1.00 88.69 326 VAL A O 1
ATOM 2633 N N . PHE A 1 327 ? -4.193 7.609 24.969 1.00 90.19 327 PHE A N 1
ATOM 2634 C CA . PHE A 1 327 ? -5.245 8.613 25.127 1.00 90.19 327 PHE A CA 1
ATOM 2635 C C . PHE A 1 327 ? -4.974 9.451 26.381 1.00 90.19 327 PHE A C 1
ATOM 2637 O O . PHE A 1 327 ? -4.648 8.899 27.433 1.00 90.19 327 PHE A O 1
ATOM 2644 N N . TRP A 1 328 ? -5.099 10.769 26.301 1.00 92.50 328 TRP A N 1
ATOM 2645 C CA . TRP A 1 328 ? -5.078 11.650 27.472 1.00 92.50 328 TRP A CA 1
ATOM 2646 C C . TRP A 1 328 ? -6.451 11.738 28.139 1.00 92.50 328 TRP A C 1
ATOM 2648 O O . TRP A 1 328 ? -7.442 11.267 27.588 1.00 92.50 328 TRP A O 1
ATOM 2658 N N . GLU A 1 329 ? -6.502 12.295 29.352 1.00 93.69 329 GLU A N 1
ATOM 2659 C CA . GLU A 1 329 ? -7.758 12.393 30.109 1.00 93.69 329 GLU A CA 1
ATOM 2660 C C . GLU A 1 329 ? -8.798 13.222 29.357 1.00 93.69 329 GLU A C 1
ATOM 2662 O O . GLU A 1 329 ? -9.909 12.751 29.157 1.00 93.69 329 GLU A O 1
ATOM 2667 N N . GLU A 1 330 ? -8.400 14.378 28.822 1.00 93.12 330 GLU A N 1
ATOM 2668 C CA . GLU A 1 330 ? -9.283 15.225 28.014 1.00 93.12 330 GLU A CA 1
ATOM 2669 C C . GLU A 1 330 ? -9.833 14.482 26.786 1.00 93.12 330 GLU A C 1
ATOM 2671 O O . GLU A 1 330 ? -11.016 14.586 26.470 1.00 93.12 330 GLU A O 1
ATOM 2676 N N . GLU A 1 331 ? -8.996 13.673 26.123 1.00 93.12 331 GLU A N 1
ATOM 2677 C CA . GLU A 1 331 ? -9.421 12.855 24.982 1.00 93.12 331 GLU A CA 1
ATOM 2678 C C . GLU A 1 331 ? -10.451 11.805 25.404 1.00 93.12 331 GLU A C 1
ATOM 2680 O O . GLU A 1 331 ? -11.443 11.594 24.706 1.00 93.12 331 GLU A O 1
ATOM 2685 N N . ARG A 1 332 ? -10.217 11.142 26.545 1.00 94.75 332 ARG A N 1
ATOM 2686 C CA . ARG A 1 332 ? -11.139 10.146 27.105 1.00 94.75 332 ARG A CA 1
ATOM 2687 C C . ARG A 1 332 ? -12.485 10.773 27.439 1.00 94.75 332 ARG A C 1
ATOM 2689 O O . ARG A 1 332 ? -13.502 10.221 27.037 1.00 94.75 332 ARG A O 1
ATOM 2696 N N . GLU A 1 333 ? -12.484 11.897 28.148 1.00 95.94 333 GLU A N 1
ATOM 2697 C CA . GLU A 1 333 ? -13.701 12.606 28.550 1.00 95.94 333 GLU A CA 1
ATOM 2698 C C . GLU A 1 333 ? -14.502 13.068 27.325 1.00 95.94 333 GLU A C 1
ATOM 2700 O O . GLU A 1 333 ? -15.693 12.776 27.226 1.00 95.94 333 GLU A O 1
ATOM 2705 N N . GLY A 1 334 ? -13.845 13.683 26.336 1.00 94.38 334 GLY A N 1
ATOM 2706 C CA . GLY A 1 334 ? -14.515 14.132 25.112 1.00 94.38 334 GLY A CA 1
ATOM 2707 C C . GLY A 1 334 ? -15.119 12.977 24.307 1.00 94.38 334 GLY A C 1
ATOM 2708 O O . GLY A 1 334 ? -16.246 13.071 23.819 1.00 94.38 334 GLY A O 1
ATOM 2709 N N . LEU A 1 335 ? -14.403 11.852 24.199 1.00 94.69 335 LEU A N 1
ATOM 2710 C CA . LEU A 1 335 ? -14.898 10.654 23.512 1.00 94.69 335 LEU A CA 1
ATOM 2711 C C . LEU A 1 335 ? -16.033 9.963 24.271 1.00 94.69 335 LEU A C 1
ATOM 2713 O O . LEU A 1 335 ? -16.954 9.451 23.634 1.00 94.69 335 LEU A O 1
ATOM 2717 N N . LEU A 1 336 ? -15.989 9.934 25.604 1.00 95.19 336 LEU A N 1
ATOM 2718 C CA . LEU A 1 336 ? -17.079 9.402 26.422 1.00 95.19 336 LEU A CA 1
ATOM 2719 C C . LEU A 1 336 ? -18.366 10.195 26.185 1.00 95.19 336 LEU A C 1
ATOM 2721 O O . LEU A 1 336 ? -19.398 9.591 25.901 1.00 95.19 336 LEU A O 1
ATOM 2725 N N . ASP A 1 337 ? -18.288 11.525 26.189 1.00 95.81 337 ASP A N 1
ATOM 2726 C CA . ASP A 1 337 ? -19.454 12.378 25.951 1.00 95.81 337 ASP A CA 1
ATOM 2727 C C . ASP A 1 337 ? -19.989 12.245 24.517 1.00 95.81 337 ASP A C 1
ATOM 2729 O O . ASP A 1 337 ? -21.197 12.125 24.308 1.00 95.81 337 ASP A O 1
ATOM 2733 N N . ALA A 1 338 ? -19.104 12.176 23.517 1.00 93.12 338 ALA A N 1
ATOM 2734 C CA . ALA A 1 338 ? -19.501 11.942 22.125 1.00 93.12 338 ALA A CA 1
ATOM 2735 C C . ALA A 1 338 ? -20.228 10.605 21.921 1.00 93.12 338 ALA A C 1
ATOM 2737 O O . ALA A 1 338 ? -21.077 10.468 21.035 1.00 93.12 338 ALA A O 1
ATOM 2738 N N . THR A 1 339 ? -19.866 9.602 22.721 1.00 92.62 339 THR A N 1
ATOM 2739 C CA . THR A 1 339 ? -20.342 8.223 22.585 1.00 92.62 339 THR A CA 1
ATOM 2740 C C . THR A 1 339 ? -21.497 7.897 23.524 1.00 92.62 339 THR A C 1
ATOM 2742 O O . THR A 1 339 ? -21.851 6.725 23.659 1.00 92.62 339 THR A O 1
ATOM 2745 N N . ASP A 1 340 ? -22.156 8.911 24.099 1.00 91.62 340 ASP A N 1
ATOM 2746 C CA . ASP A 1 340 ? -23.360 8.705 24.901 1.00 91.62 340 ASP A CA 1
ATOM 2747 C C . ASP A 1 340 ? -24.414 7.887 24.124 1.00 91.62 340 ASP A C 1
ATOM 2749 O O . ASP A 1 340 ? -24.703 8.109 22.939 1.00 91.62 340 ASP A O 1
ATOM 2753 N N . GLY A 1 341 ? -24.944 6.858 24.782 1.00 86.88 341 GLY A N 1
ATOM 2754 C CA . GLY A 1 341 ? -25.845 5.873 24.179 1.00 86.88 341 GLY A CA 1
ATOM 2755 C C . GLY A 1 341 ? -25.181 4.724 23.401 1.00 86.88 341 GLY A C 1
ATOM 2756 O O . GLY A 1 341 ? -25.893 3.804 22.989 1.00 86.88 341 GLY A O 1
ATOM 2757 N N . VAL A 1 342 ? -23.854 4.706 23.227 1.00 92.75 342 VAL A N 1
ATOM 2758 C CA . VAL A 1 342 ? -23.106 3.508 22.796 1.00 92.75 342 VAL A CA 1
ATOM 2759 C C . VAL A 1 342 ? -22.850 2.632 24.025 1.00 92.75 342 VAL A C 1
ATOM 2761 O O . VAL A 1 342 ? -22.440 3.123 25.071 1.00 92.75 342 VAL A O 1
ATOM 2764 N N . ARG A 1 343 ? -23.115 1.322 23.932 1.00 92.69 343 ARG A N 1
ATOM 2765 C CA . ARG A 1 343 ? -23.017 0.420 25.096 1.00 92.69 343 ARG A CA 1
ATOM 2766 C C . ARG A 1 343 ? -21.572 0.205 25.538 1.00 92.69 343 ARG A C 1
ATOM 2768 O O . ARG A 1 343 ? -21.305 0.232 26.733 1.00 92.69 343 ARG A O 1
ATOM 2775 N N . ASP A 1 344 ? -20.683 -0.043 24.581 1.00 94.75 344 ASP A N 1
ATOM 2776 C CA . ASP A 1 344 ? -19.291 -0.400 24.840 1.00 94.75 344 ASP A CA 1
ATOM 2777 C C . ASP A 1 344 ? -18.351 0.542 24.069 1.00 94.75 344 ASP A C 1
ATOM 2779 O O . ASP A 1 344 ? -18.412 0.610 22.839 1.00 94.75 344 ASP A O 1
ATOM 2783 N N . LEU A 1 345 ? -17.466 1.243 24.785 1.00 94.75 345 LEU A N 1
ATOM 2784 C CA . LEU A 1 345 ? -16.387 2.058 24.217 1.00 94.75 345 LEU A CA 1
ATOM 2785 C C . LEU A 1 345 ? -15.033 1.436 24.570 1.00 94.75 345 LEU A C 1
ATOM 2787 O O . LEU A 1 345 ? -14.689 1.332 25.746 1.00 94.75 345 LEU A O 1
ATOM 2791 N N . ASP A 1 346 ? -14.242 1.090 23.556 1.00 95.44 346 ASP A N 1
ATOM 2792 C CA . ASP A 1 346 ? -12.853 0.664 23.730 1.00 95.44 346 ASP A CA 1
ATOM 2793 C C . ASP A 1 346 ? -11.897 1.695 23.133 1.00 95.44 346 ASP A C 1
ATOM 2795 O O . ASP A 1 346 ? -11.925 1.971 21.931 1.00 95.44 346 ASP A O 1
ATOM 2799 N N . LEU A 1 347 ? -10.996 2.212 23.964 1.00 94.19 347 LEU A N 1
ATOM 2800 C CA . LEU A 1 347 ? -9.914 3.098 23.546 1.00 94.19 347 LEU A CA 1
ATOM 2801 C C . LEU A 1 347 ? -8.606 2.310 23.573 1.00 94.19 347 LEU A C 1
ATOM 2803 O O . LEU A 1 347 ? -8.127 1.914 24.635 1.00 94.19 347 LEU A O 1
ATOM 2807 N N . VAL A 1 348 ? -8.046 2.048 22.394 1.00 93.12 348 VAL A N 1
ATOM 2808 C CA . VAL A 1 348 ? -6.891 1.162 22.226 1.00 93.12 348 VAL A CA 1
ATOM 2809 C C . VAL A 1 348 ? -5.716 1.950 21.663 1.00 93.12 348 VAL A C 1
ATOM 2811 O O . VAL A 1 348 ? -5.715 2.366 20.506 1.00 93.12 348 VAL A O 1
ATOM 2814 N N . SER A 1 349 ? -4.680 2.134 22.474 1.00 88.88 349 SER A N 1
ATOM 2815 C CA . SER A 1 349 ? -3.411 2.688 22.007 1.00 88.88 349 SER A CA 1
ATOM 2816 C C . SER A 1 349 ? -2.500 1.575 21.494 1.00 88.88 349 SER A C 1
ATOM 2818 O O . SER A 1 349 ? -2.278 0.586 22.195 1.00 88.88 349 SER A O 1
ATOM 2820 N N . VAL A 1 350 ? -1.952 1.739 20.291 1.00 83.56 350 VAL A N 1
ATOM 2821 C CA . VAL A 1 350 ? -0.959 0.824 19.713 1.00 83.56 350 VAL A CA 1
ATOM 2822 C C . VAL A 1 350 ? 0.376 1.549 19.652 1.00 83.56 350 VAL A C 1
ATOM 2824 O O . VAL A 1 350 ? 0.572 2.396 18.788 1.00 83.56 350 VAL A O 1
ATOM 2827 N N . ASP A 1 351 ? 1.275 1.205 20.569 1.00 73.06 351 ASP A N 1
ATOM 2828 C CA . ASP A 1 351 ? 2.622 1.769 20.624 1.00 73.06 351 ASP A CA 1
ATOM 2829 C C . ASP A 1 351 ? 3.636 0.814 19.974 1.00 73.06 351 ASP A C 1
ATOM 2831 O O . ASP A 1 351 ? 3.655 -0.395 20.241 1.00 73.06 351 ASP A O 1
ATOM 2835 N N . HIS A 1 352 ? 4.475 1.358 19.097 1.00 63.78 352 HIS A N 1
ATOM 2836 C CA . HIS A 1 352 ? 5.568 0.634 18.468 1.00 63.78 352 HIS A CA 1
ATOM 2837 C C . HIS A 1 352 ? 6.848 0.877 19.263 1.00 63.78 352 HIS A C 1
ATOM 2839 O O . HIS A 1 352 ? 7.591 1.818 19.004 1.00 63.78 352 HIS A O 1
ATOM 2845 N N . ILE A 1 353 ? 7.162 -0.031 20.188 1.00 52.44 353 ILE A N 1
ATOM 2846 C CA . ILE A 1 353 ? 8.484 -0.048 20.817 1.00 52.44 353 ILE A CA 1
ATOM 2847 C C . ILE A 1 353 ? 9.499 -0.454 19.737 1.00 52.44 353 ILE A C 1
ATOM 2849 O O . ILE A 1 353 ? 9.539 -1.624 19.343 1.00 52.44 353 ILE A O 1
ATOM 2853 N N . GLU A 1 354 ? 10.318 0.488 19.252 1.00 43.12 354 GLU A N 1
ATOM 2854 C CA . GLU A 1 354 ? 11.484 0.218 18.394 1.00 43.12 354 GLU A CA 1
ATOM 2855 C C . GLU A 1 354 ? 12.545 -0.581 19.175 1.00 43.12 354 GLU A C 1
ATOM 2857 O O . GLU A 1 354 ? 13.624 -0.104 19.520 1.00 43.12 354 GLU A O 1
ATOM 2862 N N . ASN A 1 355 ? 12.263 -1.852 19.449 1.00 35.56 355 ASN A N 1
ATOM 2863 C CA . ASN A 1 355 ? 13.313 -2.821 19.692 1.00 35.56 355 ASN A CA 1
ATOM 2864 C C . ASN A 1 355 ? 13.879 -3.219 18.331 1.00 35.56 355 ASN A C 1
ATOM 2866 O O . ASN A 1 355 ? 13.142 -3.618 17.432 1.00 35.56 355 ASN A O 1
ATOM 2870 N N . SER A 1 356 ? 15.196 -3.088 18.201 1.00 33.81 356 SER A N 1
ATOM 2871 C CA . SER A 1 356 ? 16.053 -3.335 17.038 1.00 33.81 356 SER A CA 1
ATOM 2872 C C . SER A 1 356 ? 15.988 -4.772 16.493 1.00 33.81 356 SER A C 1
ATOM 2874 O O . SER A 1 356 ? 16.981 -5.493 16.416 1.00 33.81 356 SER A O 1
ATOM 2876 N N . LEU A 1 357 ? 14.807 -5.198 16.058 1.00 30.47 357 LEU A N 1
ATOM 2877 C CA . LEU A 1 357 ? 14.629 -6.326 15.162 1.00 30.47 357 LEU A CA 1
ATOM 2878 C C . LEU A 1 357 ? 14.750 -5.805 13.724 1.00 30.47 357 LEU A C 1
ATOM 2880 O O . LEU A 1 357 ? 14.210 -4.743 13.410 1.00 30.47 357 LEU A O 1
ATOM 2884 N N . PRO A 1 358 ? 15.472 -6.512 12.833 1.00 28.92 358 PRO A N 1
ATOM 2885 C CA . PRO A 1 358 ? 15.527 -6.124 11.431 1.00 28.92 358 PRO A CA 1
ATOM 2886 C C . PRO A 1 358 ? 14.091 -6.062 10.901 1.00 28.92 358 PRO A C 1
ATOM 2888 O O . PRO A 1 358 ? 13.330 -7.005 11.152 1.00 28.92 358 PRO A O 1
ATOM 2891 N N . PRO A 1 359 ? 13.702 -4.986 10.192 1.00 31.14 359 PRO A N 1
ATOM 2892 C CA . PRO A 1 359 ? 12.328 -4.837 9.762 1.00 31.14 359 PRO A CA 1
ATOM 2893 C C . PRO A 1 359 ? 11.950 -6.065 8.925 1.00 31.14 359 PRO A C 1
ATOM 2895 O O . PRO A 1 359 ? 12.714 -6.451 8.022 1.00 31.14 359 PRO A O 1
ATOM 2898 N N . PRO A 1 360 ? 10.798 -6.712 9.189 1.00 28.47 360 PRO A N 1
ATOM 2899 C CA . PRO A 1 360 ? 10.225 -7.608 8.200 1.00 28.47 360 PRO A CA 1
ATOM 2900 C C . PRO A 1 360 ? 10.127 -6.830 6.885 1.00 28.47 360 PRO A C 1
ATOM 2902 O O . PRO A 1 360 ? 9.993 -5.611 6.886 1.00 28.47 360 PRO A O 1
ATOM 2905 N N . VAL A 1 361 ? 10.264 -7.510 5.746 1.00 30.19 361 VAL A N 1
ATOM 2906 C CA . VAL A 1 361 ? 10.156 -6.865 4.430 1.00 30.19 361 VAL A CA 1
ATOM 2907 C C . VAL A 1 361 ? 8.780 -6.205 4.330 1.00 30.19 361 VAL A C 1
ATOM 2909 O O . VAL A 1 361 ? 7.800 -6.860 3.981 1.00 30.19 361 VAL A O 1
ATOM 2912 N N . GLU A 1 362 ? 8.717 -4.919 4.661 1.00 24.31 362 GLU A N 1
ATOM 2913 C CA . GLU A 1 362 ? 7.486 -4.153 4.682 1.00 24.31 362 GLU A CA 1
ATOM 2914 C C . GLU A 1 362 ? 7.000 -3.961 3.255 1.00 24.31 362 GLU A C 1
ATOM 2916 O O . GLU A 1 362 ? 7.661 -3.387 2.382 1.00 24.31 362 GLU A O 1
ATOM 2921 N N . VAL A 1 363 ? 5.802 -4.474 3.021 1.00 27.11 363 VAL A N 1
ATOM 2922 C CA . VAL A 1 363 ? 4.954 -4.061 1.917 1.00 27.11 363 VAL A CA 1
ATOM 2923 C C . VAL A 1 363 ? 3.763 -3.393 2.571 1.00 27.11 363 VAL A C 1
ATOM 2925 O O . VAL A 1 363 ? 2.722 -4.007 2.777 1.00 27.11 363 VAL A O 1
ATOM 2928 N N . GLU A 1 364 ? 3.930 -2.126 2.930 1.00 23.42 364 GLU A N 1
ATOM 2929 C CA . GLU A 1 364 ? 2.794 -1.288 3.280 1.00 23.42 364 GLU A CA 1
ATOM 2930 C C . GLU A 1 364 ? 1.889 -1.118 2.058 1.00 23.42 364 GLU A C 1
ATOM 2932 O O . GLU A 1 364 ? 2.230 -0.446 1.067 1.00 23.42 364 GLU A O 1
ATOM 2937 N N . PHE A 1 365 ? 0.693 -1.686 2.152 1.00 26.06 365 PHE A N 1
ATOM 2938 C CA . PHE A 1 365 ? -0.419 -1.326 1.292 1.00 26.06 365 PHE A CA 1
ATOM 2939 C C . PHE A 1 365 ? -0.939 0.044 1.715 1.00 26.06 365 PHE A C 1
ATOM 2941 O O . PHE A 1 365 ? -1.862 0.160 2.507 1.00 26.06 365 PHE A O 1
ATOM 2948 N N . ALA A 1 366 ? -0.376 1.105 1.141 1.00 25.09 366 ALA A N 1
ATOM 2949 C CA . ALA A 1 366 ? -1.102 2.363 1.082 1.00 25.09 366 ALA A CA 1
ATOM 2950 C C . ALA A 1 366 ? -2.295 2.151 0.138 1.00 25.09 366 ALA A C 1
ATOM 2952 O O . ALA A 1 366 ? -2.116 2.120 -1.087 1.00 25.09 366 ALA A O 1
ATOM 2953 N N . SER A 1 367 ? -3.495 1.977 0.693 1.00 27.09 367 SER A N 1
ATOM 2954 C CA . SER A 1 367 ? -4.735 2.175 -0.048 1.00 27.09 367 SER A CA 1
ATOM 2955 C C . SER A 1 367 ? -4.760 3.627 -0.519 1.00 27.09 367 SER A C 1
ATOM 2957 O O . SER A 1 367 ? -5.163 4.526 0.212 1.00 27.09 367 SER A O 1
ATOM 2959 N N . SER A 1 368 ? -4.323 3.893 -1.750 1.00 28.48 368 SER A N 1
ATOM 2960 C CA . SER A 1 368 ? -4.687 5.142 -2.416 1.00 28.48 368 SER A CA 1
ATOM 2961 C C . SER A 1 368 ? -6.131 5.016 -2.907 1.00 28.48 368 SER A C 1
ATOM 2963 O O . SER A 1 368 ? -6.388 4.956 -4.106 1.00 28.48 368 SER A O 1
ATOM 2965 N N . MET A 1 369 ? -7.079 4.918 -1.980 1.00 29.97 369 MET A N 1
ATOM 2966 C CA . MET A 1 369 ? -8.470 5.247 -2.262 1.00 29.97 369 MET A CA 1
ATOM 2967 C C . MET A 1 369 ? -8.715 6.623 -1.658 1.00 29.97 369 MET A C 1
ATOM 2969 O O . MET A 1 369 ? -9.260 6.751 -0.569 1.00 29.97 369 MET A O 1
ATOM 2973 N N . ARG A 1 370 ? -8.255 7.668 -2.360 1.00 33.41 370 ARG A N 1
ATOM 2974 C CA . ARG A 1 370 ? -8.857 8.984 -2.156 1.00 33.41 370 ARG A CA 1
ATOM 2975 C C . ARG A 1 370 ? -10.250 8.935 -2.768 1.00 33.41 370 ARG A C 1
ATOM 2977 O O . ARG A 1 370 ? -10.379 8.696 -3.965 1.00 33.41 370 ARG A O 1
ATOM 2984 N N . GLY A 1 371 ? -11.228 9.122 -1.890 1.00 29.83 371 GLY A N 1
ATOM 2985 C CA . GLY A 1 371 ? -12.466 9.861 -2.098 1.00 29.83 371 GLY A CA 1
ATOM 2986 C C . GLY A 1 371 ? -13.152 9.703 -3.446 1.00 29.83 371 GLY A C 1
ATOM 2987 O O . GLY A 1 371 ? -12.821 10.386 -4.414 1.00 29.83 371 GLY A O 1
ATOM 2988 N N . GLN A 1 372 ? -14.245 8.943 -3.437 1.00 24.38 372 GLN A N 1
ATOM 2989 C CA . GLN A 1 372 ? -15.471 9.482 -4.011 1.00 24.38 372 GLN A CA 1
ATOM 2990 C C . GLN A 1 372 ? -15.767 10.794 -3.274 1.00 24.38 372 GLN A C 1
ATOM 2992 O O . GLN A 1 372 ? -16.271 10.785 -2.157 1.00 24.38 372 GLN A O 1
ATOM 2997 N N . PHE A 1 373 ? -15.409 11.925 -3.875 1.00 23.89 373 PHE A N 1
ATOM 2998 C CA . PHE A 1 373 ? -16.094 13.164 -3.548 1.00 23.89 373 P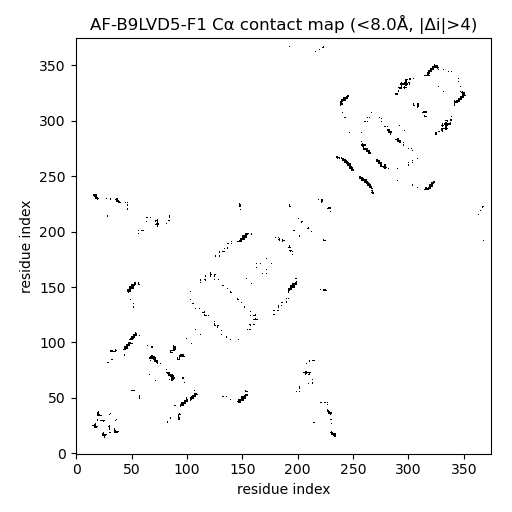HE A CA 1
ATOM 2999 C C . PHE A 1 373 ? -17.525 12.993 -4.067 1.00 23.89 373 PHE A C 1
ATOM 3001 O O . PHE A 1 373 ? -17.746 12.900 -5.278 1.00 23.89 373 PHE A O 1
ATOM 3008 N N . SER A 1 374 ? -18.484 12.861 -3.148 1.00 25.48 374 SER A N 1
ATOM 3009 C CA . SER A 1 374 ? -19.863 13.231 -3.453 1.00 25.48 374 SER A CA 1
ATOM 3010 C C . SER A 1 374 ? -19.858 14.687 -3.923 1.00 25.48 374 SER A C 1
ATOM 3012 O O . SER A 1 374 ? -19.042 15.477 -3.452 1.00 25.48 374 SER A O 1
ATOM 3014 N N . LYS A 1 375 ? -20.721 14.980 -4.896 1.00 27.28 375 LYS A N 1
ATOM 3015 C CA . LYS A 1 375 ? -20.893 16.298 -5.517 1.00 27.28 375 LYS A CA 1
ATOM 3016 C C . LYS A 1 375 ? -21.000 17.440 -4.520 1.00 27.28 375 LYS A C 1
ATOM 3018 O O . LYS A 1 375 ? -21.634 17.217 -3.465 1.00 27.28 375 LYS A O 1
#

Foldseek 3Di:
DDPPPDDDDDDDDDQFWWFAPAGIDSDLLVCCQPQAHFFPDPAAEEFEEAEEEAPVQVVLVVVLLVCLQCWFFQDDDPDPPRRTRQHEDCPGSNSYHYHHDPQRYHHCDPVLLCVLLPPDDLVSSLVSVLVVLLVSLVSQLPDPDHGLAYEYEYDPSSLVSSDDPPDDSVRCVVVVCVSVVSSQVSCVVSVHGYDYDYPVLSPDDGSNSSRVSSVLVSQLSCLSSSRGHSIGGDFDDALEKEKEWDWDFDDDDPDRDTFWIWIFIDHGGDTDTDIDGGQRDWDADPVRFTAHALQRLLRVLLVNQVVVCVVVVDGGLEYEYEYQDDHDPSNVNSNVVSCPPRNYYHYHHDYDDPDPDDDDPDSDNPNPPPDPPDD

Secondary structure (DSSP, 8-state):
--GGG------PPPPPPEE-SS-EESSHHHHHHHH--EESSSS-EEEEEEEEE-HHHHHHHHHHHHHHHH-B---S---TT-PPB--SSTTSTT-EEEE--GGGEEEPPHHHHHHHHSSS-HHHHHHHHHHHHHHHHHHHHTSSS--SEEEEEPPHHHHHHHS-TTS-TTTHHHHHHHHHHHHHHHHHHTT--EEEE-HHHH---SHHHHHHHHHHHHHHHHHHTTSEES-EESPPPTTEEEEEEEEEE---SS---EEEEEEEEEETTEEEEEEPPP-S-EEE-TT--EEE-HHHHHHHHHHHHHHHHHHHSS--SEEEEEESSPPPHHHHHHHHHHTTT-SEEEEEE-------PPPP---------------

Organism: Halorubrum lacusprofundi (strain ATCC 49239 / DSM 5036 / JCM 8891 / ACAM 34) (NCBI:txid416348)

Sequence (375 aa):
MTPEDTPFTLRHIEEPEIQFEGGTETSPKRGLIRYGPRLYEEGHHTIKLGIIGDRDSIRRLTELLHDMEVGIHPGTSDNPWQVPYPGLGKSSPLNLSINAKKGWRRQIRRRDIQSVTSKSTPRDRMERFLKLVRKDIEIIERDSVQPNAIIVCIPQEVMDACTPENQDHARIQSEGSDLRNRIKLIGMEARIPTQLIKPSTLAIRTDRQRASRAWNLTVGLLYKSQRGHPWKTRQIEDGHCYAGLSFYRERDEGDDVIRAALAHVFHGRDHIILQSDPLPDITEDENGSPHLSYEAARQVGEQILEYYEAQKGTRPSRFVLHKPSVFWEEEREGLLDATDGVRDLDLVSVDHIENSLPPPVEVEFASSMRGQFSK

InterPro domains:
  IPR012337 Ribonuclease H-like superfamily [SSF53098] (9-350)
  IPR036397 Ribonuclease H superfamily [G3DSA:3.30.420.10] (237-356)

Nearest PDB structures (foldseek):
  8j7s-assembly1_M  TM=8.048E-01  e=1.343E-20  Maribacter polysiphoniae
  8u72-assembly1_I  TM=7.719E-01  e=1.697E-20  Thermoflavifilum thermophilum
  8u7b-assembly1_C  TM=7.401E-01  e=5.804E-20  Thermoflavifilum thermophilum
  8j9p-assembly1_A  TM=7.320E-01  e=8.094E-19  Thermoflavifilum thermophilum
  8j9p-assembly1_C  TM=7.420E-01  e=7.065E-18  Thermoflavifilum thermophilum

pLDDT: mean 81.23, std 18.51, range [23.42, 98.19]

Mean predicted aligned error: 10.64 Å

Solvent-accessible surface area (backbone atoms only — not comparable to full-atom values): 21323 Å² total; per-residue (Å²): 132,73,89,86,75,71,82,82,80,89,75,91,77,78,82,65,53,31,32,38,64,72,47,73,32,69,47,71,69,59,32,28,60,75,41,10,42,32,58,76,63,92,77,74,44,70,45,35,34,23,39,37,19,28,70,65,54,50,50,49,51,50,53,52,54,53,45,40,43,75,35,32,63,39,65,91,71,93,51,88,86,62,66,56,34,77,25,38,29,79,89,20,50,56,28,32,38,79,45,67,52,72,87,39,51,42,72,54,45,72,70,56,52,51,63,31,57,44,99,68,55,45,66,58,25,46,52,49,47,50,54,50,52,46,54,51,48,57,58,42,57,71,39,96,73,62,48,36,29,33,38,40,36,49,43,59,70,55,53,58,53,50,48,61,94,92,50,57,90,72,58,45,52,74,60,40,46,51,60,53,48,50,49,38,49,52,18,58,77,63,73,32,44,55,43,83,41,55,49,75,73,66,65,64,86,45,45,44,52,45,21,51,51,49,51,54,49,51,53,58,44,36,56,48,45,71,52,32,38,60,59,42,74,54,76,47,58,85,54,38,38,39,34,35,51,44,76,43,69,51,84,53,101,83,54,85,46,54,35,32,47,37,36,42,38,37,44,54,92,50,75,48,77,47,72,50,69,77,42,90,61,61,48,62,50,101,86,68,49,78,40,54,34,32,69,53,25,18,52,53,38,35,55,54,48,54,51,47,21,74,76,66,78,46,72,42,50,30,43,35,42,35,28,66,48,77,80,48,70,47,27,49,55,16,33,52,64,39,41,67,92,42,77,39,80,45,83,44,58,53,73,84,79,88,66,94,61,81,77,71,90,80,77,80,79,76,77,83,72,78,68,88,73,75,132